Protein AF-A0A832N9E5-F1 (afdb_monomer)

Mean predicted aligned error: 8.13 Å

Secondary structure (DSSP, 8-state):
--HHHHHHHHHHTTT---EEEEE-SB-S-SS--HHHHH-GGGB--SBTTB--SBB-TTSHHHHHHHHHHHHHHHHHS--SEEEEES-S-SSS----SHHHHHHHHHHHS--GGGGS--SBSEEEEEEE--EEEESSPEEEEEETTSSEEEEEEEETTEEEEEE-S-TTT---HHHHHHHHHHHHHTT--TT-EEEEE--HHHHHHH-SHHHHHHHHHHHHHT-EEEEE-TTTGGGS-TT-EEEEES--S--HHHHHHHHHHHHHT-EEEEES--TTSTTSHHHHHHHSEEEEPPPEEEEEEEEE-S--SSS-B-S-PPPHHHHHHHHHHHHHHHHHHHHHHHHHHHHHHHHH-TTSEEEEEE-SSHHHHHTTT--HHHHHHHTS-SEEEEB---SSHHHHHHHHHHHHHH-TT-SSB--EEESEEEETTEEEEPPHHHHHHHHHHHHHHT-S--EEE-GGG--HHHHHHHHHTTTSSPPPP-----S--S-PPP----------------

Nearest PDB structures (foldseek):
  4p7o-assembly2_B  TM=6.461E-01  e=1.142E-04  Escherichia coli K-12
  6s04-assembly1_A  TM=6.217E-01  e=5.687E-04  uncultured bacterium pG7
  6s0f-assembly1_B  TM=6.221E-01  e=8.997E-04  uncultured bacterium pG7
  8k7u-assembly1_A  TM=6.484E-01  e=1.879E-02  Blautia pseudococcoides

Radius of gyration: 28.69 Å; Cα contacts (8 Å, |Δi|>4): 954; chains: 1; bounding box: 90×44×75 Å

pLDDT: mean 91.19, std 13.36, range [27.3, 98.81]

Solvent-accessible surface area (backbone atoms only — not comparable to full-atom values): 27585 Å² total; per-residue (Å²): 137,63,69,66,63,57,47,40,57,59,30,50,79,69,73,40,82,44,61,52,76,42,70,61,12,54,63,88,49,96,63,80,46,76,66,43,65,77,39,64,79,48,36,27,17,61,41,87,98,39,75,46,60,29,47,31,45,75,39,67,67,51,32,50,49,54,36,49,58,57,48,50,49,59,74,75,40,92,52,45,22,43,30,38,28,55,59,36,53,100,38,86,71,55,47,63,40,72,64,51,35,52,51,45,26,72,75,70,73,42,66,59,69,78,73,55,33,60,28,32,29,31,57,45,68,46,45,27,47,20,46,22,63,66,75,66,26,47,57,38,24,24,31,69,98,57,52,49,35,29,31,42,14,77,38,81,68,14,40,24,41,38,38,28,22,52,42,61,82,51,63,46,51,23,54,48,44,28,53,48,48,54,38,39,75,62,72,40,51,82,62,33,74,34,37,34,54,54,43,63,74,25,36,78,75,68,50,59,64,60,53,53,38,37,45,52,50,38,44,76,70,37,36,43,67,43,82,38,44,76,84,47,61,82,74,54,60,53,60,38,43,37,32,36,52,57,35,29,38,56,60,68,71,52,38,47,50,50,41,54,34,19,36,67,35,5,35,37,38,32,28,21,39,41,63,74,29,32,85,41,68,51,41,18,65,47,58,12,29,66,41,65,48,76,73,47,71,48,78,42,44,36,33,69,72,42,94,51,97,47,57,46,71,47,87,70,52,56,52,72,68,54,47,52,52,53,50,52,52,48,48,48,53,50,21,47,23,42,49,48,39,45,37,52,38,33,58,52,44,39,72,76,40,67,82,40,43,36,34,33,56,39,59,43,42,71,72,60,13,55,46,22,29,39,58,59,69,55,34,55,73,76,57,42,36,29,36,38,29,27,53,49,68,65,90,52,67,65,65,48,51,53,35,51,54,55,47,33,75,78,35,73,62,22,66,42,48,33,53,20,36,49,32,50,44,73,57,99,87,45,74,42,58,49,63,45,68,59,56,54,49,52,53,49,53,41,47,75,72,44,33,80,53,73,42,78,40,51,75,94,29,67,42,72,65,37,48,49,49,39,44,72,50,94,45,60,54,89,79,74,90,81,77,49,72,53,96,79,83,79,75,83,78,76,86,70,87,80,84,90,82,91,81,86,83,82,86,79,87,130

Structure (mmCIF, N/CA/C/O backbone):
data_AF-A0A832N9E5-F1
#
_entry.id   AF-A0A832N9E5-F1
#
loop_
_atom_site.group_PDB
_atom_site.id
_atom_site.type_symbol
_atom_site.label_atom_id
_atom_site.label_alt_id
_atom_site.label_comp_id
_atom_site.label_asym_id
_atom_site.label_entity_id
_atom_site.label_seq_id
_atom_site.pdbx_PDB_ins_code
_atom_site.Cartn_x
_atom_site.Cartn_y
_atom_site.Cartn_z
_atom_site.occupancy
_atom_site.B_iso_or_equiv
_atom_site.auth_seq_id
_atom_site.auth_comp_id
_atom_site.auth_asym_id
_atom_site.auth_atom_id
_atom_site.pdbx_PDB_model_num
ATOM 1 N N . TYR A 1 1 ? -12.131 -25.892 25.460 1.00 88.62 1 TYR A N 1
ATOM 2 C CA . TYR A 1 1 ? -11.848 -24.690 26.266 1.00 88.62 1 TYR A CA 1
ATOM 3 C C . TYR A 1 1 ? -12.408 -23.495 25.516 1.00 88.62 1 TYR A C 1
ATOM 5 O O . TYR A 1 1 ? -12.085 -23.366 24.342 1.00 88.62 1 TYR A O 1
ATOM 13 N N . ASP A 1 2 ? -13.274 -22.696 26.146 1.00 94.94 2 ASP A N 1
ATOM 14 C CA . ASP A 1 2 ? -13.833 -21.464 25.570 1.00 94.94 2 ASP A CA 1
ATOM 15 C C . ASP A 1 2 ? -13.138 -20.240 26.201 1.00 94.94 2 ASP A C 1
ATOM 17 O O . ASP A 1 2 ? -13.498 -19.829 27.310 1.00 94.94 2 ASP A O 1
ATOM 21 N N . PRO A 1 3 ? -12.104 -19.678 25.547 1.00 96.06 3 PRO A N 1
ATOM 22 C CA . PRO A 1 3 ? -11.357 -18.557 26.106 1.00 96.06 3 PRO A CA 1
ATOM 23 C C . PRO A 1 3 ? -12.172 -17.259 26.154 1.00 96.06 3 PRO A C 1
ATOM 25 O O . PRO A 1 3 ? -11.984 -16.470 27.078 1.00 96.06 3 PRO A O 1
ATOM 28 N N . LEU A 1 4 ? -13.071 -17.027 25.189 1.00 96.44 4 LEU A N 1
ATOM 29 C CA . LEU A 1 4 ? -13.851 -15.791 25.122 1.00 96.44 4 LEU A CA 1
ATOM 30 C C . LEU A 1 4 ? -14.918 -15.770 26.218 1.00 96.44 4 LEU A C 1
ATOM 32 O O . LEU A 1 4 ? -15.016 -14.782 26.943 1.00 96.44 4 LEU A O 1
ATOM 36 N N . GLY A 1 5 ? -15.648 -16.874 26.402 1.00 97.31 5 GLY A N 1
ATOM 37 C CA . GLY A 1 5 ? -16.628 -17.004 27.483 1.00 97.31 5 GLY A CA 1
ATOM 38 C C . GLY A 1 5 ? -15.995 -16.803 28.865 1.00 97.31 5 GLY A C 1
ATOM 39 O O . GLY A 1 5 ? -16.472 -15.989 29.655 1.00 97.31 5 GLY A O 1
ATOM 40 N N . SER A 1 6 ? -14.851 -17.454 29.121 1.00 97.50 6 SER A N 1
ATOM 41 C CA . SER A 1 6 ? -14.109 -17.287 30.381 1.00 97.50 6 SER A CA 1
ATOM 42 C C . SER A 1 6 ? -13.591 -15.855 30.590 1.00 97.50 6 SER A C 1
ATOM 44 O O . SER A 1 6 ? -13.474 -15.410 31.734 1.00 97.50 6 SER A O 1
ATOM 46 N N . LEU A 1 7 ? -13.211 -15.140 29.524 1.00 97.12 7 LEU A N 1
ATOM 47 C CA . LEU A 1 7 ? -12.773 -13.744 2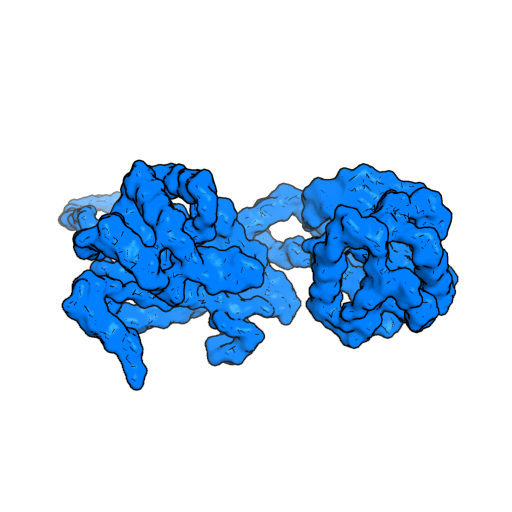9.622 1.00 97.12 7 LEU A CA 1
ATOM 48 C C . LEU A 1 7 ? -13.941 -12.831 30.002 1.00 97.12 7 LEU A C 1
ATOM 50 O O . LEU A 1 7 ? -13.792 -12.014 30.909 1.00 97.12 7 LEU A O 1
ATOM 54 N N . ILE A 1 8 ? -15.087 -12.996 29.336 1.00 98.00 8 ILE A N 1
ATOM 55 C CA . ILE A 1 8 ? -16.306 -12.212 29.572 1.00 98.00 8 ILE A CA 1
ATOM 56 C C . ILE A 1 8 ? -16.743 -12.331 31.028 1.00 98.00 8 ILE A C 1
ATOM 58 O O . ILE A 1 8 ? -16.853 -11.315 31.709 1.00 98.00 8 ILE A O 1
ATOM 62 N N . GLU A 1 9 ? -16.879 -13.555 31.543 1.00 97.62 9 GLU A N 1
ATOM 63 C CA . GLU A 1 9 ? -17.296 -13.797 32.929 1.00 97.62 9 GLU A CA 1
ATOM 64 C C . GLU A 1 9 ? -16.393 -13.060 33.938 1.00 97.62 9 GLU A C 1
ATOM 66 O O . GLU A 1 9 ? -16.862 -12.340 34.824 1.00 97.62 9 GLU A O 1
ATOM 71 N N . ARG A 1 10 ? -15.068 -13.178 33.777 1.00 97.50 10 ARG A N 1
ATOM 72 C CA . ARG A 1 10 ? -14.091 -12.565 34.691 1.00 97.50 10 ARG A CA 1
ATOM 73 C C . ARG A 1 10 ? -14.032 -11.046 34.566 1.00 97.50 10 ARG A C 1
ATOM 75 O O . ARG A 1 10 ? -13.794 -10.376 35.576 1.00 97.50 10 ARG A O 1
ATOM 82 N N . ALA A 1 11 ? -14.193 -10.515 33.358 1.00 95.94 11 ALA A N 1
ATOM 83 C CA . ALA A 1 11 ? -14.190 -9.084 33.093 1.00 95.94 11 ALA A CA 1
ATOM 84 C C . ALA A 1 11 ? -15.456 -8.425 33.655 1.00 95.94 11 ALA A C 1
ATOM 86 O O . ALA A 1 11 ? -15.363 -7.461 34.417 1.00 95.94 11 ALA A O 1
ATOM 87 N N . HIS A 1 12 ? -16.624 -9.009 33.389 1.00 95.62 12 HIS A N 1
ATOM 88 C CA . HIS A 1 12 ? -17.912 -8.521 33.880 1.00 95.62 12 HIS A CA 1
ATOM 89 C C . HIS A 1 12 ? -17.998 -8.537 35.406 1.00 95.62 12 HIS A C 1
ATOM 91 O O . HIS A 1 12 ? -18.430 -7.546 35.992 1.00 95.62 12 HIS A O 1
ATOM 97 N N . ALA A 1 13 ? -17.471 -9.574 36.067 1.00 96.38 13 ALA A N 1
ATOM 98 C CA . ALA A 1 13 ? -17.361 -9.623 37.531 1.00 96.38 13 ALA A CA 1
ATOM 99 C C . ALA A 1 13 ? -16.522 -8.472 38.134 1.00 96.38 13 ALA A C 1
ATOM 101 O O . ALA A 1 13 ? -16.577 -8.225 39.337 1.00 96.38 13 ALA A O 1
ATOM 102 N N . ARG A 1 14 ? -15.732 -7.769 37.310 1.00 93.00 14 ARG A N 1
ATOM 103 C CA . ARG A 1 14 ? -14.899 -6.611 37.681 1.00 93.00 14 ARG A CA 1
ATOM 104 C C . ARG A 1 14 ? -15.408 -5.294 37.083 1.00 93.00 14 ARG A C 1
ATOM 106 O O . ARG A 1 14 ? -14.718 -4.285 37.182 1.00 93.00 14 ARG A O 1
ATOM 113 N N . GLY A 1 15 ? -16.584 -5.293 36.451 1.00 90.38 15 GLY A N 1
ATOM 114 C CA . GLY A 1 15 ? -17.136 -4.117 35.772 1.00 90.38 15 GLY A CA 1
ATOM 115 C C . GLY A 1 15 ? -16.367 -3.699 34.511 1.00 90.38 15 GLY A C 1
ATOM 116 O O . GLY A 1 15 ? -16.457 -2.544 34.097 1.00 90.38 15 GLY A O 1
ATOM 117 N N . ILE A 1 16 ? -15.593 -4.609 33.911 1.00 92.44 16 ILE A N 1
ATOM 118 C CA . ILE A 1 16 ? -14.824 -4.371 32.685 1.00 92.44 16 ILE A CA 1
ATOM 119 C C . ILE A 1 16 ? -15.645 -4.855 31.493 1.00 92.44 16 ILE A C 1
ATOM 121 O O . ILE A 1 16 ? -16.033 -6.019 31.442 1.00 92.44 16 ILE A O 1
ATOM 125 N N . GLN A 1 17 ? -15.874 -3.972 30.523 1.00 94.12 17 GLN A N 1
ATOM 126 C CA . GLN A 1 17 ? -16.534 -4.332 29.270 1.00 94.12 17 GLN A CA 1
ATOM 127 C C . GLN A 1 17 ? -15.612 -5.151 28.362 1.00 94.12 17 GLN A C 1
ATOM 129 O O . GLN A 1 17 ? -14.414 -4.876 28.273 1.00 94.12 17 GLN A O 1
ATOM 134 N N . VAL A 1 18 ? -16.183 -6.099 27.621 1.00 96.44 18 VAL A N 1
ATOM 135 C CA . VAL A 1 18 ? -15.471 -6.913 26.631 1.00 96.44 18 VAL A CA 1
ATOM 136 C C . VAL A 1 18 ? -15.995 -6.612 25.237 1.00 96.44 18 VAL A C 1
ATOM 138 O O . VAL A 1 18 ? -17.160 -6.842 24.928 1.00 96.44 18 VAL A O 1
ATOM 141 N N . HIS A 1 19 ? -15.115 -6.105 24.378 1.00 96.75 19 HIS A N 1
ATOM 142 C CA . HIS A 1 19 ? -15.414 -5.822 22.975 1.00 96.75 19 HIS A CA 1
ATOM 143 C C . HIS A 1 19 ? -14.643 -6.815 22.105 1.00 96.75 19 HIS A C 1
ATOM 145 O O . HIS A 1 19 ? -13.428 -6.941 22.253 1.00 96.75 19 HIS A O 1
ATOM 151 N N . ALA A 1 20 ? -15.323 -7.525 21.207 1.00 97.69 20 ALA A N 1
ATOM 152 C CA . ALA A 1 20 ? -14.685 -8.511 20.336 1.00 97.69 20 ALA A CA 1
ATOM 153 C C . ALA A 1 20 ? -14.028 -7.829 19.125 1.00 97.69 20 ALA A C 1
ATOM 155 O O . ALA A 1 20 ? -14.701 -7.126 18.371 1.00 97.69 20 ALA A O 1
ATOM 156 N N . TRP A 1 21 ? -12.720 -8.033 18.948 1.00 96.31 21 TRP A N 1
ATOM 157 C CA . TRP A 1 21 ? -11.924 -7.460 17.857 1.00 96.31 21 TRP A CA 1
ATOM 158 C C . TRP A 1 21 ? -11.839 -8.412 16.662 1.00 96.31 21 TRP A C 1
ATOM 160 O O . TRP A 1 21 ? -11.566 -9.599 16.836 1.00 96.31 21 TRP A O 1
ATOM 170 N N . PHE A 1 22 ? -12.017 -7.882 15.452 1.00 97.69 22 PHE A N 1
ATOM 171 C CA . PHE A 1 22 ? -11.976 -8.649 14.205 1.00 97.69 22 PHE A CA 1
ATOM 172 C C . PHE A 1 22 ? -11.036 -8.004 13.197 1.00 97.69 22 PHE A C 1
ATOM 174 O O . PHE A 1 22 ? -11.110 -6.806 12.968 1.00 97.69 22 PHE A O 1
ATOM 181 N N . VAL A 1 23 ? -10.186 -8.809 12.560 1.00 96.19 23 VAL A N 1
ATOM 182 C CA . VAL A 1 23 ? -9.341 -8.378 11.440 1.00 96.19 23 VAL A CA 1
ATOM 183 C C . VAL A 1 23 ? -10.138 -8.553 10.148 1.00 96.19 23 VAL A C 1
ATOM 185 O O . VAL A 1 23 ? -10.463 -9.681 9.776 1.00 96.19 23 VAL A O 1
ATOM 188 N N . ASN A 1 24 ? -10.465 -7.457 9.460 1.00 96.00 24 ASN A N 1
ATOM 189 C CA . ASN A 1 24 ? -11.392 -7.516 8.320 1.00 96.00 24 ASN A CA 1
ATOM 190 C C . ASN A 1 24 ? -10.717 -7.464 6.942 1.00 96.00 24 ASN A C 1
ATOM 192 O O . ASN A 1 24 ? -11.164 -8.145 6.024 1.00 96.00 24 ASN A O 1
ATOM 196 N N . GLY A 1 25 ? -9.664 -6.659 6.775 1.00 93.31 25 GLY A N 1
ATOM 197 C CA . GLY A 1 25 ? -8.954 -6.522 5.500 1.00 93.31 25 GLY A CA 1
ATOM 198 C C . GLY A 1 25 ? -7.857 -7.568 5.317 1.00 93.31 25 GLY A C 1
ATOM 199 O O . GLY A 1 25 ? -7.868 -8.336 4.355 1.00 93.31 25 GLY A O 1
ATOM 200 N N . ALA A 1 26 ? -6.900 -7.608 6.245 1.00 93.50 26 ALA A N 1
ATOM 201 C CA . ALA A 1 26 ? -5.772 -8.532 6.176 1.00 93.50 26 ALA A CA 1
ATOM 202 C C . ALA A 1 26 ? -6.220 -9.975 6.445 1.00 93.50 26 ALA A C 1
ATOM 204 O O . ALA A 1 26 ? -6.974 -10.232 7.379 1.00 93.50 26 ALA A O 1
ATOM 205 N N . TYR A 1 27 ? -5.709 -10.939 5.675 1.00 91.38 27 TYR A N 1
ATOM 206 C CA . TYR A 1 27 ? -6.017 -12.352 5.923 1.00 91.38 27 TYR A CA 1
ATOM 207 C C . TYR A 1 27 ? -5.261 -12.933 7.128 1.00 91.38 27 TYR A C 1
ATOM 209 O O . TYR A 1 27 ? -5.679 -13.928 7.715 1.00 91.38 27 TYR A O 1
ATOM 217 N N . GLY A 1 28 ? -4.127 -12.323 7.487 1.00 87.38 28 GLY A N 1
ATOM 218 C CA . GLY A 1 28 ? -3.272 -12.766 8.594 1.00 87.38 28 GLY A CA 1
ATOM 219 C C . GLY A 1 28 ? -2.374 -13.964 8.267 1.00 87.38 28 GLY A C 1
ATOM 220 O O . GLY A 1 28 ? -1.655 -14.436 9.144 1.00 87.38 28 GLY A O 1
ATOM 221 N N . ARG A 1 29 ? -2.391 -14.458 7.022 1.00 82.88 29 ARG A N 1
ATOM 222 C CA . ARG A 1 29 ? -1.537 -15.553 6.537 1.00 82.88 29 ARG A CA 1
ATOM 223 C C . ARG A 1 29 ? -1.083 -15.303 5.103 1.00 82.88 29 ARG A C 1
ATOM 225 O O . ARG A 1 29 ? -1.813 -14.676 4.342 1.00 82.88 29 ARG A O 1
ATOM 232 N N . SER A 1 30 ? 0.083 -15.830 4.739 1.00 83.44 30 SER A N 1
ATOM 233 C CA . SER A 1 30 ? 0.675 -15.739 3.396 1.00 83.44 30 SER A CA 1
ATOM 234 C C . SER A 1 30 ? 0.527 -17.024 2.566 1.00 83.44 30 SER A C 1
ATOM 236 O O . SER A 1 30 ? 1.299 -17.266 1.641 1.00 83.44 30 SER A O 1
ATOM 238 N N . ASP A 1 31 ? -0.465 -17.853 2.893 1.00 82.94 31 ASP A N 1
ATOM 239 C CA . ASP A 1 31 ? -0.817 -19.086 2.193 1.00 82.94 31 ASP A CA 1
ATOM 240 C C . ASP A 1 31 ? -2.334 -19.188 1.954 1.00 82.94 31 ASP A C 1
ATOM 242 O O . ASP A 1 31 ? -3.142 -18.453 2.533 1.00 82.94 31 ASP A O 1
ATOM 246 N N . LEU A 1 32 ? -2.746 -20.120 1.085 1.00 80.62 32 LEU A N 1
ATOM 247 C CA . LEU A 1 32 ? -4.160 -20.443 0.878 1.00 80.62 32 LEU A CA 1
ATOM 248 C C . LEU A 1 32 ? -4.704 -21.127 2.142 1.00 80.62 32 LEU A C 1
ATOM 250 O O . LEU A 1 32 ? -4.684 -22.349 2.262 1.00 80.62 32 LEU A O 1
ATOM 254 N N . GLY A 1 33 ? -5.163 -20.340 3.113 1.00 85.00 33 GLY A N 1
ATOM 255 C CA . GLY A 1 33 ? -5.872 -20.841 4.290 1.00 85.00 33 GLY A CA 1
ATOM 256 C C . GLY A 1 33 ? -7.291 -21.321 3.953 1.00 85.00 33 GLY A C 1
ATOM 257 O O . GLY A 1 33 ? -7.713 -21.308 2.799 1.00 85.00 33 GLY A O 1
ATOM 258 N N . HIS A 1 34 ? -8.054 -21.754 4.962 1.00 88.62 34 HIS A N 1
ATOM 259 C CA . HIS A 1 34 ? -9.371 -22.383 4.772 1.00 88.62 34 HIS A CA 1
ATOM 260 C C . HIS A 1 34 ? -10.336 -21.548 3.908 1.00 88.62 34 HIS A C 1
ATOM 262 O O . HIS A 1 34 ? -10.862 -22.050 2.918 1.00 88.62 34 HIS A O 1
ATOM 268 N N . VAL A 1 35 ? -10.506 -20.260 4.230 1.00 92.75 35 VAL A N 1
ATOM 269 C CA . VAL A 1 35 ? -11.429 -19.369 3.501 1.00 92.75 35 VAL A CA 1
ATOM 270 C C . VAL A 1 35 ? -10.998 -19.177 2.046 1.00 92.75 35 VAL A C 1
ATOM 272 O O . VAL A 1 35 ? -11.814 -19.351 1.150 1.00 92.75 35 VAL A O 1
ATOM 275 N N . PHE A 1 36 ? -9.721 -18.888 1.776 1.00 92.69 36 PHE A N 1
ATOM 276 C CA . PHE A 1 36 ? -9.247 -18.682 0.400 1.00 92.69 36 PHE A CA 1
ATOM 277 C C . PHE A 1 36 ? -9.075 -19.974 -0.404 1.00 92.69 36 PHE A C 1
ATOM 279 O O . PHE A 1 36 ? -9.043 -19.911 -1.628 1.00 92.69 36 PHE A O 1
ATOM 286 N N . LYS A 1 37 ? -9.012 -21.146 0.240 1.00 92.81 37 LYS A N 1
ATOM 287 C CA . LYS A 1 37 ? -9.154 -22.433 -0.459 1.00 92.81 37 LYS A CA 1
ATOM 288 C C . LYS A 1 37 ? -10.569 -22.617 -1.011 1.00 92.81 37 LYS A C 1
ATOM 290 O O . LYS A 1 37 ? -10.713 -23.102 -2.126 1.00 92.81 37 LYS A O 1
ATOM 295 N N . LEU A 1 38 ? -11.590 -22.233 -0.243 1.00 94.56 38 LEU A N 1
ATOM 296 C CA . LEU A 1 38 ? -12.996 -22.343 -0.652 1.00 94.56 38 LEU A CA 1
ATOM 297 C C . LEU A 1 38 ? -13.433 -21.199 -1.578 1.00 94.56 38 LEU A C 1
ATOM 299 O O . LEU A 1 38 ? -14.254 -21.402 -2.468 1.00 94.56 38 LEU A O 1
ATOM 303 N N . HIS A 1 39 ? -12.858 -20.011 -1.389 1.00 94.19 39 HIS A N 1
ATOM 304 C CA . HIS A 1 39 ? -13.202 -18.791 -2.115 1.00 94.19 39 HIS A CA 1
ATOM 305 C C . HIS A 1 39 ? -11.936 -18.078 -2.626 1.00 94.19 39 HIS A C 1
ATOM 307 O O . HIS A 1 39 ? -11.575 -17.002 -2.138 1.00 94.19 39 HIS A O 1
ATOM 313 N N . PRO A 1 40 ? -11.208 -18.659 -3.597 1.00 90.56 40 PRO A N 1
ATOM 314 C CA . PRO A 1 40 ? -9.935 -18.105 -4.070 1.00 90.56 40 PRO A CA 1
ATOM 315 C C . PRO A 1 40 ? -10.070 -16.723 -4.723 1.00 90.56 40 PRO A C 1
ATOM 317 O O . PRO A 1 40 ? -9.103 -15.955 -4.723 1.00 90.56 40 PRO A O 1
ATOM 320 N N . ASN A 1 41 ? -11.259 -16.410 -5.246 1.00 91.12 41 ASN A N 1
ATOM 321 C CA . ASN A 1 41 ? -11.628 -15.142 -5.869 1.00 91.12 41 ASN A CA 1
ATOM 322 C C . ASN A 1 41 ? -11.960 -14.024 -4.866 1.00 91.12 41 ASN A C 1
ATOM 324 O O . ASN A 1 41 ? -12.080 -12.882 -5.288 1.00 91.12 41 ASN A O 1
ATOM 328 N N . TRP A 1 42 ? -12.065 -14.305 -3.562 1.00 94.88 42 TRP A N 1
ATOM 329 C CA . TRP A 1 42 ? -12.288 -13.285 -2.519 1.00 94.88 42 TRP A CA 1
ATOM 330 C C . TRP A 1 42 ? -11.025 -12.508 -2.132 1.00 94.88 42 TRP A C 1
ATOM 332 O O . TRP A 1 42 ? -11.047 -11.688 -1.212 1.00 94.88 42 TRP A O 1
ATOM 342 N N . ARG A 1 43 ? -9.910 -12.783 -2.809 1.00 92.94 43 ARG A N 1
ATOM 343 C CA . ARG A 1 43 ? -8.638 -12.087 -2.638 1.00 92.94 43 ARG A CA 1
ATOM 344 C C . ARG A 1 43 ? -8.528 -10.920 -3.595 1.00 92.94 43 ARG A C 1
ATOM 346 O O . ARG A 1 43 ? -8.990 -10.997 -4.731 1.00 92.94 43 ARG A O 1
ATOM 353 N N . LEU A 1 44 ? -7.810 -9.891 -3.166 1.00 93.50 44 LEU A N 1
ATOM 354 C CA . LEU A 1 44 ? -7.383 -8.843 -4.081 1.00 93.50 44 LEU A CA 1
ATOM 355 C C . LEU A 1 44 ? -6.486 -9.393 -5.182 1.00 93.50 44 LEU A C 1
ATOM 357 O O . LEU A 1 44 ? -5.591 -10.203 -4.929 1.00 93.50 44 LEU A O 1
ATOM 361 N N . GLN A 1 45 ? -6.709 -8.874 -6.384 1.00 91.12 45 GLN A N 1
ATOM 362 C CA . GLN A 1 45 ? -5.914 -9.147 -7.569 1.00 91.12 45 GLN A CA 1
ATOM 363 C C . GLN A 1 45 ? -5.214 -7.855 -8.022 1.00 91.12 45 GLN A C 1
ATOM 365 O O . GLN A 1 45 ? -5.742 -7.158 -8.888 1.00 91.12 45 GLN A O 1
ATOM 370 N N . PRO A 1 46 ? -4.072 -7.473 -7.416 1.00 85.88 46 PRO A N 1
ATOM 371 C CA . PRO A 1 46 ? -3.392 -6.208 -7.718 1.00 85.88 46 PRO A CA 1
ATOM 372 C C . PRO A 1 46 ? -2.856 -6.113 -9.147 1.00 85.88 46 PRO A C 1
ATOM 374 O O . PRO A 1 46 ? -2.643 -5.008 -9.632 1.00 85.88 46 PRO A O 1
ATOM 377 N N . ALA A 1 47 ? -2.683 -7.248 -9.822 1.00 80.00 47 ALA A N 1
ATOM 378 C CA . ALA A 1 47 ? -2.385 -7.346 -11.244 1.00 80.00 47 ALA A CA 1
ATOM 379 C C . ALA A 1 47 ? -3.004 -8.640 -11.804 1.00 80.00 47 ALA A C 1
ATOM 381 O O . ALA A 1 47 ? -3.253 -9.576 -11.031 1.00 80.00 47 ALA A O 1
ATOM 382 N N . PRO A 1 48 ? -3.247 -8.744 -13.122 1.00 77.12 48 PRO A N 1
ATOM 383 C CA . PRO A 1 48 ? -3.716 -9.983 -13.738 1.00 77.12 48 PRO A CA 1
ATOM 384 C C . PRO A 1 48 ? -2.865 -11.195 -13.322 1.00 77.12 48 PRO A C 1
ATOM 386 O O . PRO A 1 48 ? -1.638 -11.165 -13.343 1.00 77.12 48 PRO A O 1
ATOM 389 N N . GLY A 1 49 ? -3.527 -12.260 -12.867 1.00 78.31 49 GLY A N 1
ATOM 390 C CA . GLY A 1 49 ? -2.892 -13.478 -12.340 1.00 78.31 49 GLY A CA 1
ATOM 391 C C . GLY A 1 49 ? -2.157 -13.365 -10.991 1.00 78.31 49 GLY A C 1
ATOM 392 O O . GLY A 1 49 ? -1.765 -14.397 -10.448 1.00 78.31 49 GLY A O 1
ATOM 393 N N . GLN A 1 50 ? -1.990 -12.169 -10.415 1.00 81.88 50 GLN A N 1
ATOM 394 C CA . GLN A 1 50 ? -1.316 -11.967 -9.126 1.00 81.88 50 GLN A CA 1
ATOM 395 C C . GLN A 1 50 ? -2.324 -11.734 -8.002 1.00 81.88 50 GLN A C 1
ATOM 397 O O . GLN A 1 50 ? -3.283 -10.994 -8.182 1.00 81.88 50 GLN A O 1
ATOM 402 N N . TYR A 1 51 ? -2.098 -12.316 -6.823 1.00 87.81 51 TYR A N 1
ATOM 403 C CA . TYR A 1 51 ? -3.034 -12.228 -5.698 1.00 87.81 51 TYR A CA 1
ATOM 404 C C . TYR A 1 51 ? -2.350 -11.704 -4.440 1.00 87.81 51 TYR A C 1
ATOM 406 O O . TYR A 1 51 ? -1.245 -12.130 -4.110 1.00 87.81 51 TYR A O 1
ATOM 414 N N . ALA A 1 52 ? -3.038 -10.834 -3.704 1.00 88.12 52 ALA A N 1
ATOM 415 C CA . ALA A 1 52 ? -2.609 -10.391 -2.384 1.00 88.12 52 ALA A CA 1
ATOM 416 C C . ALA A 1 52 ? -3.354 -11.143 -1.270 1.00 88.12 52 ALA A C 1
ATOM 418 O O . ALA A 1 52 ? -4.481 -11.615 -1.436 1.00 88.12 52 ALA A O 1
ATOM 419 N N . TRP A 1 53 ? -2.733 -11.218 -0.093 1.00 91.75 53 TRP A N 1
ATOM 420 C CA . TRP A 1 53 ? -3.285 -11.871 1.102 1.00 91.75 53 TRP A CA 1
ATOM 421 C C . TRP A 1 53 ? -4.240 -10.964 1.889 1.00 91.75 53 TRP A C 1
ATOM 423 O O . TRP A 1 53 ? -4.126 -10.788 3.104 1.00 91.75 53 TRP A O 1
ATOM 433 N N . TRP A 1 54 ? -5.167 -10.356 1.157 1.00 94.62 54 TRP A N 1
ATOM 434 C CA . TRP A 1 54 ? -6.144 -9.392 1.646 1.00 94.62 54 TRP A CA 1
ATOM 435 C C . TRP A 1 54 ? -7.508 -9.709 1.053 1.00 94.62 54 TRP A C 1
ATOM 437 O O . TRP A 1 54 ? -7.612 -10.053 -0.127 1.00 94.62 54 TRP A O 1
ATOM 447 N N . TYR A 1 55 ? -8.542 -9.590 1.878 1.00 95.56 55 TYR A N 1
ATOM 448 C CA . TYR A 1 55 ? -9.925 -9.711 1.451 1.00 95.56 55 TYR A CA 1
ATOM 449 C C . TYR A 1 55 ? -10.300 -8.575 0.502 1.00 95.56 55 TYR A C 1
ATOM 451 O O . TYR A 1 55 ? -9.968 -7.411 0.732 1.00 95.56 55 TYR A O 1
ATOM 459 N N . ASP A 1 56 ? -11.040 -8.910 -0.549 1.00 95.69 56 ASP A N 1
ATOM 460 C CA . ASP A 1 56 ? -11.622 -7.930 -1.450 1.00 95.69 56 ASP A CA 1
ATOM 461 C C . ASP A 1 56 ? -12.941 -7.389 -0.899 1.00 95.69 56 ASP A C 1
ATOM 463 O O . ASP A 1 56 ? -14.019 -7.895 -1.203 1.00 95.69 56 ASP A O 1
ATOM 467 N N . LEU A 1 57 ? -12.868 -6.330 -0.088 1.00 96.19 57 LEU A N 1
ATOM 468 C CA . LEU A 1 57 ? -14.056 -5.680 0.478 1.00 96.19 57 LEU A CA 1
ATOM 469 C C . LEU A 1 57 ? -14.908 -4.967 -0.591 1.00 96.19 57 LEU A C 1
ATOM 471 O O . LEU A 1 57 ? -15.961 -4.434 -0.249 1.00 96.19 57 LEU A O 1
ATOM 475 N N . GLY A 1 58 ? -14.502 -4.965 -1.870 1.00 93.88 58 GLY A N 1
ATOM 476 C CA . GLY A 1 58 ? -15.347 -4.597 -3.010 1.00 93.88 58 GLY A CA 1
ATOM 477 C C . GLY A 1 58 ? -16.423 -5.645 -3.318 1.00 93.88 58 GLY A C 1
ATOM 478 O O . GLY A 1 58 ? -17.509 -5.289 -3.776 1.00 93.88 58 GLY A O 1
ATOM 479 N N . GLN A 1 59 ? -16.204 -6.910 -2.946 1.00 96.19 59 GLN A N 1
ATOM 480 C CA . GLN A 1 59 ? -17.156 -7.999 -3.180 1.00 96.19 59 GLN A CA 1
ATOM 481 C C . GLN A 1 59 ? -18.240 -8.065 -2.086 1.00 96.19 59 GLN A C 1
ATOM 483 O O . GLN A 1 59 ? -17.910 -8.163 -0.897 1.00 96.19 59 GLN A O 1
ATOM 488 N N . PRO A 1 60 ? -19.539 -8.030 -2.446 1.00 96.94 60 PRO A N 1
ATOM 489 C CA . PRO A 1 60 ? -20.639 -8.142 -1.486 1.00 96.94 60 PRO A CA 1
ATOM 490 C C . PRO A 1 60 ? -20.585 -9.401 -0.614 1.00 96.94 60 PRO A C 1
ATOM 492 O O . PRO A 1 60 ? -20.874 -9.332 0.577 1.00 96.94 60 PRO A O 1
ATOM 495 N N . GLU A 1 61 ? -20.179 -10.536 -1.176 1.00 97.50 61 GLU A N 1
ATOM 496 C CA . GLU A 1 61 ? -20.115 -11.828 -0.491 1.00 97.50 61 GLU A CA 1
ATOM 497 C C . GLU A 1 61 ? -19.054 -11.831 0.610 1.00 97.50 61 GLU A C 1
ATOM 499 O O . GLU A 1 61 ? -19.282 -12.377 1.689 1.00 97.50 61 GLU A O 1
ATOM 504 N N . VAL A 1 62 ? -17.923 -11.160 0.371 1.00 97.75 62 VAL A N 1
ATOM 505 C CA . VAL A 1 62 ? -16.866 -10.970 1.372 1.00 97.75 62 VAL A CA 1
ATOM 506 C C . VAL A 1 62 ? -17.389 -10.130 2.536 1.00 97.75 62 VAL A C 1
ATOM 508 O O . VAL A 1 62 ? -17.184 -10.490 3.697 1.00 97.75 62 VAL A O 1
ATOM 511 N N . ARG A 1 63 ? -18.102 -9.033 2.244 1.00 98.19 63 ARG A N 1
ATOM 512 C CA . ARG A 1 63 ? -18.705 -8.178 3.280 1.00 98.19 63 ARG A CA 1
ATOM 513 C C . ARG A 1 63 ? -19.778 -8.919 4.074 1.00 98.19 63 ARG A C 1
ATOM 515 O O . ARG A 1 63 ? -19.806 -8.813 5.299 1.00 98.19 63 ARG A O 1
ATOM 522 N N . GLU A 1 64 ? -20.610 -9.719 3.413 1.00 98.50 64 GLU A N 1
ATOM 523 C CA . GLU A 1 64 ? -21.632 -10.521 4.088 1.00 98.50 64 GLU A CA 1
ATOM 524 C C . GLU A 1 64 ? -21.007 -11.615 4.963 1.00 98.50 64 GLU A C 1
ATOM 526 O O . GLU A 1 64 ? -21.458 -11.826 6.088 1.00 98.50 64 GLU A O 1
ATOM 531 N N . PHE A 1 65 ? -19.948 -12.283 4.494 1.00 98.00 65 PHE A N 1
ATOM 532 C CA . PHE A 1 65 ? -19.200 -13.256 5.291 1.00 98.00 65 PHE A CA 1
ATOM 533 C C . PHE A 1 65 ? -18.619 -12.617 6.560 1.00 98.00 65 PHE A C 1
ATOM 535 O O . PHE A 1 65 ? -18.897 -13.087 7.663 1.00 98.00 65 PHE A O 1
ATOM 542 N N . GLN A 1 66 ? -17.880 -11.511 6.415 1.00 98.06 66 GLN A N 1
ATOM 543 C CA . GLN A 1 66 ? -17.295 -10.771 7.539 1.00 98.06 66 GLN A CA 1
ATOM 544 C C . GLN A 1 66 ? -18.377 -10.312 8.527 1.00 98.06 66 GLN A C 1
ATOM 546 O O . GLN A 1 66 ? -18.249 -10.501 9.736 1.00 98.06 66 GLN A O 1
ATOM 551 N N . THR A 1 67 ? -19.491 -9.791 8.006 1.00 98.75 67 THR A N 1
ATOM 552 C CA . THR A 1 67 ? -20.638 -9.370 8.815 1.00 98.75 67 THR A CA 1
ATOM 553 C C . THR A 1 67 ? -21.213 -10.536 9.612 1.00 98.75 67 THR A C 1
ATOM 555 O O . THR A 1 67 ? -21.401 -10.415 10.820 1.00 98.75 67 THR A O 1
ATOM 558 N N . LYS A 1 68 ? -21.465 -11.685 8.976 1.00 98.56 68 LYS A N 1
ATOM 559 C CA . LYS A 1 68 ? -22.011 -12.869 9.656 1.00 98.56 68 LYS A CA 1
ATOM 560 C C . LYS A 1 68 ? -21.100 -13.358 10.777 1.00 98.56 68 LYS A C 1
ATOM 562 O O . LYS A 1 68 ? -21.607 -13.608 11.864 1.00 98.56 68 LYS A O 1
ATOM 567 N N . VAL A 1 69 ? -19.788 -13.426 10.545 1.00 97.19 69 VAL A N 1
ATOM 568 C CA . VAL A 1 69 ? -18.813 -13.847 11.567 1.00 97.19 69 VAL A CA 1
ATOM 569 C C . VAL A 1 69 ? -18.859 -12.923 12.787 1.00 97.19 69 VAL A C 1
ATOM 571 O O . VAL A 1 69 ? -18.917 -13.392 13.922 1.00 97.19 69 VAL A O 1
ATOM 574 N N . MET A 1 70 ? -18.888 -11.606 12.570 1.00 98.56 70 MET A N 1
ATOM 575 C CA . MET A 1 70 ? -18.951 -10.635 13.667 1.00 98.56 70 MET A CA 1
ATOM 576 C C . MET A 1 70 ? -20.272 -10.725 14.445 1.00 98.56 70 MET A C 1
ATOM 578 O O . MET A 1 70 ? -20.281 -10.684 15.677 1.00 98.56 70 MET A O 1
ATOM 582 N N . LEU A 1 71 ? -21.397 -10.872 13.741 1.00 98.62 71 LEU A N 1
ATOM 583 C CA . LEU A 1 71 ? -22.716 -10.965 14.371 1.00 98.62 71 LEU A CA 1
ATOM 584 C C . LEU A 1 71 ? -22.946 -12.303 15.080 1.00 98.62 71 LEU A C 1
ATOM 586 O O . LEU A 1 71 ? -23.652 -12.327 16.083 1.00 98.62 71 LEU A O 1
ATOM 590 N N . GLU A 1 72 ? -22.341 -13.394 14.609 1.00 98.31 72 GLU A N 1
ATOM 591 C CA . GLU A 1 72 ? -22.392 -14.693 15.285 1.00 98.31 72 GLU A CA 1
ATOM 592 C C . GLU A 1 72 ? -21.799 -14.594 16.695 1.00 98.31 72 GLU A C 1
ATOM 594 O O . GLU A 1 72 ? -22.400 -15.085 17.650 1.00 98.31 72 GLU A O 1
ATOM 599 N N . VAL A 1 73 ? -20.670 -13.893 16.854 1.00 98.25 73 VAL A N 1
ATOM 600 C CA . VAL A 1 73 ? -20.082 -13.642 18.179 1.00 98.25 73 VAL A CA 1
ATOM 601 C C . VAL A 1 73 ? -21.009 -12.784 19.034 1.00 98.25 73 VAL A C 1
ATOM 603 O O . VAL A 1 73 ? -21.252 -13.137 20.183 1.00 98.25 73 VAL A O 1
ATOM 606 N N . LEU A 1 74 ? -21.581 -11.713 18.475 1.00 98.00 74 LEU A N 1
ATOM 607 C CA . LEU A 1 74 ? -22.527 -10.854 19.197 1.00 98.00 74 LEU A CA 1
ATOM 608 C C . LEU A 1 74 ? -23.773 -11.611 19.691 1.00 98.00 74 LEU A C 1
ATOM 610 O O . LEU A 1 74 ? -24.337 -11.255 20.719 1.00 98.00 74 LEU A O 1
ATOM 614 N N . GLN A 1 75 ? -24.222 -12.624 18.948 1.00 98.00 75 GLN A N 1
ATOM 615 C CA . GLN A 1 75 ? -25.399 -13.429 19.286 1.00 98.00 75 GLN A CA 1
ATOM 616 C C . GLN A 1 75 ? -25.097 -14.552 20.279 1.00 98.00 75 GLN A C 1
ATOM 618 O O . GLN A 1 75 ? -25.981 -14.948 21.034 1.00 98.00 75 GLN A O 1
ATOM 623 N N . ARG A 1 76 ? -23.882 -15.110 20.242 1.00 97.56 76 A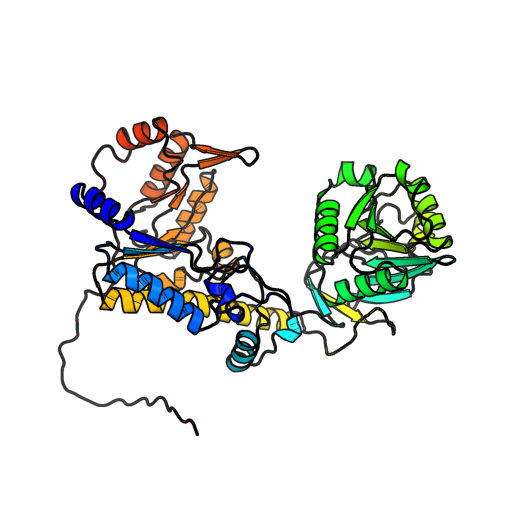RG A N 1
ATOM 624 C CA . ARG A 1 76 ? -23.496 -16.263 21.070 1.00 97.56 76 ARG A CA 1
ATOM 625 C C . ARG A 1 76 ? -22.823 -15.881 22.379 1.00 97.56 76 ARG A C 1
ATOM 627 O O . ARG A 1 76 ? -22.839 -16.680 23.309 1.00 97.56 76 ARG A O 1
ATOM 634 N N . TYR A 1 77 ? -22.225 -14.698 22.439 1.00 98.00 77 TYR A N 1
ATOM 635 C CA . TYR A 1 77 ? -21.466 -14.227 23.585 1.00 98.00 77 TYR A CA 1
ATOM 636 C C . TYR A 1 77 ? -22.032 -12.914 24.108 1.00 98.00 77 TYR A C 1
ATOM 638 O O . TYR A 1 77 ? -22.385 -12.020 23.340 1.00 98.00 77 TYR A O 1
ATOM 646 N N . GLU A 1 78 ? -22.021 -12.753 25.431 1.00 96.50 78 GLU A N 1
ATOM 647 C CA . GLU A 1 78 ? -22.396 -11.506 26.103 1.00 96.50 78 GLU A CA 1
ATOM 648 C C . GLU A 1 78 ? -21.297 -10.436 25.994 1.00 96.50 78 GLU A C 1
ATOM 650 O O . GLU A 1 78 ? -20.865 -9.848 26.975 1.00 96.50 78 GLU A O 1
ATOM 655 N N . VAL A 1 79 ? -20.829 -10.160 24.778 1.00 97.75 79 VAL A N 1
ATOM 656 C CA . VAL A 1 79 ? -19.912 -9.045 24.521 1.00 97.75 79 VAL A CA 1
ATOM 657 C C . VAL A 1 79 ? -20.653 -7.709 24.606 1.00 97.75 79 VAL A C 1
ATOM 659 O O . VAL A 1 79 ? -21.837 -7.598 24.265 1.00 97.75 79 VAL A O 1
ATOM 662 N N . ASP A 1 80 ? -19.941 -6.679 25.048 1.00 96.81 80 ASP A N 1
ATOM 663 C CA . ASP A 1 80 ? -20.412 -5.296 25.158 1.00 96.81 80 ASP A CA 1
ATOM 664 C C . ASP A 1 80 ? -20.236 -4.515 23.853 1.00 96.81 80 ASP A C 1
ATOM 666 O O . ASP A 1 80 ? -20.776 -3.419 23.700 1.00 96.81 80 ASP A O 1
ATOM 670 N N . GLY A 1 81 ? -19.485 -5.062 22.898 1.00 96.94 81 GLY A N 1
ATOM 671 C CA . GLY A 1 81 ? -19.273 -4.418 21.615 1.00 96.94 81 GLY A CA 1
ATOM 672 C C . GLY A 1 81 ? -18.520 -5.258 20.596 1.00 96.94 81 GLY A C 1
ATOM 673 O O . GLY A 1 81 ? -17.932 -6.296 20.903 1.00 96.94 81 GLY A O 1
ATOM 674 N N . LEU A 1 82 ? -18.540 -4.764 19.365 1.00 98.38 82 LEU A N 1
ATOM 675 C CA . LEU A 1 82 ? -17.761 -5.238 18.233 1.00 98.38 82 LEU A CA 1
ATOM 676 C C . LEU A 1 82 ? -16.746 -4.161 17.850 1.00 98.38 82 LEU A C 1
ATOM 678 O O . LEU A 1 82 ? -17.059 -2.967 17.825 1.00 98.38 82 LEU A O 1
ATOM 682 N N . HIS A 1 83 ? -15.533 -4.587 17.530 1.00 98.25 83 HIS A N 1
ATOM 683 C CA . HIS A 1 83 ? -14.447 -3.704 17.148 1.00 98.25 83 HIS A CA 1
ATOM 684 C C . HIS A 1 83 ? -13.825 -4.151 15.828 1.00 98.25 83 HIS A C 1
ATOM 686 O O . HIS A 1 83 ? -13.414 -5.301 15.669 1.00 98.25 83 HIS A O 1
ATOM 692 N N . PHE A 1 84 ? -13.746 -3.221 14.888 1.00 98.75 84 PHE A N 1
ATOM 693 C CA . PHE A 1 84 ? -13.073 -3.399 13.616 1.00 98.75 84 PHE A CA 1
ATOM 694 C C . PHE A 1 84 ? -11.577 -3.127 13.754 1.00 98.75 84 PHE A C 1
ATOM 696 O O . PHE A 1 84 ? -11.175 -2.021 14.108 1.00 98.75 84 PHE A O 1
ATOM 703 N N . ASP A 1 85 ? -10.755 -4.096 13.383 1.00 97.38 85 ASP A N 1
ATOM 704 C CA . ASP A 1 85 ? -9.318 -3.941 13.204 1.00 97.38 85 ASP A CA 1
ATOM 705 C C . ASP A 1 85 ? -8.942 -4.269 11.752 1.00 97.38 85 ASP A C 1
ATOM 707 O O . ASP A 1 85 ? -9.623 -5.021 11.049 1.00 97.38 85 ASP A O 1
ATOM 711 N N . TYR A 1 86 ? -7.878 -3.644 11.246 1.00 96.50 86 TYR A N 1
ATOM 712 C CA . T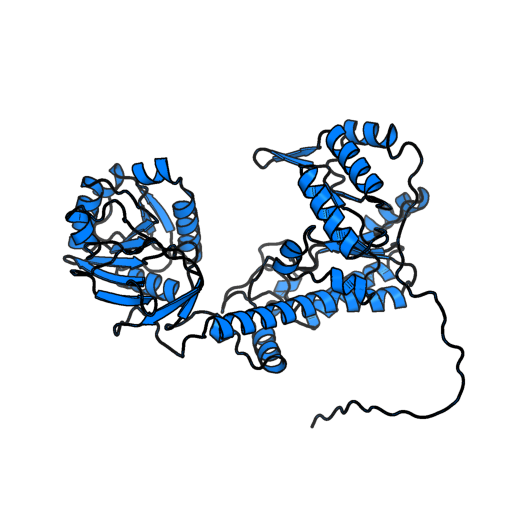YR A 1 86 ? -7.477 -3.748 9.838 1.00 96.50 86 TYR A CA 1
ATOM 713 C C . TYR A 1 86 ? -8.649 -3.564 8.849 1.00 96.50 86 TYR A C 1
ATOM 715 O O . TYR A 1 86 ? -8.644 -4.146 7.764 1.00 96.50 86 TYR A O 1
ATOM 723 N N . ILE A 1 87 ? -9.648 -2.743 9.192 1.00 97.50 87 ILE A N 1
ATOM 724 C CA . ILE A 1 87 ? -10.786 -2.409 8.326 1.00 97.50 87 ILE A CA 1
ATOM 725 C C . ILE A 1 87 ? -10.343 -1.429 7.237 1.00 97.50 87 ILE A C 1
ATOM 727 O O . ILE A 1 87 ? -10.568 -0.226 7.317 1.00 97.50 87 ILE A O 1
ATOM 731 N N . ARG A 1 88 ? -9.551 -1.933 6.290 1.00 95.88 88 ARG A N 1
ATOM 732 C CA . ARG A 1 88 ? -8.799 -1.161 5.295 1.00 95.88 88 ARG A CA 1
ATOM 733 C C . ARG A 1 88 ? -8.209 -2.074 4.223 1.00 95.88 88 ARG A C 1
ATOM 735 O O . ARG A 1 88 ? -8.304 -3.295 4.326 1.00 95.88 88 ARG A O 1
ATOM 742 N N . TYR A 1 89 ? -7.499 -1.478 3.271 1.00 94.81 89 TYR A N 1
ATOM 743 C CA . TYR A 1 89 ? -6.563 -2.185 2.392 1.00 94.81 89 TYR A CA 1
ATOM 744 C C . TYR A 1 89 ? -5.096 -1.880 2.757 1.00 94.81 89 TYR A C 1
ATOM 746 O O . TYR A 1 89 ? -4.818 -1.007 3.577 1.00 94.81 89 TYR A O 1
ATOM 754 N N . ASN A 1 90 ? -4.137 -2.590 2.161 1.00 88.81 90 ASN A N 1
ATOM 755 C CA . ASN A 1 90 ? -2.684 -2.411 2.351 1.00 88.81 90 ASN A CA 1
ATOM 756 C C . ASN A 1 90 ? -2.077 -1.273 1.513 1.00 88.81 90 ASN A C 1
ATOM 758 O O . ASN A 1 90 ? -0.944 -1.380 1.048 1.00 88.81 90 ASN A O 1
ATOM 762 N N . GLY A 1 91 ? -2.820 -0.188 1.316 1.00 87.12 91 GLY A N 1
ATOM 763 C CA . GLY A 1 91 ? -2.418 0.934 0.471 1.00 87.12 91 GLY A CA 1
ATOM 764 C C . GLY A 1 91 ? -3.286 1.050 -0.776 1.00 87.12 91 GLY A C 1
ATOM 765 O O . GLY A 1 91 ? -4.358 0.451 -0.857 1.00 87.12 91 GLY A O 1
ATOM 766 N N . ARG A 1 92 ? -2.802 1.803 -1.769 1.00 83.50 92 ARG A N 1
ATOM 767 C CA . ARG A 1 92 ? -3.556 2.196 -2.972 1.00 83.50 92 ARG A CA 1
ATOM 768 C C . ARG A 1 92 ? -3.627 1.116 -4.065 1.00 83.50 92 ARG A C 1
ATOM 770 O O . ARG A 1 92 ? -3.684 1.442 -5.245 1.00 83.50 92 ARG A O 1
ATOM 777 N N . GLN A 1 93 ? -3.601 -0.163 -3.689 1.00 80.50 93 GLN A N 1
ATOM 778 C CA . GLN A 1 93 ? -3.617 -1.264 -4.654 1.00 80.50 93 GLN A CA 1
ATOM 779 C C . GLN A 1 93 ? -4.908 -1.278 -5.484 1.00 80.50 93 GLN A C 1
ATOM 781 O O . GLN A 1 93 ? -6.000 -0.959 -4.999 1.00 80.50 93 GLN A O 1
ATOM 786 N N . PHE A 1 94 ? -4.773 -1.693 -6.740 1.00 88.25 94 PHE A N 1
ATOM 787 C CA . PHE A 1 94 ? -5.902 -2.001 -7.607 1.00 88.25 94 PHE A CA 1
ATOM 788 C C . PHE A 1 94 ? -6.462 -3.397 -7.315 1.00 88.25 94 PHE A C 1
ATOM 790 O O . PHE A 1 94 ? -5.859 -4.201 -6.602 1.00 88.25 94 PHE A O 1
ATOM 797 N N . CYS A 1 95 ? -7.639 -3.686 -7.864 1.00 91.94 95 CYS A N 1
ATOM 798 C CA . CYS A 1 95 ? -8.173 -5.037 -7.936 1.00 91.94 95 CYS A CA 1
ATOM 799 C C . CYS A 1 95 ? -8.709 -5.259 -9.349 1.00 91.94 95 CYS A C 1
ATOM 801 O O . CYS A 1 95 ? -9.786 -4.778 -9.694 1.00 91.94 95 CYS A O 1
ATOM 803 N N . PHE A 1 96 ? -7.948 -5.989 -10.158 1.00 91.75 96 PHE A N 1
ATOM 804 C CA . PHE A 1 96 ? -8.286 -6.344 -11.536 1.00 91.75 96 PHE A CA 1
ATOM 805 C C . PHE A 1 96 ? -9.121 -7.629 -11.624 1.00 91.75 96 PHE A C 1
ATOM 807 O O . PHE A 1 96 ? -9.185 -8.260 -12.678 1.00 91.75 96 PHE A O 1
ATOM 814 N N . CYS A 1 97 ? -9.755 -8.046 -10.522 1.00 91.69 97 CYS A N 1
ATOM 815 C CA . CYS A 1 97 ? -10.668 -9.179 -10.563 1.00 91.69 97 CYS A CA 1
ATOM 816 C C . CYS A 1 97 ? -11.895 -8.830 -11.430 1.00 91.69 97 CYS A C 1
ATOM 818 O O . CYS A 1 97 ? -12.317 -7.666 -11.450 1.00 91.69 97 CYS A O 1
ATOM 820 N N . PRO A 1 98 ? -12.516 -9.813 -12.115 1.00 92.56 98 PRO A N 1
ATOM 821 C CA . PRO A 1 98 ? -13.642 -9.547 -13.013 1.00 92.56 98 PRO A CA 1
ATOM 822 C C . PRO A 1 98 ? -14.796 -8.776 -12.359 1.00 92.56 98 PRO A C 1
ATOM 824 O O . PRO A 1 98 ? -15.412 -7.928 -13.004 1.00 92.56 98 PRO A O 1
ATOM 827 N N . HIS A 1 99 ? -15.058 -9.033 -11.070 1.00 93.88 99 HIS A N 1
ATOM 828 C CA . HIS A 1 99 ? -16.076 -8.320 -10.293 1.00 93.88 99 HIS A CA 1
ATOM 829 C C . HIS A 1 99 ? -15.758 -6.827 -10.172 1.00 93.88 99 HIS A C 1
ATOM 831 O O . HIS A 1 99 ? -16.549 -6.000 -10.620 1.00 93.88 99 HIS A O 1
ATOM 837 N N . CYS A 1 100 ? -14.590 -6.483 -9.616 1.00 94.12 100 CYS A N 1
ATOM 838 C CA . CYS A 1 100 ? -14.198 -5.092 -9.387 1.00 94.12 100 CYS A CA 1
ATOM 839 C C . CYS A 1 100 ? -14.128 -4.304 -10.698 1.00 94.12 100 CYS A C 1
ATOM 841 O O . CYS A 1 100 ? -14.628 -3.185 -10.760 1.00 94.12 100 CYS A O 1
ATOM 843 N N . VAL A 1 101 ? -13.561 -4.888 -11.756 1.00 93.81 101 VAL A N 1
ATOM 844 C CA . VAL A 1 101 ? -13.457 -4.237 -13.072 1.00 93.81 101 VAL A CA 1
ATOM 845 C C . VAL A 1 101 ? -14.843 -3.961 -13.660 1.00 93.81 101 VAL A C 1
ATOM 847 O O . VAL A 1 101 ? -15.123 -2.838 -14.083 1.00 93.81 101 VAL A O 1
ATOM 850 N N . SER A 1 102 ? -15.724 -4.966 -13.663 1.00 95.25 102 SER A N 1
ATOM 851 C CA . SER A 1 102 ? -17.088 -4.844 -14.191 1.00 95.25 102 SER A CA 1
ATOM 852 C C . SER A 1 102 ? -17.907 -3.815 -13.413 1.00 95.25 102 SER A C 1
ATOM 854 O O . SER A 1 102 ? -18.533 -2.928 -13.997 1.00 95.25 102 SER A O 1
ATOM 856 N N . GLU A 1 103 ? -17.871 -3.889 -12.083 1.00 95.94 103 GLU A N 1
ATOM 857 C CA . GLU A 1 103 ? -18.631 -2.989 -11.227 1.00 95.94 103 GLU A CA 1
ATOM 858 C C . GLU A 1 103 ? -18.114 -1.551 -11.312 1.00 95.94 103 GLU A C 1
ATOM 860 O O . GLU A 1 103 ? -18.913 -0.621 -11.433 1.00 95.94 103 GLU A O 1
ATOM 865 N N . PHE A 1 104 ? -16.794 -1.360 -11.319 1.00 96.31 104 PHE A N 1
ATOM 866 C CA . PHE A 1 104 ? -16.186 -0.043 -11.464 1.00 96.31 104 PHE A CA 1
ATOM 867 C C . PHE A 1 104 ? -16.549 0.601 -12.805 1.00 96.31 104 PHE A C 1
ATOM 869 O O . PHE A 1 104 ? -16.978 1.758 -12.839 1.00 96.31 104 PHE A O 1
ATOM 876 N N . ARG A 1 105 ? -16.487 -0.170 -13.901 1.00 96.56 105 ARG A N 1
ATOM 877 C CA . ARG A 1 105 ? -16.929 0.286 -15.223 1.00 96.56 105 ARG A CA 1
ATOM 878 C C . ARG A 1 105 ? -18.409 0.653 -15.226 1.00 96.56 105 ARG A C 1
ATOM 880 O O . ARG A 1 105 ? -18.772 1.691 -15.769 1.00 96.56 105 ARG A O 1
ATOM 887 N N . ARG A 1 106 ? -19.262 -0.153 -14.591 1.00 97.19 106 ARG A N 1
ATOM 888 C CA . ARG A 1 106 ? -20.702 0.119 -14.480 1.00 97.19 106 ARG A CA 1
ATOM 889 C C . ARG A 1 106 ? -20.997 1.402 -13.694 1.00 97.19 106 ARG A C 1
ATOM 891 O O . ARG A 1 106 ? -21.914 2.126 -14.063 1.00 97.19 106 ARG A O 1
ATOM 898 N N . LEU A 1 107 ? -20.271 1.656 -12.605 1.00 96.56 107 LEU A N 1
ATOM 899 C CA . LEU A 1 107 ? -20.515 2.796 -11.713 1.00 96.56 107 LEU A CA 1
ATOM 900 C C . LEU A 1 107 ? -19.937 4.112 -12.243 1.00 96.56 107 LEU A C 1
ATOM 902 O O . LEU A 1 107 ? -20.579 5.148 -12.103 1.00 96.56 107 LEU A O 1
ATOM 906 N N . TYR A 1 108 ? -18.744 4.073 -12.837 1.00 96.88 108 TYR A N 1
ATOM 907 C CA . TYR A 1 108 ? -17.979 5.277 -13.179 1.00 96.88 108 TYR A CA 1
ATOM 908 C C . TYR A 1 108 ? -17.685 5.427 -14.677 1.00 96.88 108 TYR A C 1
ATOM 910 O O . TYR A 1 108 ? -17.131 6.441 -15.088 1.00 96.88 108 TYR A O 1
ATOM 918 N N . GLY A 1 109 ? -18.029 4.436 -15.506 1.00 95.62 109 GLY A N 1
ATOM 919 C CA . GLY A 1 109 ? -17.770 4.469 -16.950 1.00 95.62 109 GLY A CA 1
ATOM 920 C C . GLY A 1 109 ? -16.292 4.318 -17.326 1.00 95.62 109 GLY A C 1
ATOM 921 O O . GLY A 1 109 ? -15.915 4.632 -18.452 1.00 95.62 109 GLY A O 1
ATOM 922 N N . HIS A 1 110 ? -15.444 3.863 -16.401 1.00 93.12 110 HIS A N 1
ATOM 923 C CA . HIS A 1 110 ? -14.003 3.724 -16.609 1.00 93.12 110 HIS A CA 1
ATOM 924 C C . HIS A 1 110 ? -13.579 2.264 -16.716 1.00 93.12 110 HIS A C 1
ATOM 926 O O . HIS A 1 110 ? -14.068 1.404 -15.986 1.00 93.12 110 HIS A O 1
ATOM 932 N N . ASP A 1 111 ? -12.629 1.986 -17.602 1.00 88.69 111 ASP A N 1
ATOM 933 C CA . ASP A 1 111 ? -11.955 0.697 -17.637 1.00 88.69 111 ASP A CA 1
ATOM 934 C C . ASP A 1 111 ? -10.742 0.722 -16.712 1.00 88.69 111 ASP A C 1
ATOM 936 O O . ASP A 1 111 ? -9.798 1.466 -16.951 1.00 88.69 111 ASP A O 1
ATOM 940 N N . LEU A 1 112 ? -10.740 -0.093 -15.659 1.00 88.31 112 LEU A N 1
ATOM 941 C CA . LEU A 1 112 ? -9.595 -0.136 -14.754 1.00 88.31 112 LEU A CA 1
ATOM 942 C C . LEU A 1 112 ? -8.331 -0.640 -15.464 1.00 88.31 112 LEU A C 1
ATOM 944 O O . LEU A 1 112 ? -7.238 -0.194 -15.127 1.00 88.31 112 LEU A O 1
ATOM 948 N N . HIS A 1 113 ? -8.465 -1.502 -16.481 1.00 86.19 113 HIS A N 1
ATOM 949 C CA . HIS A 1 113 ? -7.324 -2.028 -17.235 1.00 86.19 113 HIS A CA 1
ATOM 950 C C . HIS A 1 113 ? -6.543 -0.941 -17.977 1.00 86.19 113 HIS A C 1
ATOM 952 O O . HIS A 1 113 ? -5.342 -1.102 -18.176 1.00 86.19 113 HIS A O 1
ATOM 958 N N . SER A 1 114 ? -7.149 0.211 -18.294 1.00 85.31 114 SER A N 1
ATOM 959 C CA . SER A 1 114 ? -6.392 1.327 -18.877 1.00 85.31 114 SER A CA 1
ATOM 960 C C . SER A 1 114 ? -5.380 1.938 -17.899 1.00 85.31 114 SER A C 1
ATOM 962 O O . SER A 1 114 ? -4.475 2.647 -18.325 1.00 85.31 114 SER A O 1
ATOM 964 N N . LEU A 1 115 ? -5.518 1.675 -16.594 1.00 85.44 115 LEU A N 1
ATOM 965 C CA . LEU A 1 115 ? -4.545 2.051 -15.564 1.00 85.44 115 LEU A CA 1
ATOM 966 C C . LEU A 1 115 ? -3.512 0.957 -15.274 1.00 85.44 115 LEU A C 1
ATOM 968 O O . LEU A 1 115 ? -2.590 1.201 -14.499 1.00 85.44 115 LEU A O 1
ATOM 972 N N . ALA A 1 116 ? -3.645 -0.233 -15.866 1.00 83.81 116 ALA A N 1
ATOM 973 C CA . ALA A 1 116 ? -2.719 -1.335 -15.617 1.00 83.81 116 ALA A CA 1
ATOM 974 C C . ALA A 1 116 ? -1.313 -1.041 -16.154 1.00 83.81 116 ALA A C 1
ATOM 976 O O . ALA A 1 116 ? -0.349 -1.584 -15.635 1.00 83.81 116 ALA A O 1
ATOM 977 N N . GLY A 1 117 ? -1.190 -0.175 -17.166 1.00 87.69 117 GLY A N 1
ATOM 978 C CA . GLY A 1 117 ? 0.096 0.188 -17.759 1.00 87.69 117 GLY A CA 1
ATOM 979 C C . GLY A 1 117 ? 0.776 -0.970 -18.489 1.00 87.69 117 GLY A C 1
ATOM 980 O O . GLY A 1 117 ? 1.989 -1.132 -18.384 1.00 87.69 117 GLY A O 1
ATOM 981 N N . GLU A 1 118 ? -0.008 -1.791 -19.194 1.00 89.12 118 GLU A N 1
ATOM 982 C CA . GLU A 1 118 ? 0.463 -2.962 -19.953 1.00 89.12 118 GLU A CA 1
ATOM 983 C C . GLU A 1 118 ? 1.115 -2.602 -21.297 1.00 89.12 118 GLU 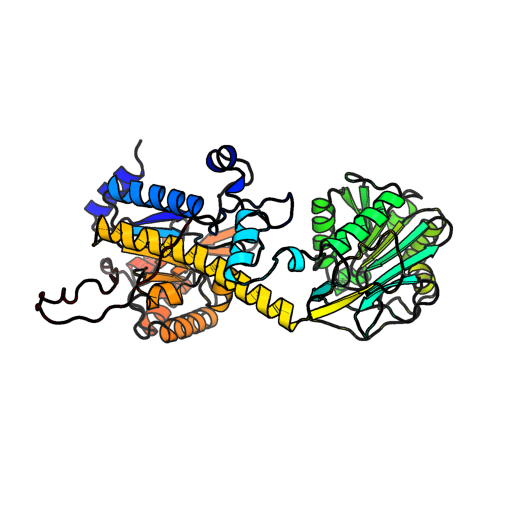A C 1
ATOM 985 O O . GLU A 1 118 ? 1.934 -3.369 -21.804 1.00 89.12 118 GLU A O 1
ATOM 990 N N . THR A 1 119 ? 0.794 -1.433 -21.858 1.00 92.94 119 THR A N 1
ATOM 991 C CA . THR A 1 119 ? 1.291 -0.970 -23.161 1.00 92.94 119 THR A CA 1
ATOM 992 C C . THR A 1 119 ? 1.703 0.503 -23.138 1.00 92.94 119 THR A C 1
ATOM 994 O O . THR A 1 119 ? 1.284 1.267 -22.270 1.00 92.94 119 THR A O 1
ATOM 997 N N . PHE A 1 120 ? 2.516 0.900 -24.119 1.00 94.06 120 PHE A N 1
ATOM 998 C CA . PHE A 1 120 ? 2.800 2.289 -24.473 1.00 94.06 120 PHE A CA 1
ATOM 999 C C . PHE A 1 120 ? 1.849 2.771 -25.589 1.00 94.06 120 PHE A C 1
ATOM 1001 O O . PHE A 1 120 ? 1.460 1.959 -26.433 1.00 94.06 120 PHE A O 1
ATOM 1008 N N . PRO A 1 121 ? 1.518 4.073 -25.663 1.00 93.56 121 PRO A N 1
ATOM 1009 C CA . PRO A 1 121 ? 1.964 5.142 -24.767 1.00 93.56 121 PRO A CA 1
ATOM 1010 C C . PRO A 1 121 ? 1.326 5.059 -23.365 1.00 93.56 121 PRO A C 1
ATOM 1012 O O . PRO A 1 121 ? 0.175 4.656 -23.221 1.00 93.56 121 PRO A O 1
ATOM 1015 N N . LEU A 1 122 ? 2.086 5.432 -22.330 1.00 91.88 122 LEU A N 1
ATOM 1016 C CA . LEU A 1 122 ? 1.741 5.250 -20.912 1.00 91.88 122 LEU A CA 1
ATOM 1017 C C . LEU A 1 122 ? 1.976 6.532 -20.112 1.00 91.88 122 LEU A C 1
ATOM 1019 O O . LEU A 1 122 ? 3.071 7.078 -20.149 1.00 91.88 122 LEU A O 1
ATOM 1023 N N . THR A 1 123 ? 1.009 6.940 -19.293 1.00 92.06 123 THR A N 1
ATOM 1024 C CA . THR A 1 123 ? 1.198 8.021 -18.315 1.00 92.06 123 THR A CA 1
ATOM 1025 C C . THR A 1 123 ? 1.515 7.440 -16.944 1.00 92.06 123 THR A C 1
ATOM 1027 O O . THR A 1 123 ? 0.762 6.626 -16.405 1.00 92.06 123 THR A O 1
ATOM 1030 N N . THR A 1 124 ? 2.657 7.832 -16.386 1.00 90.06 124 THR A N 1
ATOM 1031 C CA . THR A 1 124 ? 3.152 7.350 -15.095 1.00 90.06 124 THR A CA 1
ATOM 1032 C C . THR A 1 124 ? 3.911 8.449 -14.363 1.00 90.06 124 THR A C 1
ATOM 1034 O O . THR A 1 124 ? 4.513 9.326 -14.982 1.00 90.06 124 THR A O 1
ATOM 1037 N N . SER A 1 125 ? 3.913 8.404 -13.032 1.00 89.19 125 SER A N 1
ATOM 1038 C CA . SER A 1 125 ? 4.848 9.204 -12.243 1.00 89.19 125 SER A CA 1
ATOM 1039 C C . SER A 1 125 ? 6.251 8.651 -12.443 1.00 89.19 125 SER A C 1
ATOM 1041 O O . SER A 1 125 ? 6.451 7.450 -12.299 1.00 89.19 125 SER A O 1
ATOM 1043 N N . LEU A 1 126 ? 7.218 9.502 -12.757 1.00 90.19 126 LEU A N 1
ATOM 1044 C CA . LEU A 1 126 ? 8.622 9.117 -12.843 1.00 90.19 126 LEU A CA 1
ATOM 1045 C C . LEU A 1 126 ? 9.494 10.130 -12.111 1.00 90.19 126 LEU A C 1
ATOM 1047 O O . LEU A 1 126 ? 9.096 11.273 -11.905 1.00 90.19 126 LEU A O 1
ATOM 1051 N N . SER A 1 127 ? 10.675 9.685 -11.706 1.00 93.62 127 SER A N 1
ATOM 1052 C CA . SER A 1 127 ? 11.759 10.508 -11.183 1.00 93.62 127 SER A CA 1
ATOM 1053 C C . SER A 1 127 ? 13.017 10.072 -11.914 1.00 93.62 127 SER A C 1
ATOM 1055 O O . SER A 1 127 ? 13.264 8.866 -11.986 1.00 93.62 127 SER A O 1
ATOM 1057 N N . ALA A 1 128 ? 13.747 11.008 -12.509 1.00 91.81 128 ALA A N 1
ATOM 1058 C CA . ALA A 1 128 ? 14.831 10.670 -13.416 1.00 91.81 128 ALA A CA 1
ATOM 1059 C C . ALA A 1 128 ? 15.964 11.691 -13.407 1.00 91.81 128 ALA A C 1
ATOM 1061 O O . ALA A 1 128 ? 15.726 12.903 -13.449 1.00 91.81 128 ALA A O 1
ATOM 1062 N N . ASN A 1 129 ? 17.183 11.170 -13.505 1.00 92.69 129 ASN A N 1
ATOM 1063 C CA . ASN A 1 129 ? 18.390 11.838 -13.968 1.00 92.69 129 ASN A CA 1
ATOM 1064 C C . ASN A 1 129 ? 18.726 11.297 -15.373 1.00 92.69 129 ASN A C 1
ATOM 1066 O O . ASN A 1 129 ? 19.599 10.442 -15.520 1.00 92.69 129 ASN A O 1
ATOM 1070 N N . PRO A 1 130 ? 18.017 11.735 -16.425 1.00 93.88 130 PRO A N 1
ATOM 1071 C CA . PRO A 1 130 ? 18.096 11.077 -17.721 1.00 93.88 130 PRO A CA 1
ATOM 1072 C C . PRO A 1 130 ? 19.393 11.408 -18.467 1.00 93.88 130 PRO A C 1
ATOM 1074 O O . PRO A 1 130 ? 19.809 12.569 -18.559 1.00 93.88 130 PRO A O 1
ATOM 1077 N N . LEU A 1 131 ? 19.990 10.388 -19.087 1.00 95.81 131 LEU A N 1
ATOM 1078 C CA . LEU A 1 131 ? 20.940 10.576 -20.183 1.00 95.81 131 LEU A CA 1
ATOM 1079 C C . LEU A 1 131 ? 20.240 11.213 -21.392 1.00 95.81 131 LEU A C 1
ATOM 1081 O O . LEU A 1 131 ? 19.051 11.000 -21.626 1.00 95.81 131 LEU A O 1
ATOM 1085 N N . ASP A 1 132 ? 20.974 11.993 -22.172 1.00 95.38 132 ASP A N 1
ATOM 1086 C CA . ASP A 1 132 ? 20.454 12.687 -23.348 1.00 95.38 132 ASP A CA 1
ATOM 1087 C C . ASP A 1 132 ? 21.516 12.755 -24.455 1.00 95.38 132 ASP A C 1
ATOM 1089 O O . ASP A 1 132 ? 22.660 12.333 -24.261 1.00 95.38 132 ASP A O 1
ATOM 1093 N N . LYS A 1 133 ? 21.145 13.275 -25.628 1.00 96.00 133 LYS A N 1
ATOM 1094 C CA . LYS A 1 133 ? 21.995 13.326 -26.829 1.00 96.00 133 LYS A CA 1
ATOM 1095 C C . LYS A 1 133 ? 22.443 11.916 -27.258 1.00 96.00 133 LYS A C 1
ATOM 1097 O O . LYS A 1 133 ? 23.632 11.590 -27.139 1.00 96.00 133 LYS A O 1
ATOM 1102 N N . PRO A 1 134 ? 21.499 11.066 -27.714 1.00 96.69 134 PRO A N 1
ATOM 1103 C CA . PRO A 1 134 ? 21.835 9.742 -28.228 1.00 96.69 134 PRO A CA 1
ATOM 1104 C C . PRO A 1 134 ? 22.813 9.871 -29.402 1.00 96.69 134 PRO A C 1
ATOM 1106 O O . PRO A 1 134 ? 22.604 10.685 -30.301 1.00 96.69 134 PRO A O 1
ATOM 1109 N N . SER A 1 135 ? 23.887 9.088 -29.374 1.00 96.94 135 SER A N 1
ATOM 1110 C CA . SER A 1 135 ? 24.920 9.038 -30.415 1.00 96.94 135 SER A CA 1
ATOM 1111 C C . SER A 1 135 ? 24.867 7.728 -31.198 1.00 96.94 135 SER A C 1
ATOM 1113 O O . SER A 1 135 ? 24.857 7.752 -32.425 1.00 96.94 135 SER A O 1
ATOM 1115 N N . SER A 1 136 ? 24.792 6.596 -30.495 1.00 97.25 136 SER A N 1
ATOM 1116 C CA . SER A 1 136 ? 24.603 5.259 -31.078 1.00 97.25 136 SER A CA 1
ATOM 1117 C C . SER A 1 136 ? 23.365 4.539 -30.544 1.00 97.25 136 SER A C 1
ATOM 1119 O O . SER A 1 136 ? 22.886 3.600 -31.179 1.00 97.25 136 SER A O 1
ATOM 1121 N N . ALA A 1 137 ? 22.817 4.979 -29.406 1.00 97.25 137 ALA A N 1
ATOM 1122 C CA . ALA A 1 137 ? 21.615 4.386 -28.841 1.00 97.25 137 ALA A CA 1
ATOM 1123 C C . ALA A 1 137 ? 20.382 4.703 -29.698 1.00 97.25 137 ALA A C 1
ATOM 1125 O O . ALA A 1 137 ? 20.086 5.861 -30.003 1.00 97.25 137 ALA A O 1
ATOM 1126 N N . ARG A 1 138 ? 19.603 3.671 -30.019 1.00 97.38 138 ARG A N 1
ATOM 1127 C CA . ARG A 1 138 ? 18.282 3.802 -30.628 1.00 97.38 138 ARG A CA 1
ATOM 1128 C C . ARG A 1 138 ? 17.241 4.032 -29.539 1.00 97.38 138 ARG A C 1
ATOM 1130 O O . ARG A 1 138 ? 17.011 3.160 -28.700 1.00 97.38 138 ARG A O 1
ATOM 1137 N N . VAL A 1 139 ? 16.587 5.189 -29.564 1.00 97.81 139 VAL A N 1
ATOM 1138 C CA . VAL A 1 139 ? 15.497 5.508 -28.633 1.00 97.81 139 VAL A CA 1
ATOM 1139 C C . VAL A 1 139 ? 14.250 4.713 -29.018 1.00 97.81 139 VAL A C 1
ATOM 1141 O O . VAL A 1 139 ? 13.825 4.727 -30.170 1.00 97.81 139 VAL A O 1
ATOM 1144 N N . LEU A 1 140 ? 13.690 3.982 -28.055 1.00 97.75 140 LEU A N 1
ATOM 1145 C CA . LEU A 1 140 ? 12.492 3.159 -28.230 1.00 97.75 140 LEU A CA 1
ATOM 1146 C C . LEU A 1 140 ? 11.248 3.852 -27.669 1.00 97.75 140 LEU A C 1
ATOM 1148 O O . LEU A 1 140 ? 10.178 3.793 -28.270 1.00 97.75 140 LEU A O 1
ATOM 1152 N N . VAL A 1 141 ? 11.398 4.502 -26.514 1.00 97.62 141 VAL A N 1
ATOM 1153 C CA . VAL A 1 141 ? 10.337 5.245 -25.826 1.00 97.62 141 VAL A CA 1
ATOM 1154 C C . VAL A 1 141 ? 10.908 6.566 -25.330 1.00 97.62 141 VAL A C 1
ATOM 1156 O O . VAL A 1 141 ? 12.017 6.601 -24.791 1.00 97.62 141 VAL A O 1
ATOM 1159 N N . ARG A 1 142 ? 10.138 7.643 -25.454 1.00 96.06 142 ARG A N 1
ATOM 1160 C CA . ARG A 1 142 ? 10.513 8.990 -25.021 1.00 96.06 142 ARG A CA 1
ATOM 1161 C C . ARG A 1 142 ? 9.523 9.539 -24.008 1.00 96.06 142 ARG A C 1
ATOM 1163 O O . ARG A 1 142 ? 8.342 9.218 -24.054 1.00 96.06 142 ARG A O 1
ATOM 1170 N N . VAL A 1 143 ? 9.986 10.405 -23.114 1.00 95.25 143 VAL A N 1
ATOM 1171 C CA . VAL A 1 143 ? 9.079 11.295 -22.380 1.00 95.25 143 VAL A CA 1
ATOM 1172 C C . VAL A 1 143 ? 8.474 12.290 -23.375 1.00 95.25 143 VAL A C 1
ATOM 1174 O O . VAL A 1 143 ? 9.223 12.968 -24.069 1.00 95.25 143 VAL A O 1
ATOM 1177 N N . ALA A 1 144 ? 7.150 12.413 -23.456 1.00 92.75 144 ALA A N 1
ATOM 1178 C CA . ALA A 1 144 ? 6.484 13.345 -24.368 1.00 92.75 144 ALA A CA 1
ATOM 1179 C C . ALA A 1 144 ? 7.067 14.768 -24.226 1.00 92.75 144 ALA A C 1
ATOM 1181 O O . ALA A 1 144 ? 7.061 15.346 -23.136 1.00 92.75 144 ALA A O 1
ATOM 1182 N N . GLY A 1 145 ? 7.627 15.309 -25.315 1.00 90.25 145 GLY A N 1
ATOM 1183 C CA . GLY A 1 145 ? 8.311 16.613 -25.327 1.00 90.25 145 GLY A CA 1
ATOM 1184 C C . GLY A 1 145 ? 9.616 16.692 -24.515 1.00 90.25 145 GLY A C 1
ATOM 1185 O O . GLY A 1 145 ? 10.077 17.791 -24.218 1.00 90.25 145 GLY A O 1
ATOM 1186 N N . GLY A 1 146 ? 10.201 15.557 -24.129 1.00 93.31 146 GLY A N 1
ATOM 1187 C CA . GLY A 1 146 ? 11.328 15.464 -23.203 1.00 93.31 146 GLY A CA 1
ATOM 1188 C C . GLY A 1 146 ? 12.428 14.475 -23.626 1.00 93.31 146 GLY A C 1
ATOM 1189 O O . GLY A 1 146 ? 12.551 14.120 -24.806 1.00 93.31 146 GLY A O 1
ATOM 1190 N N . PRO A 1 147 ? 13.280 14.052 -22.673 1.00 95.12 147 PRO A N 1
ATOM 1191 C CA . PRO A 1 147 ? 14.422 13.195 -22.965 1.00 95.12 147 PRO A CA 1
ATOM 1192 C C . PRO A 1 147 ? 14.002 11.746 -23.282 1.00 95.12 147 PRO A C 1
ATOM 1194 O O . PRO A 1 147 ? 12.869 11.337 -22.994 1.00 95.12 147 PRO A O 1
ATOM 1197 N N . PRO A 1 148 ? 14.911 10.945 -23.865 1.00 96.56 148 PRO A N 1
ATOM 1198 C CA . PRO A 1 148 ? 14.724 9.505 -24.036 1.00 96.56 148 PRO A CA 1
ATOM 1199 C C . PRO A 1 148 ? 14.414 8.812 -22.706 1.00 96.56 148 PRO A C 1
ATOM 1201 O O . PRO A 1 148 ? 15.072 9.082 -21.703 1.00 96.56 148 PRO A O 1
ATOM 1204 N N . ALA A 1 149 ? 13.433 7.909 -22.704 1.00 96.38 149 ALA A N 1
ATOM 1205 C CA . ALA A 1 149 ? 13.037 7.135 -21.527 1.00 96.38 149 ALA A CA 1
ATOM 1206 C C . ALA A 1 149 ? 13.553 5.696 -21.608 1.00 96.38 149 ALA A C 1
ATOM 1208 O O . ALA A 1 149 ? 14.146 5.204 -20.656 1.00 96.38 149 ALA A O 1
ATOM 1209 N N . ILE A 1 150 ? 13.363 5.028 -22.748 1.00 97.81 150 ILE A N 1
ATOM 1210 C CA . ILE A 1 150 ? 13.898 3.690 -23.011 1.00 97.81 150 ILE A CA 1
ATOM 1211 C C . ILE A 1 150 ? 14.720 3.749 -24.285 1.00 97.81 150 ILE A C 1
ATOM 1213 O O . ILE A 1 150 ? 14.220 4.195 -25.319 1.00 97.81 150 ILE A O 1
ATOM 1217 N N . ALA A 1 151 ? 15.953 3.265 -24.232 1.00 97.62 151 ALA A N 1
ATOM 1218 C CA . ALA A 1 151 ? 16.813 3.165 -25.400 1.00 97.62 151 ALA A CA 1
ATOM 1219 C C . ALA A 1 151 ? 17.583 1.847 -25.420 1.00 97.62 151 ALA A C 1
ATOM 1221 O O . ALA A 1 151 ? 17.776 1.203 -24.390 1.00 97.62 151 ALA A O 1
ATOM 1222 N N . LEU A 1 152 ? 18.015 1.457 -26.612 1.00 97.38 152 LEU A N 1
ATOM 1223 C CA . LEU A 1 152 ? 18.817 0.269 -26.849 1.00 97.38 152 LEU A CA 1
ATOM 1224 C C . LEU A 1 152 ? 20.103 0.672 -27.563 1.00 97.38 152 LEU A C 1
ATOM 1226 O O . LEU A 1 152 ? 20.048 1.332 -28.598 1.00 97.38 152 LEU A O 1
ATOM 1230 N N . ASN A 1 153 ? 21.243 0.246 -27.042 1.00 97.69 153 ASN A N 1
ATOM 1231 C CA . ASN A 1 153 ? 22.532 0.367 -27.708 1.00 97.69 153 ASN A CA 1
ATOM 1232 C C . ASN A 1 153 ? 23.072 -1.035 -28.007 1.00 97.69 153 ASN A C 1
ATOM 1234 O O . ASN A 1 153 ? 22.913 -1.951 -27.200 1.00 97.69 153 ASN A O 1
ATOM 1238 N N . GLU A 1 154 ? 23.690 -1.222 -29.165 1.00 96.75 154 GLU A N 1
ATOM 1239 C CA . GLU A 1 154 ? 24.263 -2.507 -29.572 1.00 96.75 154 GLU A CA 1
ATOM 1240 C C . GLU A 1 154 ? 25.779 -2.359 -29.674 1.00 96.75 154 GLU A C 1
ATOM 1242 O O . GLU A 1 154 ? 26.274 -1.412 -30.284 1.00 96.75 154 GLU A O 1
ATOM 1247 N N . LEU A 1 155 ? 26.520 -3.278 -29.050 1.00 95.62 155 LEU A N 1
ATOM 1248 C CA . LEU A 1 155 ? 27.983 -3.257 -29.027 1.00 95.62 155 LEU A CA 1
ATOM 1249 C C . LEU A 1 155 ? 28.503 -4.668 -29.265 1.00 95.62 155 LEU A C 1
ATOM 1251 O O . LEU A 1 155 ? 28.231 -5.581 -28.487 1.00 95.62 155 LEU A O 1
ATOM 1255 N N . GLY A 1 156 ? 29.266 -4.847 -30.344 1.00 94.94 156 GLY A N 1
ATOM 1256 C CA . GLY A 1 156 ? 29.745 -6.165 -30.754 1.00 94.94 156 GLY A CA 1
ATOM 1257 C C . GLY A 1 156 ? 28.586 -7.153 -30.904 1.00 94.94 156 GLY A C 1
ATOM 1258 O O . GLY A 1 156 ? 27.711 -6.956 -31.743 1.00 94.94 156 GLY A O 1
ATOM 1259 N N . ARG A 1 157 ? 28.591 -8.224 -30.105 1.00 95.25 157 ARG A N 1
ATOM 1260 C CA . ARG A 1 157 ? 27.537 -9.255 -30.120 1.00 95.25 157 ARG A CA 1
ATOM 1261 C C . ARG A 1 157 ? 26.453 -9.065 -29.059 1.00 95.25 157 ARG A C 1
ATOM 1263 O O . ARG A 1 157 ? 25.473 -9.805 -29.076 1.00 95.25 157 ARG A O 1
ATOM 1270 N N . GLY A 1 158 ? 26.644 -8.144 -28.121 1.00 97.06 158 GLY A N 1
ATOM 1271 C CA . GLY A 1 158 ? 25.739 -7.912 -27.003 1.00 97.06 158 GLY A CA 1
ATOM 1272 C C . GLY A 1 158 ? 24.943 -6.624 -27.143 1.00 97.06 158 GLY A C 1
ATOM 1273 O O . GLY A 1 158 ? 25.018 -5.902 -28.143 1.00 97.06 158 GLY A O 1
ATOM 1274 N N . LYS A 1 159 ? 24.140 -6.344 -26.116 1.00 97.44 159 LYS A N 1
ATOM 1275 C CA . LYS A 1 159 ? 23.224 -5.201 -26.099 1.00 97.44 159 LYS A CA 1
ATOM 1276 C C . LYS A 1 159 ? 23.181 -4.526 -24.735 1.00 97.44 159 LYS A C 1
ATOM 1278 O O . LYS A 1 159 ? 23.371 -5.166 -23.701 1.00 97.44 159 LYS A O 1
ATOM 1283 N N . VAL A 1 160 ? 22.854 -3.240 -24.750 1.00 98.38 160 VAL A N 1
ATOM 1284 C CA . VAL A 1 160 ? 22.614 -2.418 -23.567 1.00 98.38 160 VAL A CA 1
ATOM 1285 C C . VAL A 1 160 ? 21.204 -1.848 -23.620 1.00 98.38 160 VAL A C 1
ATOM 1287 O O . VAL A 1 160 ? 20.853 -1.158 -24.574 1.00 98.38 160 VAL A O 1
ATOM 1290 N N . LEU A 1 161 ? 20.401 -2.121 -22.595 1.00 98.31 161 LEU A N 1
ATOM 1291 C CA . LEU A 1 161 ? 19.093 -1.503 -22.388 1.00 98.31 161 LEU A CA 1
ATOM 1292 C C . LEU A 1 161 ? 19.239 -0.350 -21.397 1.00 98.31 161 LEU A C 1
ATOM 1294 O O . LEU A 1 161 ? 19.679 -0.561 -20.273 1.00 98.31 161 LEU A O 1
ATOM 1298 N N . VAL A 1 162 ? 18.830 0.852 -21.780 1.00 98.06 162 VAL A N 1
ATOM 1299 C CA . VAL A 1 162 ? 18.804 2.019 -20.892 1.00 98.06 162 VAL A CA 1
ATOM 1300 C C . VAL A 1 162 ? 17.358 2.305 -20.500 1.00 98.06 162 VAL A C 1
ATOM 1302 O O . VAL A 1 162 ? 16.537 2.609 -21.363 1.00 98.06 162 VAL A O 1
ATOM 1305 N N . LEU A 1 163 ? 17.057 2.211 -19.206 1.00 97.81 163 LEU A N 1
ATOM 1306 C CA . LEU A 1 163 ? 15.827 2.664 -18.559 1.00 97.81 163 LEU A CA 1
ATOM 1307 C C . LEU A 1 163 ? 16.147 3.960 -17.805 1.00 97.81 163 LEU A C 1
ATOM 1309 O O . LEU A 1 163 ? 16.712 3.961 -16.716 1.00 97.81 163 LEU A O 1
ATOM 1313 N N . ASN A 1 164 ? 15.833 5.089 -18.419 1.00 95.56 164 ASN A N 1
ATOM 1314 C CA . ASN A 1 164 ? 16.390 6.398 -18.090 1.00 95.56 164 ASN A CA 1
ATOM 1315 C C . ASN A 1 164 ? 15.613 7.131 -16.972 1.00 95.56 164 ASN A C 1
ATOM 1317 O O . ASN A 1 164 ? 15.343 8.326 -17.072 1.00 95.56 164 ASN A O 1
ATOM 1321 N N . TRP A 1 165 ? 15.170 6.385 -15.959 1.00 95.88 165 TRP A N 1
ATOM 1322 C CA . TRP A 1 165 ? 14.513 6.864 -14.738 1.00 95.88 165 TRP A CA 1
ATOM 1323 C C . TRP A 1 165 ? 14.660 5.808 -13.636 1.00 95.88 165 TRP A C 1
ATOM 1325 O O . TRP A 1 165 ? 15.118 4.697 -13.911 1.00 95.88 165 TRP A O 1
ATOM 1335 N N . HIS A 1 166 ? 14.210 6.118 -12.417 1.00 94.69 166 HIS A N 1
ATOM 1336 C CA . HIS A 1 166 ? 14.100 5.179 -11.291 1.00 94.69 166 HIS A CA 1
ATOM 1337 C C . HIS A 1 166 ? 13.076 4.045 -11.538 1.00 94.69 166 HIS A C 1
ATOM 1339 O O . HIS A 1 166 ? 12.024 3.961 -10.892 1.00 94.69 166 HIS A O 1
ATOM 1345 N N . ALA A 1 167 ? 13.339 3.182 -12.520 1.00 94.06 167 ALA A N 1
ATOM 1346 C CA . ALA A 1 167 ? 12.458 2.088 -12.915 1.00 94.06 167 ALA A CA 1
ATOM 1347 C C . ALA A 1 167 ? 12.341 1.018 -11.827 1.00 94.06 167 ALA A C 1
ATOM 1349 O O . ALA A 1 167 ? 11.291 0.404 -11.692 1.00 94.06 167 ALA A O 1
ATOM 1350 N N . GLU A 1 168 ? 13.363 0.853 -10.988 1.00 93.19 168 GLU A N 1
ATOM 1351 C CA . GLU A 1 168 ? 13.354 -0.062 -9.847 1.00 93.19 168 GLU A CA 1
ATOM 1352 C C . GLU A 1 168 ? 12.342 0.318 -8.760 1.00 93.19 168 GLU A C 1
ATOM 1354 O O . GLU A 1 168 ? 11.960 -0.524 -7.954 1.00 93.19 168 GLU A O 1
ATOM 1359 N N . GLN A 1 169 ? 11.895 1.575 -8.746 1.00 88.94 169 GLN A N 1
ATOM 1360 C CA . GLN A 1 169 ? 10.860 2.070 -7.834 1.00 88.94 169 GLN A CA 1
ATOM 1361 C C . GLN A 1 169 ? 9.507 2.226 -8.530 1.00 88.94 169 GLN A C 1
ATOM 1363 O O . GLN A 1 169 ? 8.464 2.172 -7.880 1.00 88.94 169 GLN A O 1
ATOM 1368 N N . ASN A 1 170 ? 9.519 2.431 -9.848 1.00 86.75 170 ASN A N 1
ATOM 1369 C CA . ASN A 1 170 ? 8.324 2.574 -10.662 1.00 86.75 170 ASN A CA 1
ATOM 1370 C C . ASN A 1 170 ? 8.446 1.758 -11.958 1.00 86.75 170 ASN A C 1
ATOM 1372 O O . ASN A 1 170 ? 8.865 2.268 -13.004 1.00 86.75 170 ASN A O 1
ATOM 1376 N N . HIS A 1 171 ? 8.052 0.489 -11.862 1.00 89.94 171 HIS A N 1
ATOM 1377 C CA . HIS A 1 171 ? 8.128 -0.518 -12.920 1.00 89.94 171 HIS A CA 1
ATOM 1378 C C . HIS A 1 171 ? 6.723 -0.947 -13.387 1.00 89.94 171 HIS A C 1
ATOM 1380 O O . HIS A 1 171 ? 6.230 -2.011 -13.006 1.00 89.94 171 HIS A O 1
ATOM 1386 N N . PRO A 1 172 ? 6.033 -0.141 -14.214 1.00 89.62 172 PRO A N 1
ATOM 1387 C CA . PRO A 1 172 ? 4.750 -0.555 -14.773 1.00 89.62 172 PRO A CA 1
ATOM 1388 C C . PRO A 1 172 ? 4.906 -1.829 -15.635 1.00 89.62 172 PRO A C 1
ATOM 1390 O O . PRO A 1 172 ? 5.982 -2.061 -16.198 1.00 89.62 172 PRO A O 1
ATOM 1393 N N . PRO A 1 173 ? 3.852 -2.650 -15.802 1.00 90.81 173 PRO A N 1
ATOM 1394 C CA . PRO A 1 173 ? 3.915 -3.926 -16.525 1.00 90.81 173 PRO A CA 1
ATOM 1395 C C . PRO A 1 173 ? 4.508 -3.858 -17.940 1.00 90.81 173 PRO A C 1
ATOM 1397 O O . PRO A 1 173 ? 5.187 -4.797 -18.366 1.00 90.81 173 PRO A O 1
ATOM 1400 N N . ALA A 1 174 ? 4.310 -2.755 -18.668 1.00 93.12 174 ALA A N 1
ATOM 1401 C CA . ALA A 1 174 ? 4.940 -2.527 -19.968 1.00 93.12 174 ALA A CA 1
ATOM 1402 C C . ALA A 1 174 ? 6.477 -2.515 -19.871 1.00 93.12 174 ALA A C 1
ATOM 1404 O O . ALA A 1 174 ? 7.158 -3.111 -20.703 1.00 93.12 174 ALA A O 1
ATOM 1405 N N . VAL A 1 175 ? 7.029 -1.896 -18.825 1.00 94.81 175 VAL A N 1
ATOM 1406 C CA . VAL A 1 175 ? 8.476 -1.811 -18.569 1.00 94.81 175 VAL A CA 1
ATOM 1407 C C . VAL A 1 175 ? 9.022 -3.158 -18.107 1.00 94.81 175 VAL A C 1
ATOM 1409 O O . VAL A 1 175 ? 10.067 -3.589 -18.589 1.00 94.81 175 VAL A O 1
ATOM 1412 N N . GLU A 1 176 ? 8.296 -3.877 -17.247 1.00 94.81 176 GLU A N 1
ATOM 1413 C CA . GLU A 1 176 ? 8.658 -5.256 -16.898 1.00 94.81 176 GLU A CA 1
ATOM 1414 C C . GLU A 1 176 ? 8.694 -6.163 -18.130 1.00 94.81 176 GLU A C 1
ATOM 1416 O O . GLU A 1 176 ? 9.543 -7.044 -18.241 1.00 94.81 176 GLU A O 1
ATOM 1421 N N . THR A 1 177 ? 7.766 -5.957 -19.065 1.00 95.12 177 THR A N 1
ATOM 1422 C CA . THR A 1 177 ? 7.713 -6.700 -20.325 1.00 95.12 177 THR A CA 1
ATOM 1423 C C . THR A 1 177 ? 8.913 -6.378 -21.207 1.00 95.12 177 THR A C 1
ATOM 1425 O O . THR A 1 177 ? 9.521 -7.308 -21.732 1.00 95.12 177 THR A O 1
ATOM 1428 N N . VAL A 1 178 ? 9.308 -5.103 -21.311 1.00 97.00 178 VAL A N 1
ATOM 1429 C CA . VAL A 1 178 ? 10.544 -4.696 -22.003 1.00 97.00 178 VAL A CA 1
ATOM 1430 C C . VAL A 1 178 ? 11.763 -5.384 -21.381 1.00 97.00 178 VAL A C 1
ATOM 1432 O O . VAL A 1 178 ? 12.535 -6.011 -22.103 1.00 97.00 178 VAL A O 1
ATOM 1435 N N . LEU A 1 179 ? 11.912 -5.328 -20.051 1.00 97.00 179 LEU A N 1
ATOM 1436 C CA . LEU A 1 179 ? 13.036 -5.947 -19.342 1.00 97.00 179 LEU A CA 1
ATOM 1437 C C . LEU A 1 179 ? 13.066 -7.471 -19.535 1.00 97.00 179 LEU A C 1
ATOM 1439 O O . LEU A 1 179 ? 14.114 -8.021 -19.865 1.00 97.00 179 LEU A O 1
ATOM 1443 N N . ARG A 1 180 ? 11.922 -8.154 -19.382 1.00 96.19 180 ARG A N 1
ATOM 1444 C CA . ARG A 1 180 ? 11.816 -9.607 -19.595 1.00 96.19 180 ARG A CA 1
ATOM 1445 C C . ARG A 1 180 ? 12.195 -9.994 -21.021 1.00 96.19 180 ARG A C 1
ATOM 1447 O O . ARG A 1 180 ? 13.044 -10.860 -21.188 1.00 96.19 180 ARG A O 1
ATOM 1454 N N . ARG A 1 181 ? 11.635 -9.323 -22.036 1.00 96.50 181 ARG A N 1
ATOM 1455 C CA . ARG A 1 181 ? 11.954 -9.594 -23.450 1.00 96.50 181 ARG A CA 1
ATOM 1456 C C . ARG A 1 181 ? 13.432 -9.367 -23.751 1.00 96.50 181 ARG A C 1
ATOM 1458 O O . ARG A 1 181 ? 14.033 -10.168 -24.459 1.00 96.50 181 ARG A O 1
ATOM 1465 N N . PHE A 1 182 ? 14.017 -8.299 -23.204 1.00 97.12 182 PHE A N 1
ATOM 1466 C CA . PHE A 1 182 ? 15.446 -8.027 -23.341 1.00 97.12 182 PHE A CA 1
ATOM 1467 C C . PHE A 1 182 ? 16.281 -9.174 -22.759 1.00 97.12 182 PHE A C 1
ATOM 1469 O O . PHE A 1 182 ? 17.097 -9.746 -23.476 1.00 97.12 182 PHE A O 1
ATOM 1476 N N . LEU A 1 183 ? 16.035 -9.566 -21.506 1.00 97.06 183 LEU A N 1
ATOM 1477 C CA . LEU A 1 183 ? 16.771 -10.644 -20.836 1.00 97.06 183 LEU A CA 1
ATOM 1478 C C . LEU A 1 183 ? 16.576 -12.010 -21.517 1.00 97.06 183 LEU A C 1
ATOM 1480 O O . LEU A 1 183 ? 17.538 -12.745 -21.732 1.00 97.06 183 LEU A O 1
ATOM 1484 N N . GLU A 1 184 ? 15.349 -12.349 -21.914 1.00 95.56 184 GLU A N 1
ATOM 1485 C CA . GLU A 1 184 ? 15.039 -13.610 -22.599 1.00 95.56 184 GLU A CA 1
ATOM 1486 C C . GLU A 1 184 ? 15.764 -13.728 -23.944 1.00 95.56 184 GLU A C 1
ATOM 1488 O O . GLU A 1 184 ? 16.303 -14.792 -24.253 1.00 95.56 184 GLU A O 1
ATOM 1493 N N . GLN A 1 185 ? 15.858 -12.640 -24.714 1.00 93.56 185 GLN A N 1
ATOM 1494 C CA . GLN A 1 185 ? 16.585 -12.633 -25.986 1.00 93.56 185 GLN A CA 1
ATOM 1495 C C . GLN A 1 185 ? 18.101 -12.812 -25.809 1.00 93.56 185 GLN A C 1
ATOM 1497 O O . GLN A 1 185 ? 18.758 -13.341 -26.702 1.00 93.56 185 GLN A O 1
ATOM 1502 N N . GLY A 1 186 ? 18.658 -12.429 -24.656 1.00 92.88 186 GLY A N 1
ATOM 1503 C CA . GLY A 1 186 ? 20.039 -12.752 -24.280 1.00 92.88 186 GLY A CA 1
ATOM 1504 C C . GLY A 1 186 ? 20.204 -14.109 -23.601 1.00 92.88 186 GLY A C 1
ATOM 1505 O O . GLY A 1 186 ? 21.231 -14.361 -22.976 1.00 92.88 186 GLY A O 1
ATOM 1506 N N . GLY A 1 187 ? 19.196 -14.981 -23.676 1.00 94.75 187 GLY A N 1
ATOM 1507 C CA . GLY A 1 187 ? 19.261 -16.330 -23.123 1.00 94.75 187 GLY A CA 1
ATOM 1508 C C . GLY A 1 187 ? 19.061 -16.401 -21.609 1.00 94.75 187 GLY A C 1
ATOM 1509 O O . GLY A 1 187 ? 19.457 -17.394 -20.997 1.00 94.75 187 GLY A O 1
ATOM 1510 N N . LYS A 1 188 ? 18.450 -15.386 -20.982 1.00 96.94 188 LYS A N 1
ATOM 1511 C CA . LYS A 1 188 ? 18.128 -15.371 -19.544 1.00 96.94 188 LYS A CA 1
ATOM 1512 C C . LYS A 1 188 ? 16.619 -15.546 -19.314 1.00 96.94 188 LYS A C 1
ATOM 1514 O O . LYS A 1 188 ? 15.902 -14.560 -19.128 1.00 96.94 188 LYS A O 1
ATOM 1519 N N . PRO A 1 189 ? 16.106 -16.793 -19.312 1.00 95.94 189 PRO A N 1
ATOM 1520 C CA . PRO A 1 189 ? 14.709 -17.057 -18.987 1.00 95.94 189 PRO A CA 1
ATOM 1521 C C . PRO A 1 189 ? 14.429 -16.832 -17.496 1.00 95.94 189 PRO A C 1
ATOM 1523 O O . PRO A 1 189 ? 15.339 -16.709 -16.670 1.00 95.94 189 PRO A O 1
ATOM 1526 N N . LYS A 1 190 ? 13.147 -16.856 -17.121 1.00 93.00 190 LYS A N 1
ATOM 1527 C CA . LYS A 1 190 ? 12.732 -16.875 -15.713 1.00 93.00 190 LYS A CA 1
ATOM 1528 C C . LYS A 1 190 ? 13.476 -17.977 -14.939 1.00 93.00 190 LYS A C 1
ATOM 1530 O O . LYS A 1 190 ? 13.518 -19.129 -15.362 1.00 93.00 190 LYS A O 1
ATOM 1535 N N . GLY A 1 191 ? 14.042 -17.623 -13.789 1.00 94.75 191 GLY A N 1
ATOM 1536 C CA . GLY A 1 191 ? 14.858 -18.496 -12.942 1.00 94.75 191 GLY A CA 1
ATOM 1537 C C . GLY A 1 191 ? 16.367 -18.401 -13.187 1.00 94.75 191 GLY A C 1
ATOM 1538 O O . GLY A 1 191 ? 17.125 -18.966 -12.391 1.00 94.75 191 GLY A O 1
ATOM 1539 N N . ALA A 1 192 ? 16.801 -17.691 -14.236 1.00 97.06 192 ALA A N 1
ATOM 1540 C CA . ALA A 1 192 ? 18.210 -17.434 -14.519 1.00 97.06 192 ALA A CA 1
ATOM 1541 C C . ALA A 1 192 ? 18.866 -16.530 -13.462 1.00 97.06 192 ALA A C 1
ATOM 1543 O O . ALA A 1 192 ? 18.200 -15.726 -12.801 1.00 97.06 192 ALA A O 1
ATOM 1544 N N . GLU A 1 193 ? 20.186 -16.673 -13.322 1.00 97.62 193 GLU A N 1
ATOM 1545 C CA . GLU A 1 193 ? 21.019 -15.753 -12.546 1.00 97.62 193 GLU A CA 1
ATOM 1546 C C . GLU A 1 193 ? 21.233 -14.454 -13.331 1.00 97.62 193 GLU A C 1
ATOM 1548 O O . GLU A 1 193 ? 21.480 -14.476 -14.539 1.00 97.62 193 GLU A O 1
ATOM 1553 N N . VAL A 1 194 ? 21.110 -13.329 -12.630 1.00 98.31 194 VAL A N 1
ATOM 1554 C CA . VAL A 1 194 ? 21.398 -11.984 -13.140 1.00 98.31 194 VAL A CA 1
ATOM 1555 C C . VAL A 1 194 ? 22.235 -11.243 -12.108 1.00 98.31 194 VAL A C 1
ATOM 1557 O O . VAL A 1 194 ? 22.071 -11.450 -10.903 1.00 98.31 194 VAL A O 1
ATOM 1560 N N . PHE A 1 195 ? 23.129 -10.379 -12.566 1.00 98.31 195 PHE A N 1
ATOM 1561 C CA . PHE A 1 195 ? 24.078 -9.694 -11.699 1.00 98.31 195 PHE A CA 1
ATOM 1562 C C . PHE A 1 195 ? 23.650 -8.248 -11.469 1.00 98.31 195 PHE A C 1
ATOM 1564 O O . PHE A 1 195 ? 23.179 -7.589 -12.391 1.00 98.31 195 PHE A O 1
ATOM 1571 N N . LEU A 1 196 ? 23.814 -7.737 -10.252 1.00 97.44 196 LEU A N 1
ATOM 1572 C CA . LEU A 1 196 ? 23.692 -6.309 -9.969 1.00 97.44 196 LEU A CA 1
ATOM 1573 C C . LEU A 1 196 ? 25.059 -5.786 -9.570 1.00 97.44 196 LEU A C 1
ATOM 1575 O O . LEU A 1 196 ? 25.664 -6.297 -8.629 1.00 97.44 196 LEU A O 1
ATOM 1579 N N . TYR A 1 197 ? 25.541 -4.781 -10.283 1.00 95.88 197 TYR A N 1
ATOM 1580 C CA . TYR A 1 197 ? 26.820 -4.175 -9.966 1.00 95.88 197 TYR A CA 1
ATOM 1581 C C . TYR A 1 197 ? 26.660 -3.127 -8.863 1.00 95.88 197 TYR A C 1
ATOM 1583 O O . TYR A 1 197 ? 25.768 -2.279 -8.920 1.00 95.88 197 TYR A O 1
ATOM 1591 N N . GLU A 1 198 ? 27.532 -3.210 -7.862 1.00 92.88 198 GLU A N 1
ATOM 1592 C CA . GLU A 1 198 ? 27.607 -2.313 -6.715 1.00 92.88 198 GLU A CA 1
ATOM 1593 C C . GLU A 1 198 ? 28.826 -1.382 -6.851 1.00 92.88 198 GLU A C 1
ATOM 1595 O O . GLU A 1 198 ? 29.914 -1.729 -6.389 1.00 92.88 198 GLU A O 1
ATOM 1600 N N . PRO A 1 199 ? 28.680 -0.204 -7.486 1.00 87.94 199 PRO A N 1
ATOM 1601 C CA . PRO A 1 199 ? 29.777 0.747 -7.597 1.00 87.94 199 PRO A CA 1
ATOM 1602 C C . PRO A 1 199 ? 30.053 1.417 -6.254 1.00 87.94 199 PRO A C 1
ATOM 1604 O O . PRO A 1 199 ? 29.242 2.230 -5.791 1.00 87.94 199 PRO A O 1
ATOM 1607 N N . GLN A 1 200 ? 31.222 1.142 -5.668 1.00 89.75 200 GLN A N 1
ATOM 1608 C CA . GLN A 1 200 ? 31.619 1.684 -4.359 1.00 89.75 200 GLN A CA 1
ATOM 1609 C C . GLN A 1 200 ? 31.434 3.213 -4.250 1.00 89.75 200 GLN A C 1
ATOM 1611 O O . GLN A 1 200 ? 30.760 3.653 -3.317 1.00 89.75 200 GLN A O 1
ATOM 1616 N N . PRO A 1 201 ? 31.870 4.045 -5.226 1.00 91.25 201 PRO A N 1
ATOM 1617 C CA . PRO A 1 201 ? 31.705 5.500 -5.126 1.00 91.25 201 PRO A CA 1
ATOM 1618 C C . PRO A 1 201 ? 30.242 5.966 -5.087 1.00 91.25 201 PRO A C 1
ATOM 1620 O O . PRO A 1 201 ? 29.920 7.003 -4.504 1.00 91.25 201 PRO A O 1
ATOM 1623 N N . THR A 1 202 ? 29.334 5.221 -5.724 1.00 89.31 202 THR A N 1
ATOM 1624 C CA . THR A 1 202 ? 27.899 5.523 -5.664 1.00 89.31 202 THR A CA 1
ATOM 1625 C C . THR A 1 202 ? 27.331 5.110 -4.310 1.00 89.31 202 THR A C 1
ATOM 1627 O O . THR A 1 202 ? 26.590 5.887 -3.709 1.00 89.31 202 THR A O 1
ATOM 1630 N N . VAL A 1 203 ? 27.692 3.925 -3.807 1.00 88.81 203 VAL A N 1
ATOM 1631 C CA . VAL A 1 203 ? 27.201 3.410 -2.520 1.00 88.81 203 VAL A CA 1
ATOM 1632 C C . VAL A 1 203 ? 27.637 4.290 -1.356 1.00 88.81 203 VAL A C 1
ATOM 1634 O O . VAL A 1 203 ? 26.813 4.611 -0.502 1.00 88.81 203 VAL A O 1
ATOM 1637 N N . GLU A 1 204 ? 28.885 4.752 -1.343 1.00 90.69 204 GLU A N 1
ATOM 1638 C CA . GLU A 1 204 ? 29.391 5.664 -0.311 1.00 90.69 204 GLU A CA 1
ATOM 1639 C C . GLU A 1 204 ? 28.582 6.968 -0.235 1.00 90.69 204 GLU A C 1
ATOM 1641 O O . GLU A 1 204 ? 28.379 7.519 0.847 1.00 90.69 204 GLU A O 1
ATOM 1646 N N . LYS A 1 205 ? 28.084 7.457 -1.379 1.00 91.38 205 LYS A N 1
ATOM 1647 C CA . LYS A 1 205 ? 27.373 8.737 -1.469 1.00 91.38 205 LYS A CA 1
ATOM 1648 C C . LYS A 1 205 ? 25.854 8.620 -1.322 1.00 91.38 205 LYS A C 1
ATOM 1650 O O . LYS A 1 205 ? 25.233 9.516 -0.752 1.00 91.38 205 LYS A O 1
ATOM 1655 N N . TYR A 1 206 ? 25.250 7.561 -1.857 1.00 88.50 206 TYR A N 1
ATOM 1656 C CA . TYR A 1 206 ? 23.792 7.420 -1.985 1.00 88.50 206 TYR A CA 1
ATOM 1657 C C . TYR A 1 206 ? 23.222 6.190 -1.260 1.00 88.50 206 TYR A C 1
ATOM 1659 O O . TYR A 1 206 ? 22.003 6.037 -1.170 1.00 88.50 206 TYR A O 1
ATOM 1667 N N . GLY A 1 207 ? 24.080 5.337 -0.696 1.00 91.06 207 GLY A N 1
ATOM 1668 C CA . GLY A 1 207 ? 23.690 4.119 0.006 1.00 91.06 207 GLY A CA 1
ATOM 1669 C C . GLY A 1 207 ? 23.215 2.995 -0.922 1.00 91.06 207 GLY A C 1
ATOM 1670 O O . GLY A 1 207 ? 23.388 3.033 -2.136 1.00 91.06 207 GLY A O 1
ATOM 1671 N N . LEU A 1 208 ? 22.597 1.970 -0.326 1.00 89.38 208 LEU A N 1
ATOM 1672 C CA . LEU A 1 208 ? 22.208 0.720 -1.002 1.00 89.38 208 LEU A CA 1
ATOM 1673 C C . LEU A 1 208 ? 20.715 0.631 -1.367 1.00 89.38 208 LEU A C 1
ATOM 1675 O O . LEU A 1 208 ? 20.262 -0.407 -1.848 1.00 89.38 208 LEU A O 1
ATOM 1679 N N . GLY A 1 209 ? 19.927 1.682 -1.118 1.00 89.50 209 GLY A N 1
ATOM 1680 C CA . GLY A 1 209 ? 18.461 1.617 -1.203 1.00 89.50 209 GLY A CA 1
ATOM 1681 C C . GLY A 1 209 ? 17.935 1.181 -2.576 1.00 89.50 209 GLY A C 1
ATOM 1682 O O . GLY A 1 209 ? 17.095 0.286 -2.662 1.00 89.50 209 GLY A O 1
ATOM 1683 N N . ALA A 1 210 ? 18.473 1.750 -3.655 1.00 90.25 210 ALA A N 1
ATOM 1684 C CA . ALA A 1 210 ? 18.070 1.400 -5.018 1.00 90.25 210 ALA A CA 1
ATOM 1685 C C . ALA A 1 210 ? 18.493 -0.026 -5.413 1.00 90.25 210 ALA A C 1
ATOM 1687 O O . ALA A 1 210 ? 17.721 -0.755 -6.034 1.00 90.25 210 ALA A O 1
ATOM 1688 N N . LEU A 1 211 ? 19.680 -0.469 -4.983 1.00 92.31 211 LEU A N 1
ATOM 1689 C CA . LEU A 1 211 ? 20.158 -1.835 -5.212 1.00 92.31 211 LEU A CA 1
ATOM 1690 C C . LEU A 1 211 ? 19.253 -2.867 -4.520 1.00 92.31 211 LEU A C 1
ATOM 1692 O O . LEU A 1 211 ? 18.913 -3.897 -5.104 1.00 92.31 211 LEU A O 1
ATOM 1696 N N . GLN A 1 212 ? 18.814 -2.575 -3.291 1.00 92.62 212 GLN A N 1
ATOM 1697 C CA . GLN A 1 212 ? 17.858 -3.405 -2.552 1.00 92.62 212 GLN A CA 1
ATOM 1698 C C . GLN A 1 212 ? 16.494 -3.459 -3.254 1.00 92.62 212 GLN A C 1
ATOM 1700 O O . GLN A 1 212 ? 15.937 -4.548 -3.405 1.00 92.62 212 GLN A O 1
ATOM 1705 N N . ALA A 1 213 ? 15.988 -2.316 -3.731 1.00 91.75 213 ALA A N 1
ATOM 1706 C CA . ALA A 1 213 ? 14.734 -2.243 -4.481 1.00 91.75 213 ALA A CA 1
ATOM 1707 C C . ALA A 1 213 ? 14.793 -3.063 -5.782 1.00 91.75 213 ALA A C 1
ATOM 1709 O O . ALA A 1 213 ? 13.927 -3.905 -6.016 1.00 91.75 213 ALA A O 1
ATOM 1710 N N . ALA A 1 214 ? 15.853 -2.907 -6.581 1.00 95.00 214 ALA A N 1
ATOM 1711 C CA . ALA A 1 214 ? 16.040 -3.682 -7.807 1.00 95.00 214 ALA A CA 1
ATOM 1712 C C . ALA A 1 214 ? 16.224 -5.182 -7.544 1.00 95.00 214 ALA A C 1
ATOM 1714 O O . ALA A 1 214 ? 15.711 -6.010 -8.296 1.00 95.00 214 ALA A O 1
ATOM 1715 N N . THR A 1 215 ? 16.913 -5.548 -6.460 1.00 95.69 215 THR A N 1
ATOM 1716 C CA . THR A 1 215 ? 17.048 -6.949 -6.041 1.00 95.69 215 THR A CA 1
ATOM 1717 C C . THR A 1 215 ? 15.676 -7.568 -5.778 1.00 95.69 215 THR A C 1
ATOM 1719 O O . THR A 1 215 ? 15.395 -8.669 -6.251 1.00 95.69 215 THR A O 1
ATOM 1722 N N . GLU A 1 216 ? 14.803 -6.872 -5.049 1.00 92.19 216 GLU A N 1
ATOM 1723 C CA . GLU A 1 216 ? 13.454 -7.368 -4.777 1.00 92.19 216 GLU A CA 1
ATOM 1724 C C . GLU A 1 216 ? 12.597 -7.414 -6.045 1.00 92.19 216 GLU A C 1
ATOM 1726 O O . GLU A 1 216 ? 11.945 -8.424 -6.315 1.00 92.19 216 GLU A O 1
ATOM 1731 N N . TRP A 1 217 ? 12.672 -6.377 -6.882 1.00 93.69 217 TRP A N 1
ATOM 1732 C CA . TRP A 1 217 ? 11.977 -6.339 -8.165 1.00 93.69 217 TRP A CA 1
ATOM 1733 C C . TRP A 1 217 ? 12.348 -7.532 -9.061 1.00 93.69 217 TRP A C 1
ATOM 1735 O O . TRP A 1 217 ? 11.470 -8.235 -9.565 1.00 93.69 217 TRP A O 1
ATOM 1745 N N . LEU A 1 218 ? 13.638 -7.848 -9.195 1.00 95.75 218 LEU A N 1
ATOM 1746 C CA . LEU A 1 218 ? 14.104 -8.996 -9.979 1.00 95.75 218 LEU A CA 1
ATOM 1747 C C . LEU A 1 218 ? 13.632 -10.340 -9.405 1.00 95.75 218 LEU A C 1
ATOM 1749 O O . LEU A 1 218 ? 13.293 -11.241 -10.177 1.00 95.75 218 LEU A O 1
ATOM 1753 N N . ARG A 1 219 ? 13.549 -10.483 -8.074 1.00 93.31 219 ARG A N 1
ATOM 1754 C CA . ARG A 1 219 ? 12.966 -11.682 -7.441 1.00 93.31 219 ARG A CA 1
ATOM 1755 C C . ARG A 1 219 ? 11.483 -11.824 -7.757 1.00 93.31 219 ARG A C 1
ATOM 1757 O O . ARG A 1 219 ? 11.047 -12.929 -8.074 1.00 93.31 219 ARG A O 1
ATOM 1764 N N . ILE A 1 220 ? 10.726 -10.725 -7.726 1.00 86.75 220 ILE A N 1
ATOM 1765 C CA . ILE A 1 220 ? 9.303 -10.698 -8.107 1.00 86.75 220 ILE A CA 1
ATOM 1766 C C . ILE A 1 220 ? 9.132 -11.132 -9.570 1.00 86.75 220 ILE A C 1
ATOM 1768 O O . ILE A 1 220 ? 8.252 -11.937 -9.883 1.00 86.75 220 ILE A O 1
ATOM 1772 N N . LEU A 1 221 ? 10.021 -10.679 -10.459 1.00 90.69 221 LEU A N 1
ATOM 1773 C CA . LEU A 1 221 ? 10.057 -11.109 -11.861 1.00 90.69 221 LEU A CA 1
ATOM 1774 C C . LEU A 1 221 ? 10.508 -12.573 -12.043 1.00 90.69 221 LEU A C 1
ATOM 1776 O O . LEU A 1 221 ? 10.296 -13.162 -13.105 1.00 90.69 221 LEU A O 1
ATOM 1780 N N . GLY A 1 222 ? 11.048 -13.196 -10.994 1.00 94.12 222 GLY A N 1
ATOM 1781 C CA . GLY A 1 222 ? 11.435 -14.601 -10.953 1.00 94.12 222 GLY A CA 1
ATOM 1782 C C . GLY A 1 222 ? 12.883 -14.873 -11.348 1.00 94.12 222 GLY A C 1
ATOM 1783 O O . GLY A 1 222 ? 13.190 -16.007 -11.706 1.00 94.12 222 GLY A O 1
ATOM 1784 N N . TYR A 1 223 ? 13.763 -13.876 -11.298 1.00 97.75 223 TYR A N 1
ATOM 1785 C CA . TYR A 1 223 ? 15.204 -14.041 -11.496 1.00 97.75 223 TYR A CA 1
ATOM 1786 C C . TYR A 1 223 ? 15.927 -14.324 -10.173 1.00 97.75 223 TYR A C 1
ATOM 1788 O O . TYR A 1 223 ? 15.376 -14.135 -9.085 1.00 97.75 223 TYR A O 1
ATOM 1796 N N . LYS A 1 224 ? 17.180 -14.784 -10.263 1.00 97.81 224 LYS A N 1
ATOM 1797 C CA . LYS A 1 224 ? 18.079 -14.991 -9.120 1.00 97.81 224 LYS A CA 1
ATOM 1798 C C . LYS A 1 224 ? 19.144 -13.885 -9.107 1.00 97.81 224 LYS A C 1
ATOM 1800 O O . LYS A 1 224 ? 20.188 -14.061 -9.730 1.00 97.81 224 LYS A O 1
ATOM 1805 N N . PRO A 1 225 ? 18.876 -12.733 -8.467 1.00 97.81 225 PRO A N 1
ATOM 1806 C CA . PRO A 1 225 ? 19.826 -11.630 -8.432 1.00 97.81 225 PRO A CA 1
ATOM 1807 C C . PRO A 1 225 ? 21.030 -11.941 -7.535 1.00 97.81 225 PRO A C 1
ATOM 1809 O O . PRO A 1 225 ? 20.855 -12.410 -6.405 1.00 97.81 225 PRO A O 1
ATOM 1812 N N . ARG A 1 226 ? 22.234 -11.616 -8.015 1.00 97.44 226 ARG A N 1
ATOM 1813 C CA . ARG A 1 226 ? 23.490 -11.668 -7.259 1.00 97.44 226 ARG A CA 1
ATOM 1814 C C . ARG A 1 226 ? 24.246 -10.347 -7.378 1.00 97.44 226 ARG A C 1
ATOM 1816 O O . ARG A 1 226 ? 24.528 -9.891 -8.481 1.00 97.44 226 ARG A O 1
ATOM 1823 N N . THR A 1 227 ? 24.606 -9.756 -6.246 1.00 96.12 227 THR A N 1
ATOM 1824 C CA . THR A 1 227 ? 25.424 -8.538 -6.224 1.00 96.12 227 THR A CA 1
ATOM 1825 C C . THR A 1 227 ? 26.889 -8.854 -6.520 1.00 96.12 227 THR A C 1
ATOM 1827 O O . THR A 1 227 ? 27.404 -9.873 -6.053 1.00 96.12 227 THR A O 1
ATOM 1830 N N . VAL A 1 228 ? 27.542 -7.988 -7.295 1.00 95.81 228 VAL A N 1
ATOM 1831 C CA . VAL A 1 228 ? 28.956 -8.080 -7.681 1.00 95.81 228 VAL A CA 1
ATOM 1832 C C . VAL A 1 228 ? 29.648 -6.724 -7.558 1.00 95.81 228 VAL A C 1
ATOM 1834 O O . VAL A 1 228 ? 29.028 -5.682 -7.766 1.00 95.81 228 VAL A O 1
ATOM 1837 N N . THR A 1 229 ? 30.937 -6.746 -7.237 1.00 93.44 229 THR A N 1
ATOM 1838 C CA . THR A 1 229 ? 31.803 -5.563 -7.101 1.00 93.44 229 THR A CA 1
ATOM 1839 C C . THR A 1 229 ? 32.735 -5.418 -8.306 1.00 93.44 229 THR A C 1
ATOM 1841 O O . THR A 1 229 ? 32.756 -6.273 -9.194 1.00 93.44 229 THR A O 1
ATOM 1844 N N . GLU A 1 230 ? 33.552 -4.364 -8.343 1.00 90.81 230 GLU A N 1
ATOM 1845 C CA . GLU A 1 230 ? 34.563 -4.140 -9.387 1.00 90.81 230 GLU A CA 1
ATOM 1846 C C . GLU A 1 230 ? 35.499 -5.345 -9.571 1.00 90.81 230 GLU A C 1
ATOM 1848 O O . GLU A 1 230 ? 35.866 -5.685 -10.698 1.00 90.81 230 GLU A O 1
ATOM 1853 N N . GLN A 1 231 ? 35.857 -6.016 -8.471 1.00 90.12 231 GLN A N 1
ATOM 1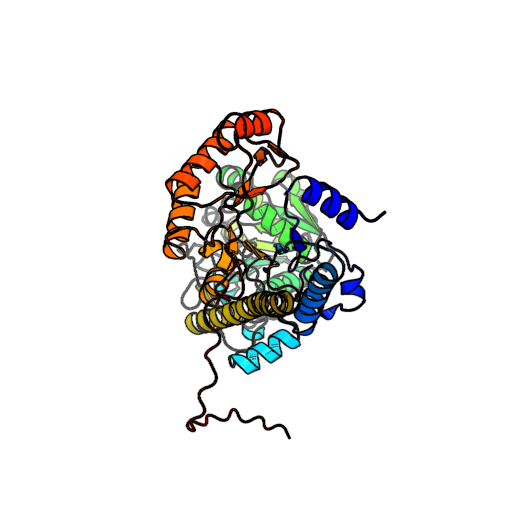854 C CA . GLN A 1 231 ? 36.772 -7.162 -8.469 1.00 90.12 231 GLN A CA 1
ATOM 1855 C C . GLN A 1 231 ? 36.158 -8.394 -9.146 1.00 90.12 231 GLN A C 1
ATOM 1857 O O . GLN A 1 231 ? 36.867 -9.185 -9.768 1.00 90.12 231 GLN A O 1
ATOM 1862 N N . ASP A 1 232 ? 34.836 -8.532 -9.065 1.00 94.38 232 ASP A N 1
ATOM 1863 C CA . ASP A 1 232 ? 34.098 -9.674 -9.598 1.00 94.38 232 ASP A CA 1
ATOM 1864 C C . ASP A 1 232 ? 33.836 -9.552 -11.107 1.00 94.38 232 ASP A C 1
ATOM 1866 O O . ASP A 1 232 ? 33.652 -10.569 -11.778 1.00 94.38 232 ASP A O 1
ATOM 1870 N N . LEU A 1 233 ? 33.844 -8.331 -11.668 1.00 93.50 233 LEU A N 1
ATOM 1871 C CA . LEU A 1 233 ? 33.475 -8.074 -13.071 1.00 93.50 233 LEU A CA 1
ATOM 1872 C C . LEU A 1 233 ? 34.305 -8.892 -14.072 1.00 93.50 233 LEU A C 1
ATOM 1874 O O . LEU A 1 233 ? 33.787 -9.311 -15.104 1.00 93.50 233 LEU A O 1
ATOM 1878 N N . ALA A 1 234 ? 35.581 -9.149 -13.766 1.00 89.50 234 ALA A N 1
ATOM 1879 C CA . ALA A 1 234 ? 36.478 -9.941 -14.616 1.00 89.50 234 ALA A CA 1
ATOM 1880 C C . ALA A 1 234 ? 36.077 -11.419 -14.724 1.00 89.50 234 ALA A C 1
ATOM 1882 O O . ALA A 1 234 ? 36.432 -12.085 -15.693 1.00 89.50 234 ALA A O 1
ATOM 1883 N N . ALA A 1 235 ? 35.415 -11.938 -13.690 1.00 93.75 235 ALA A N 1
ATOM 1884 C CA . ALA A 1 235 ? 35.070 -13.347 -13.554 1.00 93.75 235 ALA A CA 1
ATOM 1885 C C . ALA A 1 235 ? 33.653 -13.658 -14.054 1.00 93.75 235 ALA A C 1
ATOM 1887 O O . ALA A 1 235 ? 33.215 -14.809 -13.986 1.00 93.75 235 ALA A O 1
ATOM 1888 N N . LEU A 1 236 ? 32.921 -12.647 -14.532 1.00 95.50 236 LEU A N 1
ATOM 1889 C CA . LEU A 1 236 ? 31.574 -12.840 -15.045 1.00 95.50 236 LEU A CA 1
ATOM 1890 C C . LEU A 1 236 ? 31.590 -13.686 -16.327 1.00 95.50 236 LEU A C 1
ATOM 1892 O O . LEU A 1 236 ? 32.471 -13.512 -17.173 1.00 95.50 236 LEU A O 1
ATOM 1896 N N . PRO A 1 237 ? 30.597 -14.576 -16.512 1.00 94.81 237 PRO A N 1
ATOM 1897 C CA . PRO A 1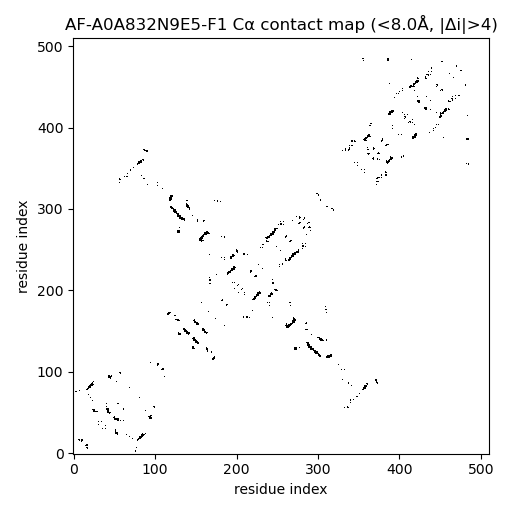 237 ? 30.393 -15.250 -17.787 1.00 94.81 237 PRO A CA 1
ATOM 1898 C C . PRO A 1 237 ? 30.266 -14.246 -18.940 1.00 94.81 237 PRO A C 1
ATOM 1900 O O . PRO A 1 237 ? 29.657 -13.189 -18.792 1.00 94.81 237 PRO A O 1
ATOM 1903 N N . THR A 1 238 ? 30.788 -14.592 -20.116 1.00 92.31 238 THR A N 1
ATOM 1904 C CA . THR A 1 238 ? 30.751 -13.718 -21.305 1.00 92.31 238 THR A CA 1
ATOM 1905 C C . THR A 1 238 ? 29.340 -13.422 -21.805 1.00 92.31 238 THR A C 1
ATOM 1907 O O . THR A 1 238 ? 29.131 -12.453 -22.523 1.00 92.31 238 THR A O 1
ATOM 1910 N N . ASP A 1 239 ? 28.376 -14.269 -21.449 1.00 93.56 239 ASP A N 1
ATOM 1911 C CA . ASP A 1 239 ? 26.952 -14.125 -21.740 1.00 93.56 239 ASP A CA 1
ATOM 1912 C C . ASP A 1 239 ? 26.167 -13.589 -20.526 1.00 93.56 239 ASP A C 1
ATOM 1914 O O . ASP A 1 239 ? 24.947 -13.739 -20.460 1.00 93.56 239 ASP A O 1
ATOM 1918 N N . ALA A 1 240 ? 26.835 -13.038 -19.507 1.00 97.06 240 ALA A N 1
ATOM 1919 C CA . ALA A 1 240 ? 26.176 -12.538 -18.305 1.00 97.06 240 ALA A CA 1
ATOM 1920 C C . ALA A 1 240 ? 25.203 -11.391 -18.617 1.00 97.06 240 ALA A C 1
ATOM 1922 O O . ALA A 1 240 ? 25.437 -10.579 -19.511 1.00 97.06 240 ALA A O 1
ATOM 1923 N N . ALA A 1 241 ? 24.129 -11.306 -17.828 1.00 98.06 241 ALA A N 1
ATOM 1924 C CA . ALA A 1 241 ? 23.248 -10.146 -17.789 1.00 98.06 241 ALA A CA 1
ATOM 1925 C C . ALA A 1 241 ? 23.492 -9.376 -16.491 1.00 98.06 241 ALA A C 1
ATOM 1927 O O . ALA A 1 241 ? 23.314 -9.930 -15.403 1.00 98.06 241 ALA A O 1
ATOM 1928 N N . LEU A 1 242 ? 23.910 -8.119 -16.610 1.00 98.12 242 LEU A N 1
ATOM 1929 C CA . LEU A 1 242 ? 24.307 -7.276 -15.489 1.00 98.12 242 LEU A CA 1
ATOM 1930 C C . LEU A 1 242 ? 23.514 -5.969 -15.471 1.00 98.12 242 LEU A C 1
ATOM 1932 O O . LEU A 1 242 ? 23.330 -5.322 -16.497 1.00 98.12 242 LEU A O 1
ATOM 1936 N N . LEU A 1 243 ? 23.048 -5.567 -14.293 1.00 98.00 243 LEU A N 1
ATOM 1937 C CA . LEU A 1 243 ? 22.287 -4.345 -14.085 1.00 98.00 243 LEU A CA 1
ATOM 1938 C C . LEU A 1 243 ? 23.122 -3.301 -13.333 1.00 98.00 243 LEU A C 1
ATOM 1940 O O . LEU A 1 243 ? 23.672 -3.581 -12.267 1.00 98.00 243 LEU A O 1
ATOM 1944 N N . LEU A 1 244 ? 23.164 -2.088 -13.878 1.00 96.06 244 LEU A N 1
ATOM 1945 C CA . LEU A 1 244 ? 23.657 -0.873 -13.240 1.00 96.06 244 LEU A CA 1
ATOM 1946 C C . LEU A 1 244 ? 22.447 -0.098 -12.731 1.00 96.06 244 LEU A C 1
ATOM 1948 O O . LEU A 1 244 ? 21.715 0.492 -13.522 1.00 96.06 244 LEU A O 1
ATOM 1952 N N . VAL A 1 245 ? 22.223 -0.108 -11.420 1.00 93.38 245 VAL A N 1
ATOM 1953 C CA . VAL A 1 245 ? 21.019 0.478 -10.819 1.00 93.38 245 VAL A CA 1
ATOM 1954 C C . VAL A 1 245 ? 21.370 1.766 -10.102 1.00 93.38 245 VAL A C 1
ATOM 1956 O O . VAL A 1 245 ? 22.054 1.733 -9.082 1.00 93.38 245 VAL A O 1
ATOM 1959 N N . THR A 1 246 ? 20.910 2.906 -10.622 1.00 87.81 246 THR A N 1
ATOM 1960 C CA . THR A 1 246 ? 21.201 4.254 -10.090 1.00 87.81 246 THR A CA 1
ATOM 1961 C C . THR A 1 246 ? 22.698 4.484 -9.860 1.00 87.81 246 THR A C 1
ATOM 1963 O O . THR A 1 246 ? 23.122 5.189 -8.947 1.00 87.81 246 THR A O 1
ATOM 1966 N N . ALA A 1 247 ? 23.518 3.826 -10.680 1.00 86.44 247 ALA A N 1
ATOM 1967 C CA . ALA A 1 247 ? 24.969 3.790 -10.597 1.00 86.44 247 ALA A CA 1
ATOM 1968 C C . ALA A 1 247 ? 25.554 5.113 -11.104 1.00 86.44 247 ALA A C 1
ATOM 1970 O O . ALA A 1 247 ? 26.213 5.149 -12.134 1.00 86.44 247 ALA A O 1
ATOM 1971 N N . TYR A 1 248 ? 25.253 6.235 -10.451 1.00 89.44 248 TYR A N 1
ATOM 1972 C CA . TYR A 1 248 ? 25.547 7.554 -11.012 1.00 89.44 248 TYR A CA 1
ATOM 1973 C C . TYR A 1 248 ? 27.039 7.817 -11.221 1.00 89.44 248 TYR A C 1
ATOM 1975 O O . TYR A 1 248 ? 27.390 8.588 -12.116 1.00 89.44 248 TYR A O 1
ATOM 1983 N N . ILE A 1 249 ? 27.882 7.203 -10.385 1.00 91.69 249 ILE A N 1
ATOM 1984 C CA . ILE A 1 249 ? 29.340 7.282 -10.425 1.00 91.69 249 ILE A CA 1
ATOM 1985 C C . ILE A 1 249 ? 29.874 5.861 -10.609 1.00 91.69 249 ILE A C 1
ATOM 1987 O O . ILE A 1 249 ? 29.796 5.042 -9.691 1.00 91.69 249 ILE A O 1
ATOM 1991 N N . VAL A 1 250 ? 30.423 5.585 -11.789 1.00 92.56 250 VAL A N 1
ATOM 1992 C CA . VAL A 1 250 ? 31.076 4.314 -12.125 1.00 92.56 250 VAL A CA 1
ATOM 1993 C C . VAL A 1 250 ? 32.554 4.572 -12.421 1.00 92.56 250 VAL A C 1
ATOM 1995 O O . VAL A 1 250 ? 32.832 5.457 -13.236 1.00 92.56 250 VAL A O 1
ATOM 1998 N N . PRO A 1 251 ? 33.489 3.839 -11.785 1.00 93.12 251 PRO A N 1
ATOM 1999 C CA . PRO A 1 251 ? 34.913 3.916 -12.099 1.00 93.12 251 PRO A CA 1
ATOM 2000 C C . PRO A 1 251 ? 35.213 3.556 -13.557 1.00 93.12 251 PRO A C 1
ATOM 2002 O O . PRO A 1 251 ? 34.628 2.617 -14.097 1.00 93.12 251 PRO A O 1
ATOM 2005 N N . ASP A 1 252 ? 36.175 4.246 -14.165 1.00 92.19 252 ASP A N 1
ATOM 2006 C CA . ASP A 1 252 ? 36.529 4.088 -15.582 1.00 92.19 252 ASP A CA 1
ATOM 2007 C C . ASP A 1 252 ? 36.849 2.631 -15.954 1.00 92.19 252 ASP A C 1
ATOM 2009 O O . ASP A 1 252 ? 36.277 2.091 -16.899 1.00 92.19 252 ASP A O 1
ATOM 2013 N N . GLU A 1 253 ? 37.676 1.958 -15.148 1.00 92.06 253 GLU A N 1
ATOM 2014 C CA . GLU A 1 253 ? 38.049 0.553 -15.360 1.00 92.06 253 GLU A CA 1
ATOM 2015 C C . GLU A 1 253 ? 36.829 -0.386 -15.323 1.00 92.06 253 GLU A C 1
ATOM 2017 O O . GLU A 1 253 ? 36.745 -1.354 -16.082 1.00 92.06 253 GLU A O 1
ATOM 2022 N N . ALA A 1 254 ? 35.852 -0.098 -14.458 1.00 94.56 254 ALA A N 1
ATOM 2023 C CA . ALA A 1 254 ? 34.626 -0.882 -14.383 1.00 94.56 254 ALA A CA 1
ATOM 2024 C C . ALA A 1 254 ? 33.788 -0.703 -15.657 1.00 94.56 254 ALA A C 1
ATOM 2026 O O . ALA A 1 254 ? 33.307 -1.689 -16.215 1.00 94.56 254 ALA A O 1
ATOM 2027 N N . VAL A 1 255 ? 33.665 0.528 -16.169 1.00 95.19 255 VAL A N 1
ATOM 2028 C CA . VAL A 1 255 ? 32.955 0.790 -17.431 1.00 95.19 255 VAL A CA 1
ATOM 2029 C C . VAL A 1 255 ? 33.640 0.106 -18.612 1.00 95.19 255 VAL A C 1
ATOM 2031 O O . VAL A 1 255 ? 32.961 -0.505 -19.434 1.00 95.19 255 VAL A O 1
ATOM 2034 N N . GLU A 1 256 ? 34.969 0.152 -18.696 1.00 95.69 256 GLU A N 1
ATOM 2035 C CA . GLU A 1 256 ? 35.724 -0.526 -19.757 1.00 95.69 256 GLU A CA 1
ATOM 2036 C C . GLU A 1 256 ? 35.489 -2.043 -19.751 1.00 95.69 256 GLU A C 1
ATOM 2038 O O . GLU A 1 256 ? 35.241 -2.643 -20.801 1.00 95.69 256 GLU A O 1
ATOM 2043 N N . ARG A 1 257 ? 35.473 -2.664 -18.565 1.00 95.50 257 ARG A N 1
ATOM 2044 C CA . ARG A 1 257 ? 35.137 -4.088 -18.405 1.00 95.50 257 ARG A CA 1
ATOM 2045 C C . ARG A 1 257 ? 33.710 -4.391 -18.855 1.00 95.50 257 ARG A C 1
ATOM 2047 O O . ARG A 1 257 ? 33.484 -5.396 -19.525 1.00 95.50 257 ARG A O 1
ATOM 2054 N N . LEU A 1 258 ? 32.755 -3.518 -18.534 1.00 96.50 258 LEU A N 1
ATOM 2055 C CA . LEU A 1 258 ? 31.365 -3.657 -18.971 1.00 96.50 258 LEU A CA 1
ATOM 2056 C C . LEU A 1 258 ? 31.223 -3.528 -20.492 1.00 96.50 258 LEU A C 1
ATOM 2058 O O . LEU A 1 258 ? 30.497 -4.313 -21.095 1.00 96.50 258 LEU A O 1
ATOM 2062 N N . VAL A 1 259 ? 31.942 -2.600 -21.130 1.00 97.62 259 VAL A N 1
ATOM 2063 C CA . VAL A 1 259 ? 31.994 -2.509 -22.599 1.00 97.62 259 VAL A CA 1
ATOM 2064 C C . VAL A 1 259 ? 32.505 -3.824 -23.188 1.00 97.62 259 VAL A C 1
ATOM 2066 O O . VAL A 1 259 ? 31.861 -4.374 -24.081 1.00 97.62 259 VAL A O 1
ATOM 2069 N N . GLY A 1 260 ? 33.604 -4.365 -22.654 1.00 96.88 260 GLY A N 1
ATOM 2070 C CA . GLY A 1 260 ? 34.162 -5.642 -23.105 1.00 96.88 260 GLY A CA 1
ATOM 2071 C C . GLY A 1 260 ? 33.205 -6.825 -22.924 1.00 96.88 260 GLY A C 1
ATOM 2072 O O . GLY A 1 260 ? 33.103 -7.670 -23.814 1.00 96.88 260 GLY A O 1
ATOM 2073 N N . LEU A 1 261 ? 32.462 -6.871 -21.811 1.00 97.12 261 LEU A N 1
ATOM 2074 C CA . LEU A 1 261 ? 31.422 -7.876 -21.568 1.00 97.12 261 LEU A CA 1
ATOM 2075 C C . LEU A 1 261 ? 30.338 -7.826 -22.654 1.00 97.12 261 LEU A C 1
ATOM 2077 O O . LEU A 1 261 ? 29.993 -8.857 -23.234 1.00 97.12 261 LEU A O 1
ATOM 2081 N N . VAL A 1 262 ? 29.819 -6.631 -22.955 1.00 97.88 262 VAL A N 1
ATOM 2082 C CA . VAL A 1 262 ? 28.769 -6.465 -23.970 1.00 97.88 262 VAL A CA 1
ATOM 2083 C C . VAL A 1 262 ? 29.301 -6.826 -25.356 1.00 97.88 262 VAL A C 1
ATOM 2085 O O . VAL A 1 262 ? 28.668 -7.605 -26.061 1.00 97.88 262 VAL A O 1
ATOM 2088 N N . GLU A 1 263 ? 30.499 -6.372 -25.734 1.00 97.25 263 GLU A N 1
ATOM 2089 C CA . GLU A 1 263 ? 31.096 -6.704 -27.037 1.00 97.25 263 GLU A CA 1
ATOM 2090 C C . GLU A 1 263 ? 31.202 -8.220 -27.274 1.00 97.25 263 GLU A C 1
ATOM 2092 O O . GLU A 1 263 ? 31.015 -8.696 -28.401 1.00 97.25 263 GLU A O 1
ATOM 2097 N N . GLN A 1 264 ? 31.431 -8.993 -26.209 1.00 95.88 264 GLN A N 1
ATOM 2098 C CA . GLN A 1 264 ? 31.549 -10.448 -26.265 1.00 95.88 264 GLN A CA 1
ATOM 2099 C C . GLN A 1 264 ? 30.207 -11.191 -26.319 1.00 95.88 264 GLN A C 1
ATOM 2101 O O . GLN A 1 264 ? 30.214 -12.373 -26.674 1.00 95.88 264 GLN A O 1
ATOM 2106 N N . GLY A 1 265 ? 29.077 -10.522 -26.082 1.00 95.50 265 GLY A N 1
ATOM 2107 C CA . GLY A 1 265 ? 27.735 -11.117 -26.120 1.00 95.50 265 GLY A CA 1
ATOM 2108 C C . GLY A 1 265 ? 26.931 -10.962 -24.831 1.00 95.50 265 GLY A C 1
ATOM 2109 O O . GLY A 1 265 ? 25.796 -11.432 -24.777 1.00 95.50 265 GLY A O 1
ATOM 2110 N N . GLY A 1 266 ? 27.489 -10.316 -23.807 1.00 97.19 266 GLY A N 1
ATOM 2111 C CA . GLY A 1 266 ? 26.784 -10.032 -22.566 1.00 97.19 266 GLY A CA 1
ATOM 2112 C C . GLY A 1 266 ? 25.687 -8.983 -22.738 1.00 97.19 266 GLY A C 1
ATOM 2113 O O . GLY A 1 266 ? 25.602 -8.265 -23.740 1.00 97.19 266 GLY A O 1
ATOM 2114 N N . GLN A 1 267 ? 24.839 -8.879 -21.722 1.00 98.19 267 GLN A N 1
ATOM 2115 C CA . GLN A 1 267 ? 23.780 -7.885 -21.650 1.00 98.19 267 GLN A CA 1
ATOM 2116 C C . GLN A 1 267 ? 24.002 -6.949 -20.477 1.00 98.19 267 GLN A C 1
ATOM 2118 O O . GLN A 1 267 ? 24.287 -7.388 -19.363 1.00 98.19 267 GLN A O 1
ATOM 2123 N N . VAL A 1 268 ? 23.794 -5.659 -20.712 1.00 98.38 268 VAL A N 1
ATOM 2124 C CA . VAL A 1 268 ? 23.797 -4.659 -19.647 1.00 98.38 268 VAL A CA 1
ATOM 2125 C C . VAL A 1 268 ? 22.452 -3.944 -19.605 1.00 98.38 268 VAL A C 1
ATOM 2127 O O . VAL A 1 268 ? 21.925 -3.542 -20.638 1.00 98.38 268 VAL A O 1
ATOM 2130 N N . VAL A 1 269 ? 21.883 -3.773 -18.415 1.00 98.38 269 VAL A N 1
ATOM 2131 C CA . VAL A 1 269 ? 20.734 -2.887 -18.193 1.00 98.38 269 VAL A CA 1
ATOM 2132 C C . VAL A 1 269 ? 21.197 -1.720 -17.342 1.00 98.38 269 VAL A C 1
ATOM 2134 O O . VAL A 1 269 ? 21.757 -1.918 -16.270 1.00 98.38 269 VAL A O 1
ATOM 2137 N N . VAL A 1 270 ? 20.950 -0.505 -17.798 1.00 98.00 270 VAL A N 1
ATOM 2138 C CA . VAL A 1 270 ? 21.258 0.720 -17.070 1.00 98.00 270 VAL A CA 1
ATOM 2139 C C . VAL A 1 270 ? 19.951 1.334 -16.595 1.00 98.00 270 VAL A C 1
ATOM 2141 O O . VAL A 1 270 ? 19.057 1.558 -17.405 1.00 98.00 270 VAL A O 1
ATOM 2144 N N . ILE A 1 271 ? 19.829 1.587 -15.295 1.00 96.69 271 ILE A N 1
ATOM 2145 C CA . ILE A 1 271 ? 18.656 2.201 -14.669 1.00 96.69 271 ILE A CA 1
ATOM 2146 C C . ILE A 1 271 ? 19.088 3.522 -14.031 1.00 96.69 271 ILE A C 1
ATOM 2148 O O . ILE A 1 271 ? 19.955 3.514 -13.163 1.00 96.69 271 ILE A O 1
ATOM 2152 N N . ASP A 1 272 ? 18.494 4.631 -14.472 1.00 93.06 272 ASP A N 1
ATOM 2153 C CA . ASP A 1 272 ? 18.770 6.013 -14.040 1.00 93.06 272 ASP A CA 1
ATOM 2154 C C . ASP A 1 272 ? 20.267 6.386 -13.938 1.00 93.06 272 ASP A C 1
ATOM 2156 O O . ASP A 1 272 ? 20.851 6.435 -12.857 1.00 93.06 272 ASP A O 1
ATOM 2160 N N . GLY A 1 273 ? 20.930 6.661 -15.062 1.00 80.69 273 GLY A N 1
ATOM 2161 C CA . GLY A 1 273 ? 22.337 7.087 -15.085 1.00 80.69 273 GLY A CA 1
ATOM 2162 C C . GLY A 1 273 ? 23.166 6.328 -16.115 1.00 80.69 273 GLY A C 1
ATOM 2163 O O . GLY A 1 273 ? 22.584 5.838 -17.078 1.00 80.69 273 GLY A O 1
ATOM 2164 N N . PRO A 1 274 ? 24.504 6.230 -15.972 1.00 87.31 274 PRO A N 1
ATOM 2165 C CA . PRO A 1 274 ? 25.387 6.840 -14.966 1.00 87.31 274 PRO A CA 1
ATOM 2166 C C . PRO A 1 274 ? 25.677 8.332 -15.259 1.00 87.31 274 PRO A C 1
ATOM 2168 O O . PRO A 1 274 ? 26.608 8.685 -15.984 1.00 87.31 274 PRO A O 1
ATOM 2171 N N . VAL A 1 275 ? 24.880 9.247 -14.696 1.00 89.19 275 VAL A N 1
ATOM 2172 C CA . VAL A 1 275 ? 24.896 10.672 -15.099 1.00 89.19 275 VAL A CA 1
ATOM 2173 C C . VAL A 1 275 ? 26.158 11.459 -14.757 1.00 89.19 275 VAL A C 1
ATOM 2175 O O . VAL A 1 275 ? 26.421 12.467 -15.413 1.00 89.19 275 VAL A O 1
ATOM 2178 N N . TYR A 1 276 ? 26.921 11.066 -13.733 1.00 90.81 276 TYR A N 1
ATOM 2179 C CA . TYR A 1 276 ? 28.168 11.756 -13.384 1.00 90.81 276 TYR A CA 1
ATOM 2180 C C . TYR A 1 276 ? 29.379 11.172 -14.114 1.00 90.81 276 TYR A C 1
ATOM 2182 O O . TYR A 1 276 ? 30.390 11.856 -14.218 1.00 90.81 276 TYR A O 1
ATOM 2190 N N . SER A 1 277 ? 29.259 9.967 -14.679 1.00 91.94 277 SER A N 1
ATOM 2191 C CA . SER A 1 277 ? 30.300 9.342 -15.505 1.00 91.94 277 SER A CA 1
ATOM 2192 C C . SER A 1 277 ? 30.084 9.541 -17.012 1.00 91.94 277 SER A C 1
ATOM 2194 O O . SER A 1 277 ? 30.853 9.000 -17.800 1.00 91.94 277 SER A O 1
ATOM 2196 N N . ILE A 1 278 ? 29.063 10.293 -17.448 1.00 94.75 278 ILE A N 1
ATOM 2197 C CA . ILE A 1 278 ? 28.713 10.433 -18.878 1.00 94.75 278 ILE A CA 1
ATOM 2198 C C . ILE A 1 278 ? 29.761 11.189 -19.711 1.00 94.75 278 ILE A C 1
ATOM 2200 O O . ILE A 1 278 ? 29.770 11.096 -20.936 1.00 94.75 278 ILE A O 1
ATOM 2204 N N . GLU A 1 279 ? 30.664 11.930 -19.069 1.00 92.94 279 GLU A N 1
ATOM 2205 C CA . GLU A 1 279 ? 31.791 12.581 -19.750 1.00 92.94 279 GLU A CA 1
ATOM 2206 C C . GLU A 1 279 ? 32.891 11.578 -20.144 1.00 92.94 279 GLU A C 1
ATOM 2208 O O . GLU A 1 279 ? 33.681 11.865 -21.041 1.00 92.94 279 GLU A O 1
ATOM 2213 N N . ASN A 1 280 ? 32.916 10.382 -19.537 1.00 94.50 280 ASN A N 1
ATOM 2214 C CA . ASN A 1 280 ? 33.863 9.326 -19.886 1.00 94.50 280 ASN A CA 1
ATOM 2215 C C . ASN A 1 280 ? 33.487 8.684 -21.247 1.00 94.50 280 ASN A C 1
ATOM 2217 O O . ASN A 1 280 ? 32.372 8.168 -21.391 1.00 94.50 280 ASN A O 1
ATOM 2221 N N . PRO A 1 281 ? 34.411 8.621 -22.230 1.00 96.50 281 PRO A N 1
ATOM 2222 C CA . PRO A 1 281 ? 34.175 7.984 -23.528 1.00 96.50 281 PRO A CA 1
ATOM 2223 C C . PRO A 1 281 ? 33.702 6.523 -23.467 1.00 96.50 281 PRO A C 1
ATOM 2225 O O . PRO A 1 281 ? 32.866 6.119 -24.275 1.00 96.50 281 PRO A O 1
ATOM 2228 N N . ALA A 1 282 ? 34.190 5.722 -22.516 1.00 96.69 282 ALA A N 1
ATOM 2229 C CA . ALA A 1 282 ? 33.744 4.344 -22.316 1.00 96.69 282 ALA A CA 1
ATOM 2230 C C . ALA A 1 282 ? 32.276 4.292 -21.869 1.00 96.69 282 ALA A C 1
ATOM 2232 O O . ALA A 1 282 ? 31.519 3.449 -22.345 1.00 96.69 282 ALA A O 1
ATOM 2233 N N . THR A 1 283 ? 31.838 5.238 -21.030 1.00 97.00 283 THR A N 1
ATOM 2234 C CA . THR A 1 283 ? 30.430 5.361 -20.619 1.00 97.00 283 THR A CA 1
ATOM 2235 C C . THR A 1 283 ? 29.552 5.739 -21.799 1.00 97.00 283 THR A C 1
ATOM 2237 O O . THR A 1 283 ? 28.475 5.168 -21.987 1.00 97.00 283 THR A O 1
ATOM 2240 N N . GLN A 1 284 ? 30.019 6.679 -22.622 1.00 97.94 284 GLN A N 1
ATOM 2241 C CA . GLN A 1 284 ? 29.311 7.086 -23.832 1.00 97.94 284 GLN A CA 1
ATOM 2242 C C . GLN A 1 284 ? 29.198 5.927 -24.818 1.00 97.94 284 GLN A C 1
ATOM 2244 O O . GLN A 1 284 ? 28.130 5.699 -25.376 1.00 97.94 284 GLN A O 1
ATOM 2249 N N . LYS A 1 285 ? 30.272 5.144 -24.978 1.00 98.00 285 LYS A N 1
ATOM 2250 C CA . LYS A 1 285 ? 30.275 3.929 -25.795 1.00 98.00 285 LYS A CA 1
ATOM 2251 C C . LYS A 1 285 ? 29.299 2.888 -25.252 1.00 98.00 285 LYS A C 1
ATOM 2253 O O . LYS A 1 285 ? 28.504 2.375 -26.029 1.00 98.00 285 LYS A O 1
ATOM 2258 N N . LEU A 1 286 ? 29.326 2.607 -23.945 1.00 97.94 286 LEU A N 1
ATOM 2259 C CA . LEU A 1 286 ? 28.447 1.630 -23.292 1.00 97.94 286 LEU A CA 1
ATOM 2260 C C . LEU A 1 286 ? 26.969 1.998 -23.475 1.00 97.94 286 LEU A C 1
ATOM 2262 O O . LEU A 1 286 ? 26.166 1.193 -23.940 1.00 97.94 286 LEU A O 1
ATOM 2266 N N . THR A 1 287 ? 26.613 3.230 -23.118 1.00 97.69 287 THR A N 1
ATOM 2267 C CA . THR A 1 287 ? 25.217 3.687 -23.070 1.00 97.69 287 THR A CA 1
ATOM 2268 C C . THR A 1 287 ? 24.683 4.134 -24.426 1.00 97.69 287 THR A C 1
ATOM 2270 O O . THR A 1 287 ? 23.480 4.053 -24.659 1.00 97.69 287 THR A O 1
ATOM 2273 N N . GLY A 1 288 ? 25.559 4.598 -25.319 1.00 98.00 288 GLY A N 1
ATOM 2274 C CA . GLY A 1 288 ? 25.209 5.225 -26.590 1.00 98.00 288 GLY A CA 1
ATOM 2275 C C . GLY A 1 288 ? 24.671 6.652 -26.456 1.00 98.00 288 GLY A C 1
ATOM 2276 O O . GLY A 1 288 ? 23.960 7.112 -27.351 1.00 98.00 288 GLY A O 1
ATOM 2277 N N . PHE A 1 289 ? 24.988 7.344 -25.356 1.00 98.19 289 PHE A N 1
ATOM 2278 C CA . PHE A 1 289 ? 24.616 8.734 -25.071 1.00 98.19 289 PHE A CA 1
ATOM 2279 C C . PHE A 1 289 ? 25.851 9.596 -24.812 1.00 98.19 289 PHE A C 1
ATOM 2281 O O . PHE A 1 289 ? 26.870 9.099 -24.348 1.00 98.19 289 PHE A O 1
ATOM 2288 N N . THR A 1 290 ? 25.763 10.900 -25.080 1.00 97.44 290 THR A N 1
ATOM 2289 C CA . THR A 1 290 ? 26.898 11.842 -24.924 1.00 97.44 290 THR A CA 1
ATOM 2290 C C . THR A 1 290 ? 26.615 12.992 -23.962 1.00 97.44 290 THR A C 1
ATOM 2292 O O . THR A 1 290 ? 27.447 13.878 -23.773 1.00 97.44 290 THR A O 1
ATOM 2295 N N . GLY A 1 291 ? 25.435 13.018 -23.349 1.00 95.75 291 GLY A N 1
ATOM 2296 C CA . GLY A 1 291 ? 25.058 14.066 -22.419 1.00 95.75 291 GLY A CA 1
ATOM 2297 C C . GLY A 1 291 ? 24.010 13.623 -21.414 1.00 95.75 291 GLY A C 1
ATOM 2298 O O . GLY A 1 291 ? 23.642 12.456 -21.317 1.00 95.75 291 GLY A O 1
ATOM 2299 N N . ARG A 1 292 ? 23.525 14.605 -20.660 1.00 94.88 292 ARG A N 1
ATOM 2300 C CA . ARG A 1 292 ? 22.455 14.461 -19.673 1.00 94.88 292 ARG A CA 1
ATOM 2301 C C . ARG A 1 292 ? 21.429 15.566 -19.866 1.00 94.88 292 ARG A C 1
ATOM 2303 O O . ARG A 1 292 ? 21.797 16.679 -20.253 1.00 94.88 292 ARG A O 1
ATOM 2310 N N . ALA A 1 293 ? 20.180 15.268 -19.550 1.00 93.81 293 ALA A N 1
ATOM 2311 C CA . ALA A 1 293 ? 19.114 16.252 -19.454 1.00 93.81 293 ALA A CA 1
ATOM 2312 C C . ALA A 1 293 ? 18.896 16.670 -17.984 1.00 93.81 293 ALA A C 1
ATOM 2314 O O . ALA A 1 293 ? 19.389 16.005 -17.066 1.00 93.81 293 ALA A O 1
ATOM 2315 N N . PRO A 1 294 ? 18.206 17.799 -17.729 1.00 93.38 294 PRO A N 1
ATOM 2316 C CA . PRO A 1 294 ? 17.849 18.200 -16.375 1.00 93.38 294 PRO A CA 1
ATOM 2317 C C . PRO A 1 294 ? 17.040 17.121 -15.654 1.00 93.38 294 PRO A C 1
ATOM 2319 O O . PRO A 1 294 ? 16.239 16.415 -16.271 1.00 93.38 294 PRO A O 1
ATOM 2322 N N . TYR A 1 295 ? 17.213 17.049 -14.334 1.00 93.38 295 TYR A N 1
ATOM 2323 C CA . TYR A 1 295 ? 16.385 16.205 -13.479 1.00 93.38 295 TYR A CA 1
ATOM 2324 C C . TYR A 1 295 ? 14.899 16.492 -13.718 1.00 93.38 295 TYR A C 1
ATOM 2326 O O . TYR A 1 295 ? 14.482 17.652 -13.805 1.00 93.38 295 TYR A O 1
ATOM 2334 N N . CYS A 1 296 ? 14.089 15.439 -13.792 1.00 90.38 296 CYS A N 1
ATOM 2335 C CA . CYS A 1 296 ? 12.647 15.573 -13.933 1.00 90.38 296 CYS A CA 1
ATOM 2336 C C . CYS A 1 296 ? 11.903 14.633 -12.983 1.00 90.38 296 CYS A C 1
ATOM 2338 O O . CYS A 1 296 ? 12.330 13.511 -12.728 1.00 90.38 296 CYS A O 1
ATOM 2340 N N . SER A 1 297 ? 10.783 15.118 -12.442 1.00 93.94 297 SER A N 1
ATOM 2341 C CA . SER A 1 297 ? 9.943 14.362 -11.515 1.00 93.94 297 SER A CA 1
ATOM 2342 C C . SER A 1 297 ? 8.455 14.672 -11.702 1.00 93.94 297 SER A C 1
ATOM 2344 O O . SER A 1 297 ? 8.086 15.769 -12.146 1.00 93.94 297 SER A O 1
ATOM 2346 N N . GLY A 1 298 ? 7.607 13.702 -11.368 1.00 91.25 298 GLY A N 1
ATOM 2347 C CA . GLY A 1 298 ? 6.147 13.776 -11.412 1.00 91.25 298 GLY A CA 1
ATOM 2348 C C . GLY A 1 298 ? 5.537 13.003 -12.580 1.00 91.25 298 GLY A C 1
ATOM 2349 O O . GLY A 1 298 ? 6.209 12.225 -13.254 1.00 91.25 298 GLY A O 1
ATOM 2350 N N . TRP A 1 299 ? 4.244 13.222 -12.824 1.00 90.75 299 TRP A N 1
ATOM 2351 C CA . TRP A 1 299 ? 3.514 12.577 -13.918 1.00 90.75 299 TRP A CA 1
ATOM 2352 C C . TRP A 1 299 ? 4.076 12.968 -15.282 1.00 90.75 299 TRP A C 1
ATOM 2354 O O . TRP A 1 299 ? 4.306 14.148 -15.560 1.00 90.75 299 TRP A O 1
ATOM 2364 N N . ARG A 1 300 ? 4.313 11.967 -16.126 1.00 92.44 300 ARG A N 1
ATOM 2365 C CA . ARG A 1 300 ? 4.808 12.113 -17.494 1.00 92.44 300 ARG A CA 1
ATOM 2366 C C . ARG A 1 300 ? 4.146 11.079 -18.390 1.00 92.44 300 ARG A C 1
ATOM 2368 O O . ARG A 1 300 ? 3.869 9.965 -17.950 1.00 92.44 300 ARG A O 1
ATOM 2375 N N . THR A 1 301 ? 3.962 11.440 -19.652 1.00 93.44 301 THR A N 1
ATOM 2376 C CA . THR A 1 301 ? 3.563 10.505 -20.705 1.00 93.44 301 THR A CA 1
ATOM 2377 C C . THR A 1 301 ? 4.816 9.949 -21.368 1.00 93.44 301 THR A C 1
ATOM 2379 O O . THR A 1 301 ? 5.703 10.707 -21.753 1.00 93.44 301 THR A O 1
ATOM 2382 N N . LEU A 1 302 ? 4.897 8.630 -21.475 1.00 94.44 302 LEU A N 1
ATOM 2383 C CA . LEU A 1 302 ? 5.930 7.892 -22.183 1.00 94.44 302 LEU A CA 1
ATOM 2384 C C . LEU A 1 302 ? 5.363 7.429 -23.523 1.00 94.44 302 LEU A C 1
ATOM 2386 O O . LEU A 1 302 ? 4.385 6.682 -23.550 1.00 94.44 302 LEU A O 1
ATOM 2390 N N . GLU A 1 303 ? 5.966 7.862 -24.622 1.00 95.06 303 GLU A N 1
ATOM 2391 C CA . GLU A 1 303 ? 5.483 7.634 -25.982 1.00 95.06 303 GLU A CA 1
ATOM 2392 C C . GLU A 1 303 ? 6.453 6.742 -26.760 1.00 95.06 303 GLU A C 1
ATOM 2394 O O . GLU A 1 303 ? 7.667 6.952 -26.681 1.00 95.06 303 GLU A O 1
ATOM 2399 N N . PRO A 1 304 ? 5.958 5.733 -27.498 1.00 95.81 304 PRO A N 1
ATOM 2400 C CA . PRO A 1 304 ? 6.813 4.946 -28.372 1.00 95.81 304 PRO A CA 1
ATOM 2401 C C . PRO A 1 304 ? 7.330 5.835 -29.510 1.00 95.81 304 PRO A C 1
ATOM 2403 O O . PRO A 1 304 ? 6.556 6.537 -30.155 1.00 95.81 304 PRO A O 1
ATOM 2406 N N . GLU A 1 305 ? 8.638 5.799 -29.754 1.00 93.12 305 GLU A N 1
ATOM 2407 C CA . GLU A 1 305 ? 9.295 6.602 -30.799 1.00 93.12 305 GLU A CA 1
ATOM 2408 C C . GLU A 1 305 ? 9.714 5.754 -32.002 1.00 93.12 305 GLU A C 1
ATOM 2410 O O . GLU A 1 305 ? 9.736 6.240 -33.130 1.00 93.12 305 GLU A O 1
ATOM 2415 N N . ALA A 1 306 ? 10.013 4.474 -31.776 1.00 84.19 306 ALA A N 1
ATOM 2416 C CA . ALA A 1 306 ? 10.436 3.554 -32.820 1.00 84.19 306 ALA A CA 1
ATOM 2417 C C . ALA A 1 306 ? 9.722 2.206 -32.698 1.00 84.19 306 ALA A C 1
ATOM 2419 O O . ALA A 1 306 ? 9.512 1.696 -31.593 1.00 84.19 306 ALA A O 1
ATOM 2420 N N . GLU A 1 307 ? 9.417 1.589 -33.843 1.00 85.62 307 GLU A N 1
ATOM 2421 C CA . GLU A 1 307 ? 8.936 0.209 -33.878 1.00 85.62 307 GLU A CA 1
ATOM 2422 C C . GLU A 1 307 ? 9.969 -0.735 -33.252 1.00 85.62 307 GLU A C 1
ATOM 2424 O O . GLU A 1 307 ? 11.189 -0.623 -33.449 1.00 85.62 307 GLU A O 1
ATOM 2429 N N . SER A 1 308 ? 9.477 -1.644 -32.418 1.00 87.62 308 SER A N 1
ATOM 2430 C CA . SER A 1 308 ? 10.313 -2.451 -31.546 1.00 87.62 308 SER A CA 1
ATOM 2431 C C . SER A 1 308 ? 9.562 -3.692 -31.092 1.00 87.62 308 SER A C 1
ATOM 2433 O O . SER A 1 308 ? 8.469 -3.591 -30.541 1.00 87.62 308 SER A O 1
ATOM 2435 N N . GLU A 1 309 ? 10.176 -4.863 -31.251 1.00 87.94 309 GLU A N 1
ATOM 2436 C CA . GLU A 1 309 ? 9.653 -6.113 -30.689 1.00 87.94 309 GLU A CA 1
ATOM 2437 C C . GLU A 1 309 ? 9.685 -6.123 -29.149 1.00 87.94 309 GLU A C 1
ATOM 2439 O O . GLU A 1 309 ? 8.935 -6.861 -28.507 1.00 87.94 309 GLU A O 1
ATOM 2444 N N . TRP A 1 310 ? 10.507 -5.270 -28.528 1.00 89.19 310 TRP A N 1
ATOM 2445 C CA . TRP A 1 310 ? 10.632 -5.177 -27.072 1.00 89.19 310 TRP A CA 1
ATOM 2446 C C . TRP A 1 310 ? 9.518 -4.356 -26.429 1.00 89.19 310 TRP A C 1
ATOM 2448 O O . TRP A 1 310 ? 9.101 -4.667 -25.316 1.00 89.19 310 TRP A O 1
ATOM 2458 N N . VAL A 1 311 ? 9.036 -3.317 -27.113 1.00 94.88 311 VAL A N 1
ATOM 2459 C CA . VAL A 1 311 ? 8.086 -2.351 -26.549 1.00 94.88 311 VAL A CA 1
ATOM 2460 C C . VAL A 1 311 ? 6.657 -2.809 -26.843 1.00 94.88 311 VAL A C 1
ATOM 2462 O O . VAL A 1 311 ? 6.257 -2.833 -28.006 1.00 94.88 311 VAL A O 1
ATOM 2465 N N . PRO A 1 312 ? 5.851 -3.172 -25.830 1.00 94.69 312 PRO A N 1
ATOM 2466 C CA . PRO A 1 312 ? 4.441 -3.459 -26.054 1.00 94.69 312 PRO A CA 1
ATOM 2467 C C . PRO A 1 312 ? 3.704 -2.150 -26.368 1.00 94.69 312 PRO A C 1
ATOM 2469 O O . PRO A 1 312 ? 3.577 -1.289 -25.501 1.00 94.69 312 PRO A O 1
ATOM 2472 N N . VAL A 1 313 ? 3.227 -1.988 -27.602 1.00 93.56 313 VAL A N 1
ATOM 2473 C CA . VAL A 1 313 ? 2.474 -0.803 -28.043 1.00 93.56 313 VAL A CA 1
ATOM 2474 C C . VAL A 1 313 ? 0.996 -1.151 -28.182 1.00 93.56 313 VAL A C 1
ATOM 2476 O O . VAL A 1 313 ? 0.647 -2.187 -28.746 1.00 93.56 313 VAL A O 1
ATOM 2479 N N . GLY A 1 314 ? 0.118 -0.292 -27.670 1.00 89.12 314 GLY A N 1
ATOM 2480 C CA . GLY A 1 314 ? -1.323 -0.493 -27.742 1.00 89.12 314 GLY A CA 1
ATOM 2481 C C . GLY A 1 314 ? -2.117 0.614 -27.056 1.00 89.12 314 GLY A C 1
ATOM 2482 O O . GLY A 1 314 ? -1.655 1.222 -26.092 1.00 89.12 314 GLY A O 1
ATOM 2483 N N . GLY A 1 315 ? -3.340 0.838 -27.543 1.00 83.44 315 GLY A N 1
ATOM 2484 C CA . GLY A 1 315 ? -4.261 1.829 -26.986 1.00 83.44 315 GLY A CA 1
ATOM 2485 C C . GLY A 1 315 ? -3.775 3.276 -27.130 1.00 83.44 315 GLY A C 1
ATOM 2486 O O . GLY A 1 315 ? -2.963 3.599 -27.994 1.00 83.44 315 GLY A O 1
ATOM 2487 N N . ARG A 1 316 ? -4.312 4.157 -26.282 1.00 87.00 316 ARG A N 1
ATOM 2488 C CA . ARG A 1 316 ? -3.871 5.551 -26.124 1.00 87.00 316 ARG A CA 1
ATOM 2489 C C . ARG A 1 316 ? -3.396 5.771 -24.693 1.00 87.00 316 ARG A C 1
ATOM 2491 O O . ARG A 1 316 ? -3.920 5.135 -23.779 1.00 87.00 316 ARG A O 1
ATOM 2498 N N . ALA A 1 317 ? -2.514 6.743 -24.491 1.00 83.44 317 ALA A N 1
ATOM 2499 C CA . ALA A 1 317 ? -2.211 7.223 -23.155 1.00 83.44 317 ALA A CA 1
ATOM 2500 C C . ALA A 1 317 ? -3.427 7.968 -22.596 1.00 83.44 317 ALA A C 1
ATOM 2502 O O . ALA A 1 317 ? -4.144 8.677 -23.314 1.00 83.44 317 ALA A O 1
ATOM 2503 N N . LEU A 1 318 ? -3.659 7.794 -21.301 1.00 88.75 318 LEU A N 1
ATOM 2504 C CA . LEU A 1 318 ? -4.566 8.648 -20.547 1.00 88.75 318 LEU A CA 1
ATOM 2505 C C . LEU A 1 318 ? -3.866 9.979 -20.282 1.00 88.75 318 LEU A C 1
ATOM 2507 O O . LEU A 1 318 ? -2.684 9.977 -19.940 1.00 88.75 318 LEU A O 1
ATOM 2511 N N . SER A 1 319 ? -4.566 11.107 -20.398 1.00 89.31 319 SER A N 1
ATOM 2512 C CA . SER A 1 319 ? -4.005 12.365 -19.892 1.00 89.31 319 SER A CA 1
ATOM 2513 C C . SER A 1 319 ? -3.809 12.286 -18.371 1.00 89.31 319 SER A C 1
ATOM 2515 O O . SER A 1 319 ? -4.408 11.435 -17.702 1.00 89.31 319 SER A O 1
ATOM 2517 N N . VAL A 1 320 ? -2.988 13.176 -17.807 1.00 86.69 320 VAL A N 1
ATOM 2518 C CA . VAL A 1 320 ? -2.789 13.247 -16.349 1.00 86.69 320 VAL A CA 1
ATOM 2519 C C . VAL A 1 320 ? -4.129 13.482 -15.647 1.00 86.69 320 VAL A C 1
ATOM 2521 O O . VAL A 1 320 ? -4.461 12.778 -14.699 1.00 86.69 320 VAL A O 1
ATOM 2524 N N . GLU A 1 321 ? -4.958 14.379 -16.180 1.00 90.50 321 GLU A N 1
ATOM 2525 C CA . GLU A 1 321 ? -6.277 14.707 -15.633 1.00 90.50 321 GLU A CA 1
ATOM 2526 C C . GLU A 1 321 ? -7.245 13.518 -15.718 1.00 90.50 321 GLU A C 1
ATOM 2528 O O . GLU A 1 321 ? -8.033 13.267 -14.802 1.00 90.50 321 GLU A O 1
ATOM 2533 N N . GLU A 1 322 ? -7.206 12.758 -16.820 1.00 91.50 322 GLU A N 1
ATOM 2534 C CA . GLU A 1 322 ? -7.998 11.536 -16.948 1.00 91.50 322 GLU A CA 1
ATOM 2535 C C . GLU A 1 322 ? -7.568 10.488 -15.923 1.00 91.50 322 GLU A C 1
ATOM 2537 O O . GLU A 1 322 ? -8.423 9.883 -15.274 1.00 91.50 322 GLU A O 1
ATOM 2542 N N . GLN A 1 323 ? -6.261 10.293 -15.755 1.00 89.69 323 GLN A N 1
ATOM 2543 C CA . GLN A 1 323 ? -5.702 9.347 -14.801 1.00 89.69 323 GLN A CA 1
ATOM 2544 C C . GLN A 1 323 ? -6.069 9.729 -13.365 1.00 89.69 323 GLN A C 1
ATOM 2546 O O . GLN A 1 323 ? -6.604 8.895 -12.636 1.00 89.69 323 GLN A O 1
ATOM 2551 N N . GLU A 1 324 ? -5.881 10.990 -12.975 1.00 90.00 324 GLU A N 1
ATOM 2552 C CA . GLU A 1 324 ? -6.271 11.509 -11.661 1.00 90.00 324 GLU A CA 1
ATOM 2553 C C . GLU A 1 324 ? -7.760 11.299 -11.378 1.00 90.00 324 GLU A C 1
ATOM 2555 O O . GLU A 1 324 ? -8.129 10.827 -10.300 1.00 90.00 324 GLU A O 1
ATOM 2560 N N . ARG A 1 325 ? -8.628 11.565 -12.361 1.00 93.94 325 ARG A N 1
ATOM 2561 C CA . ARG A 1 325 ? -10.072 11.342 -12.228 1.00 93.94 325 ARG A CA 1
ATOM 2562 C C . ARG A 1 325 ? -10.415 9.864 -12.034 1.00 93.94 325 ARG A C 1
ATOM 2564 O O . ARG A 1 325 ? -11.206 9.541 -11.147 1.00 93.94 325 ARG A O 1
ATOM 2571 N N . ILE A 1 326 ? -9.824 8.962 -12.822 1.00 93.75 326 ILE A N 1
ATOM 2572 C CA . ILE A 1 326 ? -10.065 7.518 -12.673 1.00 93.75 326 ILE A CA 1
ATOM 2573 C C . ILE A 1 326 ? -9.548 7.038 -11.309 1.00 93.75 326 ILE A C 1
ATOM 2575 O O . ILE A 1 326 ? -10.246 6.290 -10.626 1.00 93.75 326 ILE A O 1
ATOM 2579 N N . LEU A 1 327 ? -8.373 7.502 -10.871 1.00 92.06 327 LEU A N 1
ATOM 2580 C CA . LEU A 1 327 ? -7.801 7.178 -9.561 1.00 92.06 327 LEU A CA 1
ATOM 2581 C C . LEU A 1 327 ? -8.673 7.683 -8.404 1.00 92.06 327 LEU A C 1
ATOM 2583 O O . LEU A 1 327 ? -8.853 6.964 -7.421 1.00 92.06 327 LEU A O 1
ATOM 2587 N N . ALA A 1 328 ? -9.252 8.880 -8.516 1.00 93.62 328 ALA A N 1
ATOM 2588 C CA . ALA A 1 328 ? -10.175 9.420 -7.521 1.00 93.62 328 ALA A CA 1
ATOM 2589 C C . ALA A 1 328 ? -11.471 8.595 -7.438 1.00 93.62 328 ALA A C 1
ATOM 2591 O O . ALA A 1 328 ? -11.920 8.248 -6.343 1.00 93.62 328 ALA A O 1
ATOM 2592 N N . HIS A 1 329 ? -12.044 8.215 -8.585 1.00 96.62 329 HIS A N 1
ATOM 2593 C CA . HIS A 1 329 ? -13.186 7.301 -8.633 1.00 96.62 329 HIS A CA 1
ATOM 2594 C C . HIS A 1 329 ? -12.838 5.923 -8.060 1.00 96.62 329 HIS A C 1
ATOM 2596 O O . HIS A 1 329 ? -13.627 5.360 -7.300 1.00 96.62 329 HIS A O 1
ATOM 2602 N N . TRP A 1 330 ? -11.653 5.386 -8.366 1.00 95.50 330 TRP A N 1
ATOM 2603 C CA . TRP A 1 330 ? -11.181 4.122 -7.801 1.00 95.50 330 TRP A CA 1
ATOM 2604 C C . TRP A 1 330 ? -11.066 4.211 -6.280 1.00 95.50 330 TRP A C 1
ATOM 2606 O O . TRP A 1 330 ? -11.582 3.354 -5.564 1.00 95.50 330 TRP A O 1
ATOM 2616 N N . ALA A 1 331 ? -10.468 5.287 -5.768 1.00 94.75 331 ALA A N 1
ATOM 2617 C CA . ALA A 1 331 ? -10.379 5.519 -4.335 1.00 94.75 331 ALA A CA 1
ATOM 2618 C C . ALA A 1 331 ? -11.763 5.579 -3.680 1.00 94.75 331 ALA A C 1
ATOM 2620 O O . ALA A 1 331 ? -11.973 4.929 -2.654 1.00 94.75 331 ALA A O 1
ATOM 2621 N N . ARG A 1 332 ? -12.730 6.269 -4.302 1.00 96.25 332 ARG A N 1
ATOM 2622 C CA . ARG A 1 332 ? -14.118 6.306 -3.825 1.00 96.25 332 ARG A CA 1
ATOM 2623 C C . ARG A 1 332 ? -14.749 4.914 -3.800 1.00 96.25 332 ARG A C 1
ATOM 2625 O O . ARG A 1 332 ? -15.251 4.518 -2.753 1.00 96.25 332 ARG A O 1
ATOM 2632 N N . TYR A 1 333 ? -14.648 4.147 -4.887 1.00 96.94 333 TYR A N 1
ATOM 2633 C CA . TYR A 1 333 ? -15.147 2.767 -4.958 1.00 96.94 333 TYR A CA 1
ATOM 2634 C C . TYR A 1 333 ? -14.607 1.894 -3.814 1.00 96.94 333 TYR A C 1
ATOM 2636 O O . TYR A 1 333 ? -15.351 1.160 -3.160 1.00 96.94 333 TYR A O 1
ATOM 2644 N N . ARG A 1 334 ? -13.308 2.009 -3.517 1.00 96.25 334 ARG A N 1
ATOM 2645 C CA . ARG A 1 334 ? -12.657 1.241 -2.447 1.00 96.25 334 ARG A CA 1
ATOM 2646 C C . ARG A 1 334 ? -13.074 1.696 -1.055 1.00 96.25 334 ARG A C 1
ATOM 2648 O O . ARG A 1 334 ? -13.364 0.839 -0.220 1.00 96.25 334 ARG A O 1
ATOM 2655 N N . MET A 1 335 ? -13.156 3.005 -0.820 1.00 97.00 335 MET A N 1
ATOM 2656 C CA . MET A 1 335 ? -13.672 3.567 0.433 1.00 97.00 335 MET A CA 1
ATOM 2657 C C . MET A 1 335 ? -15.121 3.145 0.687 1.00 97.00 335 MET A C 1
ATOM 2659 O O . MET A 1 335 ? -15.475 2.839 1.826 1.00 97.00 335 MET A O 1
ATOM 2663 N N . ASP A 1 336 ? -15.953 3.094 -0.355 1.00 97.56 336 ASP A N 1
ATOM 2664 C CA . ASP A 1 336 ? -17.350 2.676 -0.246 1.00 97.56 336 ASP A CA 1
ATOM 2665 C C . ASP A 1 336 ? -17.464 1.197 0.132 1.00 97.56 336 ASP A C 1
ATOM 2667 O O . ASP A 1 336 ? -18.244 0.867 1.021 1.00 97.56 336 ASP A O 1
ATOM 2671 N N . GLY A 1 337 ? -16.637 0.314 -0.439 1.00 97.44 337 GLY A N 1
ATOM 2672 C CA . GLY A 1 337 ? -16.585 -1.096 -0.034 1.00 97.44 337 GLY A CA 1
ATOM 2673 C C . GLY A 1 337 ? -16.234 -1.284 1.450 1.00 97.44 337 GLY A C 1
ATOM 2674 O O . GLY A 1 337 ? -16.908 -2.031 2.161 1.00 97.44 337 GLY A O 1
ATOM 2675 N N . VAL A 1 338 ? -15.226 -0.559 1.951 1.00 98.31 338 VAL A N 1
ATOM 2676 C CA . VAL A 1 338 ? -14.858 -0.580 3.381 1.00 98.31 338 VAL A CA 1
ATOM 2677 C C . VAL A 1 338 ? -16.003 -0.039 4.244 1.00 98.31 338 VAL A C 1
ATOM 2679 O O . VAL A 1 338 ? -16.411 -0.677 5.215 1.00 98.31 338 VAL A O 1
ATOM 2682 N N . SER A 1 339 ? -16.548 1.122 3.877 1.00 98.62 339 SER A N 1
ATOM 2683 C CA . SER A 1 339 ? -17.608 1.803 4.631 1.00 98.62 339 SER A CA 1
ATOM 2684 C C . SER A 1 339 ? -18.902 0.994 4.670 1.00 98.62 339 SER A C 1
ATOM 2686 O O . SER A 1 339 ? -19.589 0.977 5.688 1.00 98.62 339 SER A O 1
ATOM 2688 N N . GLU A 1 340 ? -19.222 0.288 3.588 1.00 98.56 340 GLU A N 1
ATOM 2689 C CA . GLU A 1 340 ? -20.403 -0.560 3.500 1.00 98.56 340 GLU A CA 1
ATOM 2690 C C . GLU A 1 340 ? -20.328 -1.740 4.472 1.00 98.56 340 GLU A C 1
ATOM 2692 O O . GLU A 1 340 ? -21.328 -2.049 5.116 1.00 98.56 340 GLU A O 1
ATOM 2697 N N . LEU A 1 341 ? -19.153 -2.354 4.659 1.00 98.81 341 LEU A N 1
ATOM 2698 C CA . LEU A 1 341 ? -18.976 -3.383 5.688 1.00 98.81 341 LEU A CA 1
ATOM 2699 C C . LEU A 1 341 ? -19.228 -2.809 7.093 1.00 98.81 341 LEU A C 1
ATOM 2701 O O . LEU A 1 341 ? -19.989 -3.390 7.869 1.00 98.81 341 LEU A O 1
ATOM 2705 N N . VAL A 1 342 ? -18.648 -1.644 7.404 1.00 98.81 342 VAL A N 1
ATOM 2706 C CA . VAL A 1 342 ? -18.866 -0.972 8.700 1.00 98.81 342 VAL A CA 1
ATOM 2707 C C . VAL A 1 342 ? -20.355 -0.702 8.919 1.00 98.81 342 VAL A C 1
ATOM 2709 O O . VAL A 1 342 ? -20.905 -1.046 9.967 1.00 98.81 342 VAL A O 1
ATOM 2712 N N . ARG A 1 343 ? -21.035 -0.167 7.901 1.00 98.75 343 ARG A N 1
ATOM 2713 C CA . ARG A 1 343 ? -22.465 0.145 7.937 1.00 98.75 343 ARG A CA 1
ATOM 2714 C C . ARG A 1 343 ? -23.337 -1.099 8.129 1.00 98.75 343 ARG A C 1
ATOM 2716 O O . ARG A 1 343 ? -24.264 -1.063 8.939 1.00 98.75 343 ARG A O 1
ATOM 2723 N N . GLN A 1 344 ? -23.056 -2.193 7.417 1.00 98.69 344 GLN A N 1
ATOM 2724 C CA . GLN A 1 344 ? -23.808 -3.451 7.521 1.00 98.69 344 GLN A CA 1
ATOM 2725 C C . GLN A 1 344 ? -23.728 -4.046 8.925 1.00 98.69 344 GLN A C 1
ATOM 2727 O O . GLN A 1 344 ? -24.763 -4.367 9.516 1.00 98.69 344 GLN A O 1
ATOM 2732 N N . VAL A 1 345 ? -22.517 -4.149 9.476 1.00 98.75 345 VAL A N 1
ATOM 2733 C CA . VAL A 1 345 ? -22.314 -4.631 10.847 1.00 98.75 345 VAL A CA 1
ATOM 2734 C C . VAL A 1 345 ? -22.989 -3.697 11.833 1.00 98.75 345 VAL A C 1
ATOM 2736 O O . VAL A 1 345 ? -23.710 -4.189 12.691 1.00 98.75 345 VAL A O 1
ATOM 2739 N N . TYR A 1 346 ? -22.825 -2.376 11.701 1.00 98.50 346 TYR A N 1
ATOM 2740 C CA . TYR A 1 346 ? -23.430 -1.416 12.622 1.00 98.50 346 TYR A CA 1
ATOM 2741 C C . TYR A 1 346 ? -24.944 -1.588 12.706 1.00 98.50 346 TYR A C 1
ATOM 2743 O O . TYR A 1 346 ? -25.481 -1.869 13.775 1.00 98.50 346 TYR A O 1
ATOM 2751 N N . LEU A 1 347 ? -25.641 -1.479 11.573 1.00 98.19 347 LEU A N 1
ATOM 2752 C CA . LEU A 1 347 ? -27.102 -1.527 11.544 1.00 98.19 347 LEU A CA 1
ATOM 2753 C C . LEU A 1 347 ? -27.640 -2.858 12.083 1.00 98.19 347 LEU A C 1
ATOM 2755 O O . LEU A 1 347 ? -28.598 -2.875 12.855 1.00 98.19 347 LEU A O 1
ATOM 2759 N N . ARG A 1 348 ? -27.005 -3.976 11.716 1.00 98.62 348 ARG A N 1
ATOM 2760 C CA . ARG A 1 348 ? -27.435 -5.311 12.150 1.00 98.62 348 ARG A CA 1
ATOM 2761 C C . ARG A 1 348 ? -27.078 -5.589 13.610 1.00 98.62 348 ARG A C 1
ATOM 2763 O O . ARG A 1 348 ? -27.899 -6.155 14.325 1.00 98.62 348 ARG A O 1
ATOM 2770 N N . ALA A 1 349 ? -25.912 -5.149 14.079 1.00 98.19 349 ALA A N 1
ATOM 2771 C CA . ALA A 1 349 ? -25.520 -5.253 15.481 1.00 98.19 349 ALA A CA 1
ATOM 2772 C C . ALA A 1 349 ? -26.469 -4.448 16.371 1.00 98.19 349 ALA A C 1
ATOM 2774 O O . ALA A 1 349 ? -26.955 -4.974 17.368 1.00 98.19 349 ALA A O 1
ATOM 2775 N N . LYS A 1 350 ? -26.819 -3.218 15.971 1.00 96.56 350 LYS A N 1
ATOM 2776 C CA . LYS A 1 350 ? -27.795 -2.391 16.694 1.00 96.56 350 LYS A CA 1
ATOM 2777 C C . LYS A 1 350 ? -29.198 -2.990 16.699 1.00 96.56 350 LYS A C 1
ATOM 2779 O O . LYS A 1 350 ? -29.904 -2.822 17.685 1.00 96.56 350 LYS A O 1
ATOM 2784 N N . ALA A 1 351 ? -29.595 -3.710 15.650 1.00 97.50 351 ALA A N 1
ATOM 2785 C CA . ALA A 1 351 ? -30.864 -4.436 15.635 1.00 97.50 351 ALA A CA 1
ATOM 2786 C C . ALA A 1 351 ? -30.875 -5.646 16.592 1.00 97.50 351 ALA A C 1
ATOM 2788 O O . ALA A 1 351 ? -31.918 -5.957 17.159 1.00 97.50 351 ALA A O 1
ATOM 2789 N N . ILE A 1 352 ? -29.731 -6.314 16.781 1.00 96.88 352 ILE A N 1
ATOM 2790 C CA . ILE A 1 352 ? -29.588 -7.477 17.674 1.00 96.88 352 ILE A CA 1
ATOM 2791 C C . ILE A 1 352 ? -29.434 -7.039 19.136 1.00 96.88 352 ILE A C 1
ATOM 2793 O O . ILE A 1 352 ? -30.150 -7.518 20.011 1.00 96.88 352 ILE A O 1
ATOM 2797 N N . LYS A 1 353 ? -28.497 -6.127 19.404 1.00 96.00 353 LYS A N 1
ATOM 2798 C CA . LYS A 1 353 ? -28.140 -5.643 20.741 1.00 96.00 353 LYS A CA 1
ATOM 2799 C C . LYS A 1 353 ? -27.907 -4.126 20.661 1.00 96.00 353 LYS A C 1
ATOM 2801 O O . LYS A 1 353 ? -26.770 -3.699 20.474 1.00 96.00 353 LYS A O 1
ATOM 2806 N N . PRO A 1 354 ? -28.954 -3.284 20.814 1.00 94.00 354 PRO A N 1
ATOM 2807 C CA . PRO A 1 354 ? -28.858 -1.826 20.635 1.00 94.00 354 PRO A CA 1
ATOM 2808 C C . PRO A 1 354 ? -27.774 -1.141 21.479 1.00 94.00 354 PRO A C 1
ATOM 2810 O O . PRO A 1 354 ? -27.194 -0.138 21.060 1.00 94.00 354 PRO A O 1
ATOM 2813 N N . GLN A 1 355 ? -27.492 -1.702 22.659 1.00 92.19 355 GLN A N 1
ATOM 2814 C CA . GLN A 1 355 ? -26.489 -1.189 23.592 1.00 92.19 355 GLN A CA 1
ATOM 2815 C C . GLN A 1 355 ? -25.061 -1.647 23.275 1.00 92.19 355 GLN A C 1
ATOM 2817 O O . GLN A 1 355 ? -24.123 -1.085 23.831 1.00 92.19 355 GLN A O 1
ATOM 2822 N N . ALA A 1 356 ? -24.877 -2.641 22.397 1.00 95.06 356 ALA A N 1
ATOM 2823 C CA . ALA A 1 356 ? -23.544 -3.085 22.021 1.00 95.06 356 ALA A CA 1
ATOM 2824 C C . ALA A 1 356 ? -22.838 -1.987 21.227 1.00 95.06 356 ALA A C 1
ATOM 2826 O O . ALA A 1 356 ? -23.386 -1.472 20.249 1.00 95.06 356 ALA A O 1
ATOM 2827 N N . ALA A 1 357 ? -21.630 -1.627 21.638 1.00 96.06 357 ALA A N 1
ATOM 2828 C CA . ALA A 1 357 ? -20.822 -0.652 20.928 1.00 96.06 357 ALA A CA 1
ATOM 2829 C C . ALA A 1 357 ? -20.326 -1.216 19.592 1.00 96.06 357 ALA A C 1
ATOM 2831 O O . ALA A 1 357 ? -20.017 -2.399 19.484 1.00 96.06 357 ALA A O 1
ATOM 2832 N N . VAL A 1 358 ? -20.182 -0.363 18.586 1.00 98.00 358 VAL A N 1
ATOM 2833 C CA . VAL A 1 358 ? -19.486 -0.694 17.341 1.00 98.00 358 VAL A CA 1
ATOM 2834 C C . VAL A 1 358 ? -18.414 0.357 17.113 1.00 98.00 358 VAL A C 1
ATOM 2836 O O . VAL A 1 358 ? -18.720 1.540 16.967 1.00 98.00 358 VAL A O 1
ATOM 2839 N N . SER A 1 359 ? -17.154 -0.064 17.117 1.00 97.62 359 SER A N 1
ATOM 2840 C CA . SER A 1 359 ? -15.995 0.832 17.039 1.00 97.62 359 SER A CA 1
ATOM 2841 C C . SER A 1 359 ? -14.921 0.312 16.088 1.00 97.62 359 SER A C 1
ATOM 2843 O O . SER A 1 359 ? -15.023 -0.811 15.604 1.00 97.62 359 SER A O 1
ATOM 2845 N N . ALA A 1 360 ? -13.912 1.128 15.774 1.00 98.44 360 ALA A N 1
ATOM 2846 C CA . ALA A 1 360 ? -12.848 0.747 14.842 1.00 98.44 360 ALA A CA 1
ATOM 2847 C C . ALA A 1 360 ? -11.486 1.338 15.215 1.00 98.44 360 ALA A C 1
ATOM 2849 O O . ALA A 1 360 ? -11.409 2.510 15.588 1.00 98.44 360 ALA A O 1
ATOM 2850 N N . ALA A 1 361 ? -10.422 0.558 15.029 1.00 98.25 361 ALA A N 1
ATOM 2851 C CA . ALA A 1 361 ? -9.047 1.028 14.987 1.00 98.25 361 ALA A CA 1
ATOM 2852 C C . ALA A 1 361 ? -8.771 1.672 13.620 1.00 98.25 361 ALA A C 1
ATOM 2854 O O . ALA A 1 361 ? -8.913 1.044 12.562 1.00 98.25 361 ALA A O 1
ATOM 2855 N N . VAL A 1 362 ? -8.378 2.946 13.632 1.00 98.38 362 VAL A N 1
ATOM 2856 C CA . VAL A 1 362 ? -8.201 3.748 12.411 1.00 98.38 362 VAL A CA 1
ATOM 2857 C C . VAL A 1 362 ? -6.832 4.411 12.367 1.00 98.38 362 VAL A C 1
ATOM 2859 O O . VAL A 1 362 ? -6.189 4.613 13.397 1.00 98.38 362 VAL A O 1
ATOM 2862 N N . PHE A 1 363 ? -6.348 4.736 11.169 1.00 97.69 363 PHE A N 1
ATOM 2863 C CA . PHE A 1 363 ? -5.131 5.538 11.037 1.00 97.69 363 PHE A CA 1
ATOM 2864 C C . PHE A 1 363 ? -5.307 6.922 11.669 1.00 97.69 363 PHE A C 1
ATOM 2866 O O . PHE A 1 363 ? -6.362 7.542 11.557 1.00 97.69 363 PHE A O 1
ATOM 2873 N N . HIS A 1 364 ? -4.250 7.388 12.335 1.00 96.38 364 HIS A N 1
ATOM 2874 C CA . HIS A 1 364 ? -4.300 8.559 13.211 1.00 96.38 364 HIS A CA 1
ATOM 2875 C C . HIS A 1 364 ? -4.265 9.915 12.499 1.00 96.38 364 HIS A C 1
ATOM 2877 O O . HIS A 1 364 ? -4.592 10.921 13.109 1.00 96.38 364 HIS A O 1
ATOM 2883 N N . ARG A 1 365 ? -3.893 9.962 11.218 1.00 97.38 365 ARG A N 1
ATOM 2884 C CA . ARG A 1 365 ? -4.006 11.165 10.375 1.00 97.38 365 ARG A CA 1
ATOM 2885 C C . ARG A 1 365 ? -4.986 10.899 9.250 1.00 97.38 365 ARG A C 1
ATOM 2887 O O . ARG A 1 365 ? -5.006 9.775 8.735 1.00 97.38 365 ARG A O 1
ATOM 2894 N N . LEU A 1 366 ? -5.743 11.910 8.821 1.00 95.88 366 LEU A N 1
ATOM 2895 C CA . LEU A 1 366 ? -6.706 11.740 7.726 1.00 95.88 366 LEU A CA 1
ATOM 2896 C C . LEU A 1 366 ? -6.010 11.345 6.429 1.00 95.88 366 LEU A C 1
ATOM 2898 O O . LEU A 1 366 ? -6.407 10.366 5.805 1.00 95.88 366 LEU A O 1
ATOM 2902 N N . ALA A 1 367 ? -4.898 12.003 6.097 1.00 94.06 367 ALA A N 1
ATOM 2903 C CA . ALA A 1 367 ? -4.113 11.672 4.909 1.00 94.06 367 ALA A CA 1
ATOM 2904 C C . ALA A 1 367 ? -3.644 10.200 4.901 1.00 94.06 367 ALA A C 1
ATOM 2906 O O . ALA A 1 367 ? -3.699 9.514 3.879 1.00 94.06 367 ALA A O 1
ATOM 2907 N N . SER A 1 368 ? -3.212 9.671 6.052 1.00 93.38 368 SER A N 1
ATOM 2908 C CA . SER A 1 368 ? -2.811 8.263 6.165 1.00 93.38 368 SER A CA 1
ATOM 2909 C C . SER A 1 368 ? -4.003 7.307 6.089 1.00 93.38 368 SER A C 1
ATOM 2911 O O . SER A 1 368 ? -3.871 6.223 5.525 1.00 93.38 368 SER A O 1
ATOM 2913 N N . ALA A 1 369 ? -5.160 7.696 6.629 1.00 96.00 369 ALA A N 1
ATOM 2914 C CA . ALA A 1 369 ? -6.393 6.921 6.536 1.00 96.00 369 ALA A CA 1
ATOM 2915 C C . ALA A 1 369 ? -6.908 6.834 5.089 1.00 96.00 369 ALA A C 1
ATOM 2917 O O . ALA A 1 369 ? -7.274 5.750 4.631 1.00 96.00 369 ALA A O 1
ATOM 2918 N N . GLU A 1 370 ? -6.845 7.932 4.336 1.00 93.81 370 GLU A N 1
ATOM 2919 C CA . GLU A 1 370 ? -7.209 7.976 2.916 1.00 93.81 370 GLU A CA 1
ATOM 2920 C C . GLU A 1 370 ? -6.343 7.039 2.068 1.00 93.81 370 GLU A C 1
ATOM 2922 O O . GLU A 1 370 ? -6.864 6.323 1.213 1.00 93.81 370 GLU A O 1
ATOM 2927 N N . ASN A 1 371 ? -5.039 6.960 2.355 1.00 92.94 371 ASN A N 1
ATOM 2928 C CA . ASN A 1 371 ? -4.111 6.074 1.643 1.00 92.94 371 ASN A CA 1
ATOM 2929 C C . ASN A 1 371 ? -4.440 4.582 1.770 1.00 92.94 371 ASN A C 1
ATOM 2931 O O . ASN A 1 371 ? -3.995 3.791 0.938 1.00 92.94 371 ASN A O 1
ATOM 2935 N N . VAL A 1 372 ? -5.208 4.198 2.789 1.00 95.06 372 VAL A N 1
ATOM 2936 C CA . VAL A 1 372 ? -5.669 2.821 3.013 1.00 95.06 372 VAL A CA 1
ATOM 2937 C C . VAL A 1 372 ? -7.188 2.674 2.871 1.00 95.06 372 VAL A C 1
ATOM 2939 O O . VAL A 1 372 ? -7.743 1.626 3.213 1.00 95.06 372 VAL A O 1
ATOM 2942 N N . PHE A 1 373 ? -7.848 3.709 2.342 1.00 96.94 373 PHE A N 1
ATOM 2943 C CA . PHE A 1 373 ? -9.284 3.779 2.076 1.00 96.94 373 PHE A CA 1
ATOM 2944 C C . PHE A 1 373 ? -10.183 3.685 3.326 1.00 96.94 373 PHE A C 1
ATOM 2946 O O . PHE A 1 373 ? -11.301 3.174 3.260 1.00 96.94 373 PHE A O 1
ATOM 2953 N N . GLN A 1 374 ? -9.715 4.198 4.469 1.00 96.56 374 GLN A N 1
ATOM 2954 C CA . GLN A 1 374 ? -10.521 4.363 5.683 1.00 96.56 374 GLN A CA 1
ATOM 2955 C C . GLN A 1 374 ? -11.211 5.734 5.714 1.00 96.56 374 GLN A C 1
ATOM 2957 O O . GLN A 1 374 ? -10.607 6.721 6.122 1.00 96.56 374 GLN A O 1
ATOM 2962 N N . ASP A 1 375 ? -12.499 5.791 5.366 1.00 97.25 375 ASP A N 1
ATOM 2963 C CA . ASP A 1 375 ? -13.323 7.013 5.455 1.00 97.25 375 ASP A CA 1
ATOM 2964 C C . ASP A 1 375 ? -14.012 7.140 6.829 1.00 97.25 375 ASP A C 1
ATOM 2966 O O . ASP A 1 375 ? -15.223 7.330 6.958 1.00 97.25 375 ASP A O 1
ATOM 2970 N N . TRP A 1 376 ? -13.234 6.999 7.903 1.00 97.69 376 TRP A N 1
ATOM 2971 C CA . TRP A 1 376 ? -13.762 7.054 9.266 1.00 97.69 376 TRP A CA 1
ATOM 2972 C C . TRP A 1 376 ? -14.431 8.387 9.656 1.00 97.69 376 TRP A C 1
ATOM 2974 O O . TRP A 1 376 ? -15.377 8.344 10.455 1.00 97.69 376 TRP A O 1
ATOM 2984 N N . PRO A 1 377 ? -14.069 9.559 9.086 1.00 97.81 377 PRO A N 1
ATOM 2985 C CA . PRO A 1 377 ? -14.839 10.780 9.304 1.00 97.81 377 PRO A CA 1
ATOM 2986 C C . PRO A 1 377 ? -16.271 10.653 8.787 1.00 97.81 377 PRO A C 1
ATOM 2988 O O . PRO A 1 377 ? -17.207 11.092 9.457 1.00 97.81 377 PRO A O 1
ATOM 2991 N N . ARG A 1 378 ? -16.475 10.028 7.618 1.00 97.69 378 ARG A N 1
ATOM 2992 C CA . ARG A 1 378 ? -17.817 9.760 7.095 1.00 97.69 378 ARG A CA 1
ATOM 2993 C C . ARG A 1 378 ? -18.596 8.830 8.011 1.00 97.69 378 ARG A C 1
ATOM 2995 O O . ARG A 1 378 ? -19.760 9.114 8.274 1.00 97.69 378 ARG A O 1
ATOM 3002 N N . TRP A 1 379 ? -17.966 7.784 8.545 1.00 98.19 379 TRP A N 1
ATOM 3003 C CA . TRP A 1 379 ? -18.633 6.833 9.444 1.00 98.19 379 TRP A CA 1
ATOM 3004 C C . TRP A 1 379 ? -19.206 7.538 10.680 1.00 98.19 379 TRP A C 1
ATOM 3006 O O . TRP A 1 379 ? -20.350 7.296 11.074 1.00 98.19 379 TRP A O 1
ATOM 3016 N N . LEU A 1 380 ? -18.438 8.470 11.259 1.00 96.69 380 LEU A N 1
ATOM 3017 C CA . LEU A 1 380 ? -18.884 9.305 12.375 1.00 96.69 380 LEU A CA 1
ATOM 3018 C C . LEU A 1 380 ? -20.014 10.258 11.969 1.00 96.69 380 LEU A C 1
ATOM 3020 O O . LEU A 1 380 ? -21.030 10.312 12.671 1.00 96.69 380 LEU A O 1
ATOM 3024 N N . ARG A 1 381 ? -19.844 10.995 10.859 1.00 95.94 381 ARG A N 1
ATOM 3025 C CA . ARG A 1 381 ? -20.819 11.987 10.365 1.00 95.94 381 ARG A CA 1
ATOM 3026 C C . ARG A 1 381 ? -22.163 11.359 10.000 1.00 95.94 381 ARG A C 1
ATOM 3028 O O . ARG A 1 381 ? -23.197 11.903 10.368 1.00 95.94 381 ARG A O 1
ATOM 3035 N N . GLU A 1 382 ? -22.150 10.225 9.305 1.00 96.31 382 GLU A N 1
ATOM 3036 C CA . GLU A 1 382 ? -23.358 9.504 8.877 1.00 96.31 382 GLU A CA 1
ATOM 3037 C C . GLU A 1 382 ? -23.926 8.584 9.970 1.00 96.31 382 GLU A C 1
ATOM 3039 O O . GLU A 1 382 ? -25.037 8.079 9.838 1.00 96.31 382 GLU A O 1
ATOM 3044 N N . GLY A 1 383 ? -23.205 8.397 11.080 1.00 95.50 383 GLY A N 1
ATOM 3045 C CA . GLY A 1 383 ? -23.743 7.759 12.281 1.00 95.50 383 GLY A CA 1
ATOM 3046 C C . GLY A 1 383 ? -23.790 6.232 12.240 1.00 95.50 383 GLY A C 1
ATOM 3047 O O . GLY A 1 383 ? -24.604 5.649 12.948 1.00 95.50 383 GLY A O 1
ATOM 3048 N N . PHE A 1 384 ? -22.925 5.583 11.457 1.00 96.75 384 PHE A N 1
ATOM 3049 C CA . PHE A 1 384 ? -22.842 4.116 11.379 1.00 96.75 384 PHE A CA 1
ATOM 3050 C C . PHE A 1 384 ? -21.589 3.528 12.048 1.00 96.75 384 PHE A C 1
ATOM 3052 O O . PHE A 1 384 ? -21.128 2.441 11.717 1.00 96.75 384 PHE A O 1
ATOM 3059 N N . ILE A 1 385 ? -21.045 4.247 13.024 1.00 97.50 385 ILE A N 1
ATOM 3060 C CA . ILE A 1 385 ? -20.064 3.757 13.994 1.00 97.50 385 ILE A CA 1
ATOM 3061 C C . ILE A 1 385 ? -20.275 4.531 15.294 1.00 97.50 385 ILE A C 1
ATOM 3063 O O . ILE A 1 385 ? -20.648 5.694 15.228 1.00 97.50 385 ILE A O 1
ATOM 3067 N N . ASP A 1 386 ? -20.077 3.959 16.478 1.00 96.44 386 ASP A N 1
ATOM 3068 C CA . ASP A 1 386 ? -20.271 4.715 17.726 1.00 96.44 386 ASP A CA 1
ATOM 3069 C C . ASP A 1 386 ? -19.073 5.627 18.007 1.00 96.44 386 ASP A C 1
ATOM 3071 O O . ASP A 1 386 ? -19.246 6.827 18.224 1.00 96.44 386 ASP A O 1
ATOM 3075 N N . TYR A 1 387 ? -17.862 5.078 17.906 1.00 96.44 387 TYR A N 1
ATOM 3076 C CA . TYR A 1 387 ? -16.607 5.811 18.047 1.00 96.44 387 TYR A CA 1
ATOM 3077 C C . TYR A 1 387 ? -15.462 5.153 17.287 1.00 96.44 387 TYR A C 1
ATOM 3079 O O . TYR A 1 387 ? -15.525 3.986 16.900 1.00 96.44 387 TYR A O 1
ATOM 3087 N N . VAL A 1 388 ? -14.384 5.906 17.116 1.00 97.50 388 VAL A N 1
ATOM 3088 C CA . VAL A 1 388 ? -13.139 5.433 16.508 1.00 97.50 388 VAL A CA 1
ATOM 3089 C C . VAL A 1 388 ? -11.986 5.551 17.494 1.00 97.50 388 VAL A C 1
ATOM 3091 O O . VAL A 1 388 ? -11.997 6.410 18.380 1.00 97.50 388 VAL A O 1
ATOM 3094 N N . LEU A 1 389 ? -10.992 4.683 17.312 1.00 97.44 389 LEU A N 1
ATOM 3095 C CA . LEU A 1 389 ? -9.725 4.663 18.034 1.00 97.44 389 LEU A CA 1
ATOM 3096 C C . LEU A 1 389 ? -8.585 4.973 17.051 1.00 97.44 389 LEU A C 1
ATOM 3098 O O . LEU A 1 389 ? -8.031 4.049 16.445 1.00 97.44 389 LEU A O 1
ATOM 3102 N N . PRO A 1 390 ? -8.238 6.253 16.825 1.00 98.06 390 PRO A N 1
ATOM 3103 C CA . PRO A 1 390 ? -7.095 6.594 15.993 1.00 98.06 390 PRO A CA 1
ATOM 3104 C C . PRO A 1 390 ? -5.793 6.107 16.639 1.00 98.06 390 PRO A C 1
ATOM 3106 O O . PRO A 1 390 ? -5.491 6.464 17.777 1.00 98.06 390 PRO A O 1
ATOM 3109 N N . MET A 1 391 ? -5.020 5.294 15.919 1.00 97.75 391 MET A N 1
ATOM 3110 C CA . MET A 1 391 ? -3.773 4.677 16.395 1.00 97.75 391 MET A CA 1
ATOM 3111 C C . MET A 1 391 ? -2.612 5.688 16.400 1.00 97.75 391 MET A C 1
ATOM 3113 O O . MET A 1 391 ? -1.715 5.632 15.553 1.00 97.75 391 MET A O 1
ATOM 3117 N N . ALA A 1 392 ? -2.652 6.658 17.314 1.00 96.88 392 ALA A N 1
ATOM 3118 C CA . ALA A 1 392 ? -1.663 7.725 17.476 1.00 96.88 392 ALA A CA 1
ATOM 3119 C C . ALA A 1 392 ? -0.386 7.208 18.165 1.00 96.88 392 ALA A C 1
ATOM 3121 O O . ALA A 1 392 ? 0.012 7.655 19.241 1.00 96.88 392 ALA A O 1
ATOM 3122 N N . TYR A 1 393 ? 0.272 6.231 17.539 1.00 95.88 393 TYR A N 1
ATOM 3123 C CA . TYR A 1 393 ? 1.464 5.547 18.057 1.00 95.88 393 TYR A CA 1
ATOM 3124 C C . TYR A 1 393 ? 2.743 6.356 17.808 1.00 95.88 393 TYR A C 1
ATOM 3126 O O . TYR A 1 393 ? 3.761 5.839 17.354 1.00 95.88 393 TYR A O 1
ATOM 3134 N N . VAL A 1 394 ? 2.678 7.650 18.103 1.00 95.00 394 VAL A N 1
ATOM 3135 C CA . VAL A 1 394 ? 3.753 8.622 17.894 1.00 95.00 394 VAL A CA 1
ATOM 3136 C C . VAL A 1 394 ? 4.634 8.730 19.137 1.00 95.00 394 VAL A C 1
ATOM 3138 O O . VAL A 1 394 ? 4.220 8.337 20.235 1.00 95.00 394 VAL A O 1
ATOM 3141 N N . MET A 1 395 ? 5.867 9.207 18.963 1.00 91.12 395 MET A N 1
ATOM 3142 C CA . MET A 1 395 ? 6.815 9.432 20.065 1.00 91.12 395 MET A CA 1
ATOM 3143 C C . MET A 1 395 ? 6.887 10.901 20.477 1.00 91.12 395 MET A C 1
ATOM 3145 O O . MET A 1 395 ? 7.063 11.185 21.657 1.00 91.12 395 MET A O 1
ATOM 3149 N N . ARG A 1 396 ? 6.750 11.819 19.518 1.00 94.06 396 ARG A N 1
ATOM 3150 C CA . ARG A 1 396 ? 6.861 13.255 19.760 1.00 94.06 396 ARG A CA 1
ATOM 3151 C C . ARG A 1 396 ? 5.530 13.834 20.220 1.00 94.06 396 ARG A C 1
ATOM 3153 O O . ARG A 1 396 ? 4.466 13.387 19.789 1.00 94.06 396 ARG A O 1
ATOM 3160 N N . GLU A 1 397 ? 5.600 14.841 21.084 1.00 96.75 397 GLU A N 1
ATOM 3161 C CA . GLU A 1 397 ? 4.409 15.556 21.547 1.00 96.75 397 GLU A CA 1
ATOM 3162 C C . GLU A 1 397 ? 3.753 16.337 20.410 1.00 96.75 397 GLU A C 1
ATOM 3164 O O . GLU A 1 397 ? 2.528 16.322 20.298 1.00 96.75 397 GLU A O 1
ATOM 3169 N N . GLU A 1 398 ? 4.559 16.961 19.545 1.00 97.50 398 GLU A N 1
ATOM 3170 C CA . GLU A 1 398 ? 4.066 17.758 18.416 1.00 97.50 398 GLU A CA 1
ATOM 3171 C C . GLU A 1 398 ? 3.179 16.920 17.488 1.00 97.50 398 GLU A C 1
ATOM 3173 O O . GLU A 1 398 ? 2.057 17.323 17.189 1.00 97.50 398 GLU A O 1
ATOM 3178 N N . ASP A 1 399 ? 3.622 15.708 17.133 1.00 97.19 399 ASP A N 1
ATOM 3179 C CA . ASP A 1 399 ? 2.862 14.795 16.271 1.00 97.19 399 ASP A CA 1
ATOM 3180 C C . ASP A 1 399 ? 1.496 14.433 16.889 1.00 97.19 399 ASP A C 1
ATOM 3182 O O . ASP A 1 399 ? 0.481 14.336 16.193 1.00 97.19 399 ASP A O 1
ATOM 3186 N N . LEU A 1 400 ? 1.444 14.242 18.216 1.00 98.12 400 LEU A N 1
ATOM 3187 C CA . LEU A 1 400 ? 0.195 13.944 18.921 1.00 98.12 400 LEU A CA 1
ATOM 3188 C C . LEU A 1 400 ? -0.719 15.173 18.976 1.00 98.12 400 LEU A C 1
ATOM 3190 O O . LEU A 1 400 ? -1.927 15.042 18.788 1.00 98.12 400 LEU A O 1
ATOM 3194 N N . LEU A 1 401 ? -0.163 16.358 19.227 1.00 98.25 401 LEU A N 1
ATOM 3195 C CA . LEU A 1 401 ? -0.910 17.614 19.258 1.00 98.25 401 LEU A CA 1
ATOM 3196 C C . LEU A 1 401 ? -1.520 17.945 17.893 1.00 98.25 401 LEU A C 1
ATOM 3198 O O . LEU A 1 401 ? -2.690 18.328 17.825 1.00 98.25 401 LEU A O 1
ATOM 3202 N N . GLU A 1 402 ? -0.777 17.731 16.809 1.00 98.06 402 GLU A N 1
ATOM 3203 C CA . GLU A 1 402 ? -1.288 17.874 15.446 1.00 98.06 402 GLU A CA 1
ATOM 3204 C C . GLU A 1 402 ? -2.444 16.910 15.163 1.00 98.06 402 GLU A C 1
ATOM 3206 O O . GLU A 1 402 ? -3.455 17.309 14.572 1.00 98.06 402 GLU A O 1
ATOM 3211 N N . ALA A 1 403 ? -2.322 15.651 15.596 1.00 98.19 403 ALA A N 1
ATOM 3212 C CA . ALA A 1 403 ? -3.384 14.656 15.471 1.00 98.19 403 ALA A CA 1
ATOM 3213 C C . ALA A 1 403 ? -4.634 15.061 16.271 1.00 98.19 403 ALA A C 1
ATOM 3215 O O . ALA A 1 403 ? -5.744 15.053 15.742 1.00 98.19 403 ALA A O 1
ATOM 3216 N N . LEU A 1 404 ? -4.465 15.502 17.522 1.00 98.31 404 LEU A N 1
ATOM 3217 C CA . LEU A 1 404 ? -5.563 15.981 18.368 1.00 98.31 404 LEU A CA 1
ATOM 3218 C C . LEU A 1 404 ? -6.269 17.208 17.770 1.00 98.31 404 LEU A C 1
ATOM 3220 O O . LEU A 1 404 ? -7.496 17.295 17.841 1.00 98.31 404 LEU A O 1
ATOM 3224 N N . ALA A 1 405 ? -5.532 18.139 17.158 1.00 97.88 405 ALA A N 1
ATOM 3225 C CA . ALA A 1 405 ? -6.116 19.290 16.471 1.00 97.88 405 ALA A CA 1
ATOM 3226 C C . ALA A 1 405 ? -6.996 18.861 15.283 1.00 97.88 405 ALA A C 1
ATOM 3228 O O . ALA A 1 405 ? -8.117 19.351 15.129 1.00 97.88 405 ALA A O 1
ATOM 3229 N N . GLU A 1 406 ? -6.532 17.892 14.490 1.00 97.94 406 GLU A N 1
ATOM 3230 C CA . GLU A 1 406 ? -7.301 17.310 13.385 1.00 97.94 406 GLU A CA 1
ATOM 3231 C C . GLU A 1 406 ? -8.560 16.592 13.894 1.00 97.94 406 GLU A C 1
ATOM 3233 O O . GLU A 1 406 ? -9.649 16.816 13.367 1.00 97.94 406 GLU A O 1
ATOM 3238 N N . TYR A 1 407 ? -8.469 15.822 14.982 1.00 97.75 407 TYR A N 1
ATOM 3239 C CA . TYR A 1 407 ? -9.639 15.185 15.598 1.00 97.75 407 TYR A CA 1
ATOM 3240 C C . TYR A 1 407 ? -10.678 16.208 16.051 1.00 97.75 407 TYR A C 1
ATOM 3242 O O . TYR A 1 407 ? -11.865 16.037 15.779 1.00 97.75 407 TYR A O 1
ATOM 3250 N N . LYS A 1 408 ? -10.248 17.304 16.684 1.00 97.50 408 LYS A N 1
ATOM 3251 C CA . LYS A 1 408 ? -11.150 18.367 17.152 1.00 97.50 408 LYS A CA 1
ATOM 3252 C C . LYS A 1 408 ? -11.836 19.118 16.015 1.00 97.50 408 LYS A C 1
ATOM 3254 O O . LYS A 1 408 ? -12.923 19.649 16.220 1.00 97.50 408 LYS A O 1
ATOM 3259 N N . SER A 1 409 ? -11.248 19.140 14.820 1.00 96.94 409 SER A N 1
ATOM 3260 C CA . SER A 1 409 ? -11.920 19.689 13.637 1.00 96.94 409 SER A CA 1
ATOM 3261 C C . SER A 1 409 ? -13.147 18.863 13.214 1.00 96.94 409 SER A C 1
ATOM 3263 O O . SER A 1 409 ? -14.078 19.403 12.622 1.00 96.94 409 SER A O 1
ATOM 3265 N N . LEU A 1 410 ? -13.179 17.570 13.565 1.00 96.25 410 LEU A N 1
ATOM 3266 C CA . LEU A 1 410 ? -14.256 16.630 13.232 1.00 96.25 410 LEU A CA 1
ATOM 3267 C C . LEU A 1 410 ? -15.212 16.388 14.408 1.00 96.25 410 LEU A C 1
ATOM 3269 O O . LEU A 1 410 ? -16.414 16.220 14.212 1.00 96.25 410 LEU A O 1
ATOM 3273 N N . ASP A 1 411 ? -14.674 16.370 15.624 1.00 95.06 411 ASP A N 1
ATOM 3274 C CA . ASP A 1 411 ? -15.390 16.186 16.882 1.00 95.06 411 ASP A CA 1
ATOM 3275 C C . ASP A 1 411 ? -14.823 17.151 17.941 1.00 95.06 411 ASP A C 1
ATOM 3277 O O . ASP A 1 411 ? -13.919 16.786 18.699 1.00 95.06 411 ASP A O 1
ATOM 3281 N N . PRO A 1 412 ? -15.330 18.399 18.012 1.00 94.75 412 PRO A N 1
ATOM 3282 C CA . PRO A 1 412 ? -14.752 19.460 18.846 1.00 94.75 412 PRO A CA 1
ATOM 3283 C C . PRO A 1 412 ? -14.643 19.138 20.338 1.00 94.75 412 PRO A C 1
ATOM 3285 O O . PRO A 1 412 ? -13.821 19.731 21.038 1.00 94.75 412 PRO A O 1
ATOM 3288 N N . GLN A 1 413 ? -15.475 18.216 20.826 1.00 91.19 413 GLN A N 1
ATOM 3289 C CA . GLN A 1 413 ? -15.508 17.787 22.223 1.00 91.19 413 GLN A CA 1
ATOM 3290 C C . GLN A 1 413 ? -14.845 16.421 22.448 1.00 91.19 413 GLN A C 1
ATOM 3292 O O . GLN A 1 413 ? -14.882 15.928 23.574 1.00 91.19 413 GLN A O 1
ATOM 3297 N N . LEU A 1 414 ? -14.273 15.808 21.401 1.00 93.75 414 LEU A N 1
ATOM 3298 C CA . LEU A 1 414 ? -13.648 14.481 21.438 1.00 93.75 414 LEU A CA 1
ATOM 3299 C C . LEU A 1 414 ? -14.528 13.452 22.167 1.00 93.75 414 LEU A C 1
ATOM 3301 O O . LEU A 1 414 ? -14.075 12.707 23.041 1.00 93.75 414 LEU A O 1
ATOM 3305 N N . GLN A 1 415 ? -15.823 13.456 21.841 1.00 90.75 415 GLN A N 1
ATOM 3306 C CA . GLN A 1 415 ? -16.793 12.529 22.411 1.00 90.75 415 GLN A CA 1
ATOM 3307 C C . GLN A 1 415 ? -16.668 11.142 21.786 1.00 90.75 415 GLN A C 1
ATOM 3309 O O . GLN A 1 415 ? -16.681 10.157 22.508 1.00 90.75 415 GLN A O 1
ATOM 3314 N N . ARG A 1 416 ? -16.559 11.070 20.457 1.00 94.31 416 ARG A N 1
ATOM 3315 C CA . ARG A 1 416 ? -16.575 9.865 19.609 1.00 94.31 416 ARG A CA 1
ATOM 3316 C C . ARG A 1 416 ? -15.221 9.556 18.972 1.00 94.31 416 ARG A C 1
ATOM 3318 O O . ARG A 1 416 ? -15.094 8.558 18.266 1.00 94.31 416 ARG A O 1
ATOM 3325 N N . ILE A 1 417 ? -14.210 10.379 19.227 1.00 96.31 417 ILE A N 1
ATOM 3326 C CA . ILE A 1 417 ? -12.824 10.115 18.844 1.00 96.31 417 ILE A CA 1
ATOM 3327 C C . ILE A 1 417 ? -12.008 9.919 20.120 1.00 96.31 417 ILE A C 1
ATOM 3329 O O . ILE A 1 417 ? -11.774 10.872 20.861 1.00 96.31 417 ILE A O 1
ATOM 3333 N N . ILE A 1 418 ? -11.584 8.680 20.381 1.00 95.44 418 ILE A N 1
ATOM 3334 C CA . ILE A 1 418 ? -10.814 8.323 21.578 1.00 95.44 418 ILE A CA 1
ATOM 3335 C C . ILE A 1 418 ? -9.367 8.044 21.148 1.00 95.44 418 ILE A C 1
ATOM 3337 O O . ILE A 1 418 ? -9.133 7.047 20.463 1.00 95.44 418 ILE A O 1
ATOM 3341 N N . PRO A 1 419 ? -8.385 8.884 21.524 1.00 96.56 419 PRO A N 1
ATOM 3342 C CA . PRO A 1 419 ? -6.991 8.684 21.131 1.00 96.56 419 PRO A CA 1
ATOM 3343 C C . PRO A 1 419 ? -6.448 7.315 21.568 1.00 96.56 419 PRO A C 1
ATOM 3345 O O . PRO A 1 419 ? -6.498 6.963 22.750 1.00 96.56 419 PRO A O 1
ATOM 3348 N N . GLY A 1 420 ? -5.924 6.547 20.610 1.00 96.75 420 GLY A N 1
ATOM 3349 C CA . GLY A 1 420 ? -5.227 5.285 20.843 1.00 96.75 420 GLY A CA 1
ATOM 3350 C C . GLY A 1 420 ? -3.724 5.509 20.980 1.00 96.75 420 GLY A C 1
ATOM 3351 O O . GLY A 1 420 ? -3.068 5.952 20.042 1.00 96.75 420 GLY A O 1
ATOM 3352 N N . LEU A 1 421 ? -3.174 5.190 22.145 1.00 97.62 421 LEU A N 1
ATOM 3353 C CA . LEU A 1 421 ? -1.776 5.391 22.512 1.00 97.62 421 LEU A CA 1
ATOM 3354 C C . LEU A 1 421 ? -1.065 4.043 22.583 1.00 97.62 421 LEU A C 1
ATOM 3356 O O . LEU A 1 421 ? -1.573 3.095 23.185 1.00 97.62 421 LEU A O 1
ATOM 3360 N N . SER A 1 422 ? 0.131 3.935 22.007 1.00 97.00 422 SER A N 1
ATOM 3361 C CA . SER A 1 422 ? 0.890 2.693 22.140 1.00 97.00 422 SER A CA 1
ATOM 3362 C C . SER A 1 422 ? 1.654 2.633 23.466 1.00 97.00 422 SER A C 1
ATOM 3364 O O . SER A 1 422 ? 2.254 3.626 23.862 1.00 97.00 422 SER A O 1
ATOM 3366 N N . LEU A 1 423 ? 1.726 1.461 24.095 1.00 97.69 423 LEU A N 1
ATOM 3367 C CA . LEU A 1 423 ? 2.565 1.161 25.262 1.00 97.69 423 LEU A CA 1
ATOM 3368 C C . LEU A 1 423 ? 3.959 0.650 24.890 1.00 97.69 423 LEU A C 1
ATOM 3370 O O . LEU A 1 423 ? 4.778 0.417 25.772 1.00 97.69 423 LEU A O 1
ATOM 3374 N N . TYR A 1 424 ? 4.243 0.483 23.598 1.00 96.19 424 TYR A N 1
ATOM 3375 C CA . TYR A 1 424 ? 5.547 0.050 23.109 1.00 96.19 424 TYR A CA 1
ATOM 3376 C C . TYR A 1 424 ? 6.207 1.099 22.228 1.00 96.19 424 TYR A C 1
ATOM 3378 O O . TYR A 1 424 ? 5.554 1.955 21.628 1.00 96.19 424 TYR A O 1
ATOM 3386 N N . LEU A 1 425 ? 7.522 0.996 22.127 1.00 94.00 425 LEU A N 1
ATOM 3387 C CA . LEU A 1 425 ? 8.318 1.642 21.095 1.00 94.00 425 LEU A CA 1
ATOM 3388 C C . LEU A 1 425 ? 9.151 0.583 20.380 1.00 94.00 425 LEU A C 1
ATOM 3390 O O . LEU A 1 425 ? 9.379 -0.502 20.919 1.00 94.00 425 LEU A O 1
ATOM 3394 N N . ARG A 1 426 ? 9.572 0.884 19.152 1.00 89.44 426 ARG A N 1
ATOM 3395 C CA . ARG A 1 426 ? 10.486 0.030 18.396 1.00 89.44 426 ARG A CA 1
ATOM 3396 C C . ARG A 1 426 ? 11.860 0.668 18.376 1.00 89.44 426 ARG A C 1
ATOM 3398 O O . ARG A 1 426 ? 11.996 1.807 17.946 1.00 89.44 426 ARG A O 1
ATOM 3405 N N . GLU A 1 427 ? 12.857 -0.089 18.798 1.00 85.81 427 GLU A N 1
ATOM 3406 C CA . GLU A 1 427 ? 14.263 0.295 18.742 1.00 85.81 427 GLU A CA 1
ATOM 3407 C C . GLU A 1 427 ? 15.038 -0.863 18.118 1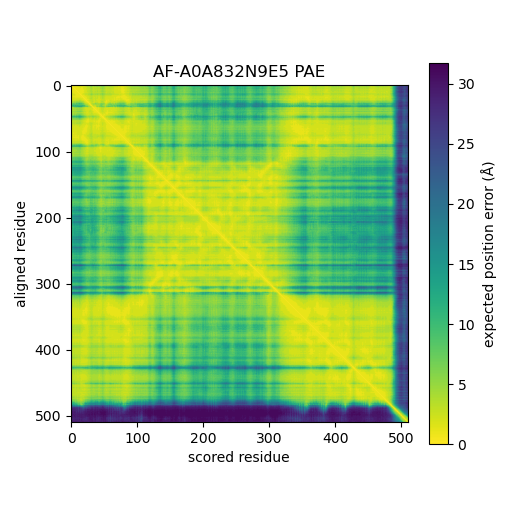.00 85.81 427 GLU A C 1
ATOM 3409 O O . GLU A 1 427 ? 14.860 -2.012 18.521 1.00 85.81 427 GLU A O 1
ATOM 3414 N N . ALA A 1 428 ? 15.814 -0.582 17.066 1.00 84.88 428 ALA A N 1
ATOM 3415 C CA . ALA A 1 428 ? 16.511 -1.603 16.272 1.00 84.88 428 ALA A CA 1
ATOM 3416 C C . ALA A 1 428 ? 15.607 -2.787 15.839 1.00 84.88 428 ALA A C 1
ATOM 3418 O O . ALA A 1 428 ? 16.008 -3.946 15.859 1.00 84.88 428 ALA A O 1
ATOM 3419 N N . GLY A 1 429 ? 14.344 -2.506 15.488 1.00 84.31 429 GLY A N 1
ATOM 3420 C CA . GLY A 1 429 ? 13.360 -3.516 15.066 1.00 84.31 429 GLY A CA 1
ATOM 3421 C C . GLY A 1 429 ? 12.675 -4.283 16.206 1.00 84.31 429 GLY A C 1
ATOM 3422 O O . GLY A 1 429 ? 11.614 -4.875 15.987 1.00 84.31 429 GLY A O 1
ATOM 3423 N N . VAL A 1 430 ? 13.195 -4.204 17.432 1.00 89.94 430 VAL A N 1
ATOM 3424 C CA . VAL A 1 430 ? 12.643 -4.877 18.611 1.00 89.94 430 VAL A CA 1
ATOM 3425 C C . VAL A 1 430 ? 11.640 -3.967 19.311 1.00 89.94 430 VAL A C 1
ATOM 3427 O O . VAL A 1 430 ? 11.901 -2.789 19.552 1.00 89.94 430 VAL A O 1
ATOM 3430 N N . ALA A 1 431 ? 10.466 -4.509 19.629 1.00 93.75 431 ALA A N 1
ATOM 3431 C CA . ALA A 1 431 ? 9.452 -3.791 20.387 1.00 93.75 431 ALA A CA 1
ATOM 3432 C C . ALA A 1 431 ? 9.665 -3.996 21.893 1.00 93.75 431 ALA A C 1
ATOM 3434 O O . ALA A 1 431 ? 9.748 -5.136 22.350 1.00 93.75 431 ALA A O 1
ATOM 3435 N N . LYS A 1 432 ? 9.715 -2.900 22.655 1.00 95.25 432 LYS A N 1
ATOM 3436 C CA . LYS A 1 432 ? 9.851 -2.898 24.121 1.00 95.25 432 LYS A CA 1
ATOM 3437 C C . LYS A 1 432 ? 8.866 -1.921 24.775 1.00 95.25 432 LYS A C 1
ATOM 3439 O O . LYS A 1 432 ? 8.397 -1.013 24.080 1.00 95.25 432 LYS A O 1
ATOM 3444 N N . PRO A 1 433 ? 8.542 -2.086 26.073 1.00 97.06 433 PRO A N 1
ATOM 3445 C CA . PRO A 1 433 ? 7.708 -1.135 26.801 1.00 97.06 433 PRO A CA 1
ATOM 3446 C C . PRO A 1 433 ? 8.237 0.300 26.707 1.00 97.06 433 PRO A C 1
ATOM 3448 O O . PRO A 1 433 ? 9.449 0.530 26.669 1.00 97.06 433 PRO A O 1
ATOM 3451 N N . ARG A 1 434 ? 7.326 1.274 26.655 1.00 95.81 434 ARG A N 1
ATOM 3452 C CA . ARG A 1 434 ? 7.677 2.699 26.700 1.00 95.81 434 ARG A CA 1
ATOM 3453 C C . ARG A 1 434 ? 8.078 3.127 28.116 1.00 95.81 434 ARG A C 1
ATOM 3455 O O . ARG A 1 434 ? 7.522 2.611 29.082 1.00 95.81 434 ARG A O 1
ATOM 3462 N N . PRO A 1 435 ? 8.940 4.149 28.251 1.00 96.25 435 PRO A N 1
ATOM 3463 C CA . PRO A 1 435 ? 9.115 4.850 29.517 1.00 96.25 435 PRO A CA 1
ATOM 3464 C C . PRO A 1 435 ? 7.764 5.368 30.053 1.00 96.25 435 PRO A C 1
ATOM 3466 O O . PRO A 1 435 ? 7.029 6.019 29.294 1.00 96.25 435 PRO A O 1
ATOM 3469 N N . PRO A 1 436 ? 7.423 5.138 31.337 1.00 97.31 436 PRO A N 1
ATOM 3470 C CA . PRO A 1 436 ? 6.146 5.568 31.909 1.00 97.31 436 PRO A CA 1
ATOM 3471 C C . PRO A 1 436 ? 5.871 7.069 31.764 1.00 97.31 436 PRO A C 1
ATOM 3473 O O . PRO A 1 436 ? 4.726 7.475 31.593 1.00 97.31 436 PRO A O 1
ATOM 3476 N N . GLN A 1 437 ? 6.915 7.900 31.772 1.00 96.69 437 GLN A N 1
ATOM 3477 C CA . GLN A 1 437 ? 6.816 9.358 31.670 1.00 96.69 437 GLN A CA 1
ATOM 3478 C C . GLN A 1 437 ? 6.199 9.786 30.335 1.00 96.69 437 GLN A C 1
ATOM 3480 O O . GLN A 1 437 ? 5.353 10.675 30.308 1.00 96.69 437 GLN A O 1
ATOM 3485 N N . ILE A 1 438 ? 6.558 9.104 29.241 1.00 96.19 438 ILE A N 1
ATOM 3486 C CA . ILE A 1 438 ? 5.981 9.363 27.916 1.00 96.19 438 ILE A CA 1
ATOM 3487 C C . ILE A 1 438 ? 4.494 8.998 27.920 1.00 96.19 438 ILE A C 1
ATOM 3489 O O . ILE A 1 438 ? 3.668 9.774 27.447 1.00 96.19 438 ILE A O 1
ATOM 3493 N N . VAL A 1 439 ? 4.136 7.846 28.498 1.00 97.44 439 VAL A N 1
ATOM 3494 C CA . VAL A 1 439 ? 2.737 7.397 28.591 1.00 97.44 439 VAL A CA 1
ATOM 3495 C C . VAL A 1 439 ? 1.900 8.404 29.386 1.00 97.44 439 VAL A C 1
ATOM 3497 O O . VAL A 1 439 ? 0.850 8.840 28.916 1.00 97.44 439 VAL A O 1
ATOM 3500 N N . LEU A 1 440 ? 2.383 8.823 30.560 1.00 97.50 440 LEU A N 1
ATOM 3501 C CA . LEU A 1 440 ? 1.718 9.817 31.406 1.00 97.50 440 LEU A CA 1
ATOM 3502 C C . LEU A 1 440 ? 1.535 11.154 30.689 1.00 97.50 440 LEU A C 1
ATOM 3504 O O . LEU A 1 440 ? 0.445 11.727 30.718 1.00 97.50 440 LEU A O 1
ATOM 3508 N N . ARG A 1 441 ? 2.577 11.619 30.001 1.00 97.69 441 ARG A N 1
ATOM 3509 C CA . ARG A 1 441 ? 2.542 12.874 29.258 1.00 97.69 441 ARG A CA 1
ATOM 3510 C C . ARG A 1 441 ? 1.541 12.837 28.105 1.00 97.69 441 ARG A C 1
ATOM 3512 O O . ARG A 1 441 ? 0.768 13.772 27.936 1.00 97.69 441 ARG A O 1
ATOM 3519 N N . GLN A 1 442 ? 1.461 11.738 27.357 1.00 97.75 442 GLN A N 1
ATOM 3520 C CA . GLN A 1 442 ? 0.466 11.596 26.288 1.00 97.75 442 GLN A CA 1
ATOM 3521 C C . GLN A 1 442 ? -0.976 11.585 26.820 1.00 97.75 442 GLN A C 1
ATOM 3523 O O . GLN A 1 442 ? -1.864 12.171 26.196 1.00 97.75 442 GLN A O 1
ATOM 3528 N N . ILE A 1 443 ? -1.220 10.976 27.987 1.00 97.06 443 ILE A N 1
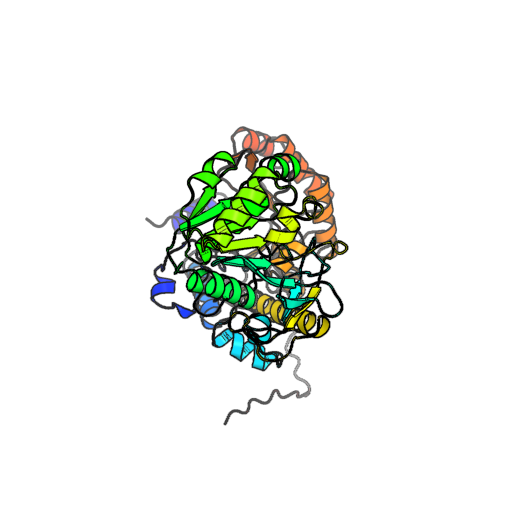ATOM 3529 C CA . ILE A 1 443 ? -2.530 11.038 28.658 1.00 97.06 443 ILE A CA 1
ATOM 3530 C C . ILE A 1 443 ? -2.869 12.480 29.032 1.00 97.06 443 ILE A C 1
ATOM 3532 O O . ILE A 1 443 ? -4.000 12.919 28.815 1.00 97.06 443 ILE A O 1
ATOM 3536 N N . GLU A 1 444 ? -1.904 13.208 29.593 1.00 97.56 444 GLU A N 1
ATOM 3537 C CA . GLU A 1 444 ? -2.066 14.613 29.953 1.00 97.56 444 GLU A CA 1
ATOM 3538 C C . GLU A 1 444 ? -2.448 15.455 28.729 1.00 97.56 444 GLU A C 1
ATOM 3540 O O . GLU A 1 444 ? -3.465 16.146 28.774 1.00 97.56 444 GLU A O 1
ATOM 3545 N N . LEU A 1 445 ? -1.716 15.327 27.618 1.00 98.06 445 LEU A N 1
ATOM 3546 C CA . LEU A 1 445 ? -2.011 16.033 26.366 1.00 98.06 445 LEU A CA 1
ATOM 3547 C C . LEU A 1 445 ? -3.422 15.720 25.846 1.00 98.06 445 LEU A C 1
ATOM 3549 O O . LEU A 1 445 ? -4.171 16.630 25.487 1.00 98.06 445 LEU A O 1
ATOM 3553 N N . CYS A 1 446 ? -3.830 14.447 25.865 1.00 96.94 446 CYS A N 1
ATOM 3554 C CA . CYS A 1 446 ? -5.183 14.054 25.463 1.00 96.94 446 CYS A CA 1
ATOM 3555 C C . CYS A 1 446 ? -6.250 14.701 26.363 1.00 96.94 446 CYS A C 1
ATOM 3557 O O . CYS A 1 446 ? -7.246 15.229 25.864 1.00 96.94 446 CYS A O 1
ATOM 3559 N N . ARG A 1 447 ? -6.042 14.707 27.686 1.00 94.50 447 ARG A N 1
ATOM 3560 C CA . ARG A 1 447 ? -6.965 15.330 28.650 1.00 94.50 447 ARG A CA 1
ATOM 3561 C C . ARG A 1 447 ? -7.037 16.845 28.479 1.00 94.50 447 ARG A C 1
ATOM 3563 O O . ARG A 1 447 ? -8.138 17.385 28.457 1.00 94.50 447 ARG A O 1
ATOM 3570 N N . GLN A 1 448 ? -5.898 17.515 28.301 1.00 96.19 448 GLN A N 1
ATOM 3571 C CA . GLN A 1 448 ? -5.823 18.956 28.035 1.00 96.19 448 GLN A CA 1
ATOM 3572 C C . GLN A 1 448 ? -6.547 19.332 26.735 1.00 96.19 448 GLN A C 1
ATOM 3574 O O . GLN A 1 448 ? -7.218 20.360 26.671 1.00 96.19 448 GLN A O 1
ATOM 3579 N N . ALA A 1 449 ? -6.488 18.472 25.714 1.00 96.00 449 ALA A N 1
ATOM 3580 C CA . ALA A 1 449 ? -7.239 18.664 24.476 1.00 96.00 449 ALA A CA 1
ATOM 3581 C C . ALA A 1 449 ? -8.762 18.485 24.642 1.00 96.00 449 ALA A C 1
ATOM 3583 O O . ALA A 1 449 ? -9.516 18.957 23.783 1.00 96.00 449 ALA A O 1
ATOM 3584 N N . GLY A 1 450 ? -9.209 17.860 25.738 1.00 93.06 450 GLY A N 1
ATOM 3585 C CA . GLY A 1 450 ? -10.612 17.594 26.060 1.00 93.06 450 GLY A CA 1
ATOM 3586 C C . GLY A 1 450 ? -11.056 16.147 25.830 1.00 93.06 450 GLY A C 1
ATOM 3587 O O . GLY A 1 450 ? -12.252 15.873 25.893 1.00 93.06 450 GLY A O 1
ATOM 3588 N N . ALA A 1 451 ? -10.132 15.215 25.562 1.00 91.44 451 ALA A N 1
ATOM 3589 C CA . ALA A 1 451 ? -10.476 13.818 25.319 1.00 91.44 451 ALA A CA 1
ATOM 3590 C C . ALA A 1 451 ? -11.140 13.186 26.550 1.00 91.44 451 ALA A C 1
ATOM 3592 O O . ALA A 1 451 ? -10.629 13.246 27.671 1.00 91.44 451 ALA A O 1
ATOM 3593 N N . ARG A 1 452 ? -12.280 12.528 26.322 1.00 86.50 452 ARG A N 1
ATOM 3594 C CA . ARG A 1 452 ? -13.079 11.865 27.368 1.00 86.50 452 ARG A CA 1
ATOM 3595 C C . ARG A 1 452 ? -12.449 10.575 27.894 1.00 86.50 452 ARG A C 1
ATOM 3597 O O . ARG A 1 452 ? -12.852 10.081 28.944 1.00 86.50 452 ARG A O 1
ATOM 3604 N N . GLY A 1 453 ? -11.478 10.036 27.167 1.00 88.12 453 GLY A N 1
ATOM 3605 C CA . GLY A 1 453 ? -10.749 8.826 27.509 1.00 88.12 453 GLY A CA 1
ATOM 3606 C C . GLY A 1 453 ? -9.545 8.633 26.596 1.00 88.12 453 GLY A C 1
ATOM 3607 O O . GLY A 1 453 ? -9.316 9.415 25.674 1.00 88.12 453 GLY A O 1
ATOM 3608 N N . VAL A 1 454 ? -8.795 7.571 26.863 1.00 93.00 454 VAL A N 1
ATOM 3609 C CA . VAL A 1 454 ? -7.679 7.098 26.039 1.00 93.00 454 VAL A CA 1
ATOM 3610 C C . VAL A 1 454 ? -7.778 5.582 25.906 1.00 93.00 454 VAL A C 1
ATOM 3612 O O . VAL A 1 454 ? -8.329 4.913 26.782 1.00 93.00 454 VAL A O 1
ATOM 3615 N N . ASN A 1 455 ? -7.237 5.040 24.822 1.00 94.31 455 ASN A N 1
ATOM 3616 C CA . ASN A 1 455 ? -7.039 3.608 24.638 1.00 94.31 455 ASN A CA 1
ATOM 3617 C C . ASN A 1 455 ? -5.537 3.291 24.646 1.00 94.31 455 ASN A C 1
ATOM 3619 O O . ASN A 1 455 ? -4.749 4.087 24.145 1.00 94.31 455 ASN A O 1
ATOM 3623 N N . PHE A 1 456 ? -5.145 2.140 25.196 1.00 96.31 456 PHE A N 1
ATOM 3624 C CA . PHE A 1 456 ? -3.753 1.690 25.209 1.00 96.31 456 PHE A CA 1
ATOM 3625 C C . PHE A 1 456 ? -3.566 0.427 24.372 1.00 96.31 456 PHE A C 1
ATOM 3627 O O . PHE A 1 456 ? -4.339 -0.523 24.508 1.00 96.31 456 PHE A O 1
ATOM 3634 N N . PHE A 1 457 ? -2.498 0.384 23.572 1.00 95.88 457 PHE A N 1
ATOM 3635 C CA . PHE A 1 457 ? -2.127 -0.792 22.786 1.00 95.88 457 PHE A CA 1
ATOM 3636 C C . PHE A 1 457 ? -0.613 -1.082 22.820 1.00 95.88 457 PHE A C 1
ATOM 3638 O O . PHE A 1 457 ? 0.208 -0.218 22.580 1.00 95.88 457 PHE A O 1
ATOM 3645 N N . ALA A 1 458 ? -0.114 -2.284 23.055 1.00 95.00 458 ALA A N 1
ATOM 3646 C CA . ALA A 1 458 ? -0.808 -3.517 23.370 1.00 95.00 458 ALA A CA 1
ATOM 3647 C C . ALA A 1 458 ? -0.572 -3.883 24.836 1.00 95.00 458 ALA A C 1
ATOM 3649 O O . ALA A 1 458 ? 0.464 -3.541 25.409 1.00 95.00 458 ALA A O 1
ATOM 3650 N N . LEU A 1 459 ? -1.503 -4.649 25.407 1.00 94.69 459 LEU A N 1
ATOM 3651 C CA . LEU A 1 459 ? -1.431 -5.154 26.781 1.00 94.69 459 LEU A CA 1
ATOM 3652 C C . LEU A 1 459 ? -0.101 -5.861 27.096 1.00 94.69 459 LEU A C 1
ATOM 3654 O O . LEU A 1 459 ? 0.402 -5.735 28.204 1.00 94.69 459 LEU A O 1
ATOM 3658 N N . ALA A 1 460 ? 0.501 -6.539 26.113 1.00 96.12 460 ALA A N 1
ATOM 3659 C CA . ALA A 1 460 ? 1.787 -7.229 26.256 1.00 96.12 460 ALA A CA 1
ATOM 3660 C C . ALA A 1 460 ? 2.961 -6.317 26.671 1.00 96.12 460 ALA A C 1
ATOM 3662 O O . ALA A 1 460 ? 3.997 -6.818 27.095 1.00 96.12 460 ALA A O 1
ATOM 3663 N N . TYR A 1 461 ? 2.811 -4.996 26.547 1.00 97.12 461 TYR A N 1
ATOM 3664 C CA . TYR A 1 461 ? 3.829 -4.007 26.905 1.00 97.12 461 TYR A CA 1
ATOM 3665 C C . TYR A 1 461 ? 3.455 -3.170 28.129 1.00 97.12 461 TYR A C 1
ATOM 3667 O O . TYR A 1 461 ? 4.132 -2.190 28.428 1.00 97.12 461 TYR A O 1
ATOM 3675 N N . LEU A 1 462 ? 2.389 -3.539 28.841 1.00 96.88 462 LEU A N 1
ATOM 3676 C CA . LEU A 1 462 ? 2.061 -2.964 30.137 1.00 96.88 462 LEU A CA 1
ATOM 3677 C C . LEU A 1 462 ? 3.031 -3.522 31.190 1.00 96.88 462 LEU A C 1
ATOM 3679 O O . LEU A 1 462 ? 2.754 -4.542 31.812 1.00 96.88 462 LEU A O 1
ATOM 3683 N N . SER A 1 463 ? 4.191 -2.879 31.344 1.00 97.06 463 SER A N 1
ATOM 3684 C CA . SER A 1 463 ? 5.168 -3.231 32.381 1.00 97.06 463 SER A CA 1
ATOM 3685 C C . SER A 1 463 ? 4.672 -2.844 33.776 1.00 97.06 463 SER A C 1
ATOM 3687 O O . SER A 1 463 ? 3.814 -1.968 33.911 1.00 97.06 463 SER A O 1
ATOM 3689 N N . ASP A 1 464 ? 5.263 -3.431 34.819 1.00 97.81 464 ASP A N 1
ATOM 3690 C CA . ASP A 1 464 ? 4.976 -3.069 36.215 1.00 97.81 464 ASP A CA 1
ATOM 3691 C C . ASP A 1 464 ? 5.226 -1.577 36.488 1.00 97.81 464 ASP A C 1
ATOM 3693 O O . ASP A 1 464 ? 4.483 -0.936 37.229 1.00 97.81 464 ASP A O 1
ATOM 3697 N N . GLU A 1 465 ? 6.231 -0.992 35.832 1.00 98.06 465 GLU A N 1
ATOM 3698 C CA . GLU A 1 465 ? 6.546 0.436 35.919 1.00 98.06 465 GLU A CA 1
ATOM 3699 C C . GLU A 1 465 ? 5.434 1.306 35.318 1.00 98.06 465 GLU A C 1
ATOM 3701 O O . GLU A 1 465 ? 5.016 2.289 35.933 1.00 98.06 465 GLU A O 1
ATOM 3706 N N . ILE A 1 466 ? 4.924 0.943 34.131 1.00 98.12 466 ILE A N 1
ATOM 3707 C CA . ILE A 1 466 ? 3.795 1.648 33.510 1.00 98.12 466 ILE A CA 1
ATOM 3708 C C . ILE A 1 466 ? 2.548 1.461 34.371 1.00 98.12 466 ILE A C 1
ATOM 3710 O O . ILE A 1 466 ? 1.851 2.435 34.645 1.00 98.12 466 ILE A O 1
ATOM 3714 N N . LEU A 1 467 ? 2.266 0.235 34.817 1.00 97.00 467 LEU A N 1
ATOM 3715 C CA . LEU A 1 467 ? 1.103 -0.064 35.645 1.00 97.00 467 LEU A CA 1
ATOM 3716 C C . LEU A 1 467 ? 1.121 0.764 36.935 1.00 97.00 467 LEU A C 1
ATOM 3718 O O . LEU A 1 467 ? 0.133 1.435 37.225 1.00 97.00 467 LEU A O 1
ATOM 3722 N N . SER A 1 468 ? 2.256 0.788 37.639 1.00 97.94 468 SER A N 1
ATOM 3723 C CA . SER A 1 468 ? 2.467 1.589 38.849 1.00 97.94 468 SER A CA 1
ATOM 3724 C C . SER A 1 468 ? 2.275 3.086 38.592 1.00 97.94 468 SER A C 1
ATOM 3726 O O . SER A 1 468 ? 1.579 3.770 39.348 1.00 97.94 468 SER A O 1
ATOM 3728 N N . ALA A 1 469 ? 2.825 3.606 37.491 1.00 97.88 469 ALA A N 1
ATOM 3729 C CA . ALA A 1 469 ? 2.659 5.004 37.103 1.00 97.88 469 ALA A CA 1
ATOM 3730 C C . ALA A 1 469 ? 1.194 5.359 36.787 1.00 97.88 469 ALA A C 1
ATOM 3732 O O . ALA A 1 469 ? 0.700 6.404 37.215 1.00 97.88 469 ALA A O 1
ATOM 3733 N N . LEU A 1 470 ? 0.476 4.485 36.074 1.00 96.44 470 LEU A N 1
ATOM 3734 C CA . LEU A 1 470 ? -0.939 4.669 35.753 1.00 96.44 470 LEU A CA 1
ATOM 3735 C C . LEU A 1 470 ? -1.811 4.630 37.015 1.00 96.44 470 LEU A C 1
ATOM 3737 O O . LEU A 1 470 ? -2.659 5.511 37.181 1.00 96.44 470 LEU A O 1
ATOM 3741 N N . SER A 1 471 ? -1.584 3.655 37.903 1.00 95.81 471 SER A N 1
ATOM 3742 C CA . SER A 1 471 ? -2.350 3.487 39.144 1.00 95.81 471 SER A CA 1
ATOM 3743 C C . SER A 1 471 ? -2.044 4.554 40.190 1.00 95.81 471 SER A C 1
ATOM 3745 O O . SER A 1 471 ? -2.920 4.903 40.966 1.00 95.81 471 SER A O 1
ATOM 3747 N N . SER A 1 472 ? -0.827 5.096 40.228 1.00 96.31 472 SER A N 1
ATOM 3748 C CA . SER A 1 472 ? -0.481 6.177 41.163 1.00 96.31 472 SER A CA 1
ATOM 3749 C C . SER A 1 472 ? -0.852 7.562 40.625 1.00 96.31 472 SER A C 1
ATOM 3751 O O . SER A 1 472 ? -0.987 8.507 41.397 1.00 96.31 472 SER A O 1
ATOM 3753 N N . GLY A 1 473 ? -1.015 7.697 39.306 1.00 95.50 473 GLY A N 1
ATOM 3754 C CA . GLY A 1 473 ? -1.306 8.964 38.644 1.00 95.50 473 GLY A CA 1
ATOM 3755 C C . GLY A 1 473 ? -2.728 9.032 38.070 1.00 95.50 473 GLY A C 1
ATOM 3756 O O . GLY A 1 473 ? -3.699 9.159 38.820 1.00 95.50 473 GLY A O 1
ATOM 3757 N N . PRO A 1 474 ? -2.884 9.007 36.732 1.00 93.56 474 PRO A N 1
ATOM 3758 C CA . PRO A 1 474 ? -4.131 9.352 36.053 1.00 93.56 474 PRO A CA 1
ATOM 3759 C C . PRO A 1 474 ? -5.298 8.394 36.320 1.00 93.56 474 PRO A C 1
ATOM 3761 O O . PRO A 1 474 ? -6.438 8.790 36.061 1.00 93.56 474 PRO A O 1
ATOM 3764 N N . PHE A 1 475 ? -5.036 7.178 36.801 1.00 93.69 475 PHE A N 1
ATOM 3765 C CA . PHE A 1 475 ? -6.033 6.147 37.095 1.00 93.69 475 PHE A CA 1
ATOM 3766 C C . PHE A 1 475 ? -5.947 5.658 38.551 1.00 93.69 475 PHE A C 1
ATOM 3768 O O . PHE A 1 475 ? -6.198 4.490 38.836 1.00 93.69 475 PHE A O 1
ATOM 3775 N N . SER A 1 476 ? -5.629 6.564 39.482 1.00 94.06 476 SER A N 1
ATOM 3776 C CA . SER A 1 476 ? -5.654 6.314 40.936 1.00 94.06 476 SER A CA 1
ATOM 3777 C C . SER A 1 476 ? -7.040 6.053 41.515 1.00 94.06 476 SER A C 1
ATOM 3779 O O . SER A 1 476 ? -7.177 5.546 42.626 1.00 94.06 476 SER A O 1
ATOM 3781 N N . THR A 1 477 ? -8.080 6.343 40.738 1.00 90.25 477 THR A N 1
ATOM 3782 C CA . THR A 1 477 ? -9.444 5.893 40.997 1.00 90.25 477 THR A CA 1
ATOM 3783 C C . THR A 1 477 ? -9.908 5.004 39.845 1.00 90.25 477 THR A C 1
ATOM 3785 O O . THR A 1 477 ? -9.481 5.225 38.705 1.00 90.25 477 THR A O 1
ATOM 3788 N N . PRO A 1 478 ? -10.778 4.007 40.104 1.00 86.50 478 PRO A N 1
ATOM 3789 C CA . PRO A 1 478 ? -11.297 3.140 39.055 1.00 86.50 478 PRO A CA 1
ATOM 3790 C C . PRO A 1 478 ? -11.879 3.941 37.886 1.00 86.50 478 PRO A C 1
ATOM 3792 O O . PRO A 1 478 ? -12.807 4.739 38.051 1.00 86.50 478 PRO A O 1
ATOM 3795 N N . ALA A 1 479 ? -11.328 3.717 36.693 1.00 84.12 479 ALA A N 1
ATOM 3796 C CA . ALA A 1 479 ? -11.842 4.316 35.473 1.00 84.12 479 ALA A CA 1
ATOM 3797 C C . ALA A 1 479 ? -13.251 3.781 35.185 1.00 84.12 479 ALA A C 1
ATOM 3799 O O . ALA A 1 479 ? -13.514 2.585 35.303 1.00 84.12 479 ALA A O 1
ATOM 3800 N N . LYS A 1 480 ? -14.164 4.665 34.775 1.00 79.38 480 LYS A N 1
ATOM 3801 C CA . LYS A 1 480 ? -15.495 4.258 34.317 1.00 79.38 480 LYS A CA 1
ATOM 3802 C C . LYS A 1 480 ? -15.431 3.903 32.838 1.00 79.38 480 LYS A C 1
ATOM 3804 O O . LYS A 1 480 ? -14.835 4.646 32.059 1.00 79.38 480 LYS A O 1
ATOM 3809 N N . ALA A 1 481 ? -16.090 2.814 32.451 1.00 73.88 481 ALA A N 1
ATOM 3810 C CA . ALA A 1 481 ? -16.306 2.515 31.043 1.00 73.88 481 ALA A CA 1
ATOM 3811 C C . ALA A 1 481 ? -17.045 3.693 30.387 1.00 73.88 481 ALA A C 1
ATOM 3813 O O . ALA A 1 481 ? -18.109 4.111 30.851 1.00 73.88 481 ALA A O 1
ATOM 3814 N N . TYR A 1 482 ? -16.462 4.251 29.329 1.00 76.00 482 TYR A N 1
ATOM 3815 C CA . TYR A 1 482 ? -17.067 5.316 28.541 1.00 76.00 482 TYR A CA 1
ATOM 3816 C C . TYR A 1 482 ? -17.226 4.835 27.105 1.00 76.00 482 TYR A C 1
ATOM 3818 O O . TYR A 1 482 ? -16.241 4.581 26.417 1.00 76.00 482 TYR A O 1
ATOM 3826 N N . VAL A 1 483 ? -18.480 4.734 26.667 1.00 72.12 483 VAL A N 1
ATOM 3827 C CA . VAL A 1 483 ? -18.845 4.489 25.275 1.00 72.12 483 VAL A CA 1
ATOM 3828 C C . VAL A 1 483 ? -19.788 5.611 24.843 1.00 72.12 483 VAL A C 1
ATOM 3830 O O . VAL A 1 483 ? -20.899 5.714 25.370 1.00 72.12 483 VAL A O 1
ATOM 3833 N N . PRO A 1 484 ? -19.385 6.461 23.893 1.00 71.62 484 PRO A N 1
ATOM 3834 C CA . PRO A 1 484 ? -20.277 7.434 23.283 1.00 71.62 484 PRO A CA 1
ATOM 3835 C C . PRO A 1 484 ? -21.208 6.696 22.312 1.00 71.62 484 PRO A C 1
ATOM 3837 O O . PRO A 1 484 ? -20.914 6.540 21.130 1.00 71.62 484 PRO A O 1
ATOM 3840 N N . LEU A 1 485 ? -22.332 6.181 22.806 1.00 68.38 485 LEU A N 1
ATOM 3841 C CA . LEU A 1 485 ? -23.321 5.567 21.920 1.00 68.38 485 LEU A CA 1
ATOM 3842 C C . LEU A 1 485 ? -23.861 6.630 20.951 1.00 68.38 485 LEU A C 1
ATOM 3844 O O . LEU A 1 485 ? -24.197 7.745 21.360 1.00 68.38 485 LEU A O 1
ATOM 3848 N N . GLY A 1 486 ? -23.915 6.290 19.659 1.00 58.91 486 GLY A N 1
ATOM 3849 C CA . GLY A 1 486 ? -24.451 7.173 18.625 1.00 58.91 486 GLY A CA 1
ATOM 3850 C C . GLY A 1 486 ? -25.896 7.602 18.916 1.00 58.91 486 GLY A C 1
ATOM 3851 O O . GLY A 1 486 ? -26.619 6.968 19.687 1.00 58.91 486 GLY A O 1
ATOM 3852 N N . LYS A 1 487 ? -26.344 8.700 18.291 1.00 51.69 487 LYS A N 1
ATOM 3853 C CA . LYS A 1 487 ? -27.726 9.199 18.402 1.00 51.69 487 LYS A CA 1
ATOM 3854 C C . LYS A 1 487 ? -28.725 8.184 17.824 1.00 51.69 487 LYS A C 1
ATOM 3856 O O . LYS A 1 487 ? -29.131 8.310 16.677 1.00 51.69 487 LYS A O 1
ATOM 3861 N N . LEU A 1 488 ? -29.170 7.225 18.628 1.00 47.22 488 LEU A N 1
ATOM 3862 C CA . LEU A 1 488 ? -30.378 6.433 18.356 1.00 47.22 488 LEU A CA 1
ATOM 3863 C C . LEU A 1 488 ? -31.392 6.466 19.507 1.00 47.22 488 LEU A C 1
ATOM 3865 O O . LEU A 1 488 ? -32.366 5.726 19.493 1.00 47.22 488 LEU A O 1
ATOM 3869 N N . ASN A 1 489 ? -31.233 7.404 20.446 1.00 39.28 489 ASN A N 1
ATOM 3870 C CA . ASN A 1 489 ? -32.239 7.718 21.461 1.00 39.28 489 ASN A CA 1
ATOM 3871 C C . ASN A 1 489 ? -32.553 9.220 21.495 1.00 39.28 489 ASN A C 1
ATOM 3873 O O . ASN A 1 489 ? -32.255 9.923 22.457 1.00 39.28 489 ASN A O 1
ATOM 3877 N N . SER A 1 490 ? -33.207 9.722 20.448 1.00 36.28 490 SER A N 1
ATOM 3878 C CA . SER A 1 490 ? -34.084 10.888 20.588 1.00 36.28 490 SER A CA 1
ATOM 3879 C C . SER A 1 490 ? -35.235 10.843 19.576 1.00 36.28 490 SER A C 1
ATOM 3881 O O . SER A 1 490 ? -35.130 11.318 18.454 1.00 36.28 490 SER A O 1
ATOM 3883 N N . ARG A 1 491 ? -36.375 10.323 20.057 1.00 33.47 491 ARG A N 1
ATOM 3884 C CA . ARG A 1 491 ? -37.736 10.424 19.493 1.00 33.47 491 ARG A CA 1
ATOM 3885 C C . ARG A 1 491 ? -38.017 9.602 18.228 1.00 33.47 491 ARG A C 1
ATOM 3887 O O . ARG A 1 491 ? -37.827 10.057 17.108 1.00 33.47 491 ARG A O 1
ATOM 3894 N N . ALA A 1 492 ? -38.675 8.459 18.422 1.00 29.92 492 ALA A N 1
ATOM 3895 C CA . ALA A 1 492 ? -39.670 8.012 17.453 1.00 29.92 492 ALA A CA 1
ATOM 3896 C C . ALA A 1 492 ? -40.725 9.131 17.296 1.00 29.92 492 ALA A C 1
ATOM 3898 O O . ALA A 1 492 ? -41.295 9.555 18.308 1.00 29.92 492 ALA A O 1
ATOM 3899 N N . PRO A 1 493 ? -41.003 9.646 16.085 1.00 34.41 493 PRO A N 1
ATOM 3900 C CA . PRO A 1 493 ? -42.135 10.532 15.892 1.00 34.41 493 PRO A CA 1
ATOM 3901 C C . PRO A 1 493 ? -43.399 9.709 16.122 1.00 34.41 493 PRO A C 1
ATOM 3903 O O . PRO A 1 493 ? -43.626 8.690 15.464 1.00 34.41 493 PRO A O 1
ATOM 3906 N N . SER A 1 494 ? -44.232 10.151 17.062 1.00 34.03 494 SER A N 1
ATOM 3907 C CA . SER A 1 494 ? -45.618 9.711 17.149 1.00 34.03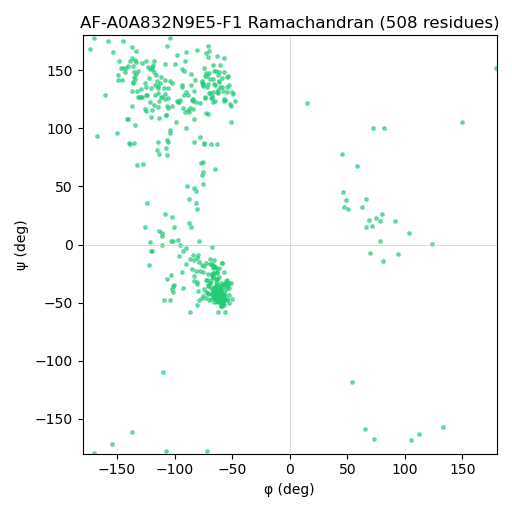 494 SER A CA 1
ATOM 3908 C C . SER A 1 494 ? -46.234 9.791 15.753 1.00 34.03 494 SER A C 1
ATOM 3910 O O . SER A 1 494 ? -46.219 10.864 15.144 1.00 34.03 494 SER A O 1
ATOM 3912 N N . ARG A 1 495 ? -46.771 8.676 15.251 1.00 33.47 495 ARG A N 1
ATOM 3913 C CA . ARG A 1 495 ? -47.575 8.651 14.027 1.00 33.47 495 ARG A CA 1
ATOM 3914 C C . ARG A 1 495 ? -48.663 9.725 14.127 1.00 33.47 495 ARG A C 1
ATOM 3916 O O . ARG A 1 495 ? -49.653 9.528 14.826 1.00 33.47 495 ARG A O 1
ATOM 3923 N N . ARG A 1 496 ? -48.508 10.835 13.406 1.00 32.75 496 ARG A N 1
ATOM 3924 C CA . ARG A 1 496 ? -49.651 11.628 12.953 1.00 32.75 496 ARG A CA 1
ATOM 3925 C C . ARG A 1 496 ? -49.965 11.182 11.535 1.00 32.75 496 ARG A C 1
ATOM 3927 O O . ARG A 1 496 ? -49.098 11.173 10.668 1.00 32.75 496 ARG A O 1
ATOM 3934 N N . ARG A 1 497 ? -51.204 10.730 11.349 1.00 37.28 497 ARG A N 1
ATOM 3935 C CA . ARG A 1 497 ? -51.821 10.539 10.037 1.00 37.28 497 ARG A CA 1
ATOM 3936 C C . ARG A 1 497 ? -51.854 11.898 9.332 1.00 37.28 497 ARG A C 1
ATOM 3938 O O . ARG A 1 497 ? -52.252 12.869 9.969 1.00 37.28 497 ARG A O 1
ATOM 3945 N N . GLY A 1 498 ? -51.493 11.939 8.053 1.00 33.41 498 GLY A N 1
ATOM 3946 C CA . GLY A 1 498 ? -51.744 13.098 7.196 1.00 33.41 498 GLY A CA 1
ATOM 3947 C C . GLY A 1 498 ? -50.704 13.292 6.096 1.00 33.41 498 GLY A C 1
ATOM 3948 O O . GLY A 1 498 ? -49.611 13.755 6.375 1.00 33.41 498 GLY A O 1
ATOM 3949 N N . GLU A 1 499 ? -51.119 12.962 4.871 1.00 33.62 499 GLU A N 1
ATOM 3950 C CA . GLU A 1 499 ? -50.745 13.621 3.605 1.00 33.62 499 GLU A CA 1
ATOM 3951 C C . GLU A 1 499 ? -49.408 13.278 2.903 1.00 33.62 499 GLU A C 1
ATOM 3953 O O . GLU A 1 499 ? -48.321 13.749 3.211 1.00 33.62 499 GLU A O 1
ATOM 3958 N N . SER A 1 500 ? -49.582 12.415 1.893 1.00 39.19 500 SER A N 1
ATOM 3959 C CA . SER A 1 500 ? -48.996 12.372 0.541 1.00 39.19 500 SER A CA 1
ATOM 3960 C C . SER A 1 500 ? -47.757 13.212 0.190 1.00 39.19 500 SER A C 1
ATOM 3962 O O . SER A 1 500 ? -47.820 14.432 0.080 1.00 39.19 500 SER A O 1
ATOM 3964 N N . GLY A 1 501 ? -46.708 12.509 -0.248 1.00 29.19 501 GLY A N 1
ATOM 3965 C CA . GLY A 1 501 ? -45.639 13.041 -1.098 1.00 29.19 501 GLY A CA 1
ATOM 3966 C C . GLY A 1 501 ? -44.786 11.901 -1.654 1.00 29.19 501 GLY A C 1
ATOM 3967 O O . GLY A 1 501 ? -43.892 11.400 -0.982 1.00 29.19 501 GLY A O 1
ATOM 3968 N N . ALA A 1 502 ? -45.123 11.421 -2.850 1.00 33.28 502 ALA A N 1
ATOM 3969 C CA . ALA A 1 502 ? -44.487 10.277 -3.493 1.00 33.28 502 ALA A CA 1
ATOM 3970 C C . ALA A 1 502 ? -43.101 10.625 -4.061 1.00 33.28 502 ALA A C 1
ATOM 3972 O O . ALA A 1 502 ? -42.958 11.626 -4.754 1.00 33.28 502 ALA A O 1
ATOM 3973 N N . CYS A 1 503 ? -42.120 9.734 -3.888 1.00 27.30 503 CYS A N 1
ATOM 3974 C CA . CYS A 1 503 ? -40.985 9.635 -4.803 1.00 27.30 503 CYS A CA 1
ATOM 3975 C C . CYS A 1 503 ? -40.618 8.155 -4.991 1.00 27.30 503 CYS A C 1
ATOM 3977 O O . CYS A 1 503 ? -40.167 7.480 -4.066 1.00 27.30 503 CYS A O 1
ATOM 3979 N N . LYS A 1 504 ? -40.933 7.628 -6.179 1.00 31.81 504 LYS A N 1
ATOM 3980 C CA . LYS A 1 504 ? -40.753 6.226 -6.576 1.00 31.81 504 LYS A CA 1
ATOM 3981 C C . LYS A 1 504 ? -39.326 6.014 -7.085 1.00 31.81 504 LYS A C 1
ATOM 3983 O O . LYS A 1 504 ? -38.945 6.634 -8.071 1.00 31.81 504 LYS A O 1
ATOM 3988 N N . TRP A 1 505 ? -38.595 5.072 -6.494 1.00 29.88 505 TRP A N 1
ATOM 3989 C CA . TRP A 1 505 ? -37.453 4.430 -7.147 1.00 29.88 505 TRP A CA 1
ATOM 3990 C C . TRP A 1 505 ? -37.967 3.251 -7.972 1.00 29.88 505 TRP A C 1
ATOM 3992 O O . TRP A 1 505 ? -38.578 2.323 -7.443 1.00 29.88 505 TRP A O 1
ATOM 4002 N N . ALA A 1 506 ? -37.775 3.326 -9.286 1.00 32.19 506 ALA A N 1
ATOM 4003 C CA . ALA A 1 506 ? -38.155 2.277 -10.215 1.00 32.19 506 ALA A CA 1
ATOM 4004 C C . ALA A 1 506 ? -37.058 1.205 -10.272 1.00 32.19 506 ALA A C 1
ATOM 4006 O O . ALA A 1 506 ? -36.007 1.404 -10.873 1.00 32.19 506 ALA A O 1
ATOM 4007 N N . HIS A 1 507 ? -37.345 0.041 -9.691 1.00 35.91 507 HIS A N 1
ATOM 4008 C CA . HIS A 1 507 ? -36.840 -1.223 -10.210 1.00 35.91 507 HIS A CA 1
ATOM 4009 C C . HIS A 1 507 ? -37.525 -1.503 -11.546 1.00 35.91 507 HIS A C 1
ATOM 4011 O O . HIS A 1 507 ? -38.754 -1.576 -11.594 1.00 35.91 507 HIS A O 1
ATOM 4017 N N . ARG A 1 508 ? -36.747 -1.743 -12.601 1.00 33.69 508 ARG A N 1
ATOM 4018 C CA . ARG A 1 508 ? -37.156 -2.644 -13.681 1.00 33.69 508 ARG A CA 1
ATOM 4019 C C . ARG A 1 508 ? -35.951 -3.455 -14.126 1.00 33.69 508 ARG A C 1
ATOM 4021 O O . ARG A 1 508 ? -35.034 -2.923 -14.737 1.00 33.69 508 ARG A O 1
ATOM 4028 N N . GLY A 1 509 ? -35.983 -4.733 -13.772 1.00 36.97 509 GLY A N 1
ATOM 4029 C CA . GLY A 1 509 ? -35.437 -5.777 -14.619 1.00 36.97 509 GLY A CA 1
ATOM 4030 C C . GLY A 1 509 ? -36.567 -6.321 -15.487 1.00 36.97 509 GLY A C 1
ATOM 4031 O O . GLY A 1 509 ? -37.682 -6.488 -14.992 1.00 36.97 509 GLY A O 1
ATOM 4032 N N . THR A 1 510 ? -36.252 -6.529 -16.757 1.00 39.34 510 THR A N 1
ATOM 4033 C CA . THR A 1 510 ? -36.466 -7.750 -17.548 1.00 39.34 510 THR A CA 1
ATOM 4034 C C . THR A 1 510 ? -35.460 -7.690 -18.675 1.00 39.34 510 THR A C 1
ATOM 4036 O O . THR A 1 510 ? -35.429 -6.615 -19.321 1.00 39.34 510 THR A O 1
#

Foldseek 3Di:
DDPQQVVCVVCVVVQHAAAAEDEQWALPDPDCDDVCVVVVLQFADLDVPDTDRTGDLLDPVSLVVSLCVQVVCLQPHPHQAYEYENLFYPFLGDGPRPSRQVVLCVPPVDGVVLVLQQAPQAKDWWWFFFFAAFQQWAQFKPFVVHGGQWTKHAAAQFIEIERGTLCLVPPRNQNLLLVQVRCVVLVAHQAEEAEEEDAPVCCVPPNCVQVVSNCVVCVVSRYHYDYDYLVCLVVDDLSHEYEHTLVLDHDPSSLQSLSSSRSSRYYYYYHRDVQNCLCPPSNCNNNSGNHTDDIDTTITTMHGDDDDPSGHHDDHYDDPVRVVVSSVSSLVSRLCSSLVSLQSSQVVSCVSPVSRAFEYEAALDPVVRSRRSHPVLVCVVVFSHQAYEHQQADQDPVSLLVSLVVCCVSVVQQQRYAYEYEQWDADPNDIAGDQLVSVQVSQVSCVVSNHPHHHYPDPVRCDPRNVVSCCVPPPVDPDNDGTRGTPPPDDDDDDDDDDDDDDDDDDDDD

Sequence (510 aa):
YDPLGSLIERAHARGIQVHAWFVNGAYGRSDLGHVFKLHPNWRLQPAPGQYAWWYDLGQPEVREFQTKVMLEVLQRYEVDGLHFDYIRYNGRQFCFCPHCVSEFRRLYGHDLHSLAGETFPLTTSLSANPLDKPSSARVLVRVAGGPPAIALNELGRGKVLVLNWHAEQNHPPAVETVLRRFLEQGGKPKGAEVFLYEPQPTVEKYGLGALQAATEWLRILGYKPRTVTEQDLAALPTDAALLLVTAYIVPDEAVERLVGLVEQGGQVVVIDGPVYSIENPATQKLTGFTGRAPYCSGWRTLEPEAESEWVPVGGRALSVEEQERILAHWARYRMDGVSELVRQVYLRAKAIKPQAAVSAAVFHRLASAENVFQDWPRWLREGFIDYVLPMAYVMREEDLLEALAEYKSLDPQLQRIIPGLSLYLREAGVAKPRPPQIVLRQIELCRQAGARGVNFFALAYLSDEILSALSSGPFSTPAKAYVPLGKLNSRAPSRRRGESGACKWAHRGT